Protein AF-A0A8R1XL98-F1 (afdb_monomer_lite)

Structure (mmCIF, N/CA/C/O backbone):
data_AF-A0A8R1XL98-F1
#
_entry.id   AF-A0A8R1XL98-F1
#
loop_
_atom_site.group_PDB
_atom_site.id
_atom_site.type_symbol
_atom_site.label_atom_id
_atom_site.label_alt_id
_atom_site.label_comp_id
_atom_site.label_asym_id
_atom_site.label_entity_id
_atom_site.label_seq_id
_atom_site.pdbx_PDB_ins_code
_atom_site.Cartn_x
_atom_site.Cartn_y
_atom_site.Cartn_z
_atom_site.occupancy
_atom_site.B_iso_or_equiv
_atom_site.auth_seq_id
_atom_site.auth_comp_id
_atom_site.auth_asym_id
_atom_site.auth_atom_id
_atom_site.pdbx_PDB_model_num
ATOM 1 N N . MET A 1 1 ? -23.583 -13.029 70.187 1.00 39.25 1 MET A N 1
ATOM 2 C CA . MET A 1 1 ? -22.420 -13.905 69.930 1.00 39.25 1 MET A CA 1
ATOM 3 C C . MET A 1 1 ? -21.719 -13.381 68.689 1.00 39.25 1 MET A C 1
ATOM 5 O O . MET A 1 1 ? -22.392 -13.297 67.667 1.00 39.25 1 MET A O 1
ATOM 9 N N . PRO A 1 2 ? -20.456 -12.931 68.771 1.00 40.94 2 PRO A N 1
ATOM 10 C CA . PRO A 1 2 ? -19.751 -12.440 67.598 1.00 40.94 2 PRO A CA 1
ATOM 11 C C . PRO A 1 2 ? -19.418 -13.635 66.701 1.00 40.94 2 PRO A C 1
ATOM 13 O O . PRO A 1 2 ? -18.957 -14.676 67.168 1.00 40.94 2 PRO A O 1
ATOM 16 N N . ILE A 1 3 ? -19.768 -13.499 65.428 1.00 38.00 3 ILE A N 1
ATOM 17 C CA . ILE A 1 3 ? -19.626 -14.527 64.403 1.00 38.00 3 ILE A CA 1
ATOM 18 C C . ILE A 1 3 ? -18.134 -14.676 64.090 1.00 38.00 3 ILE A C 1
ATOM 20 O O . ILE A 1 3 ? -17.428 -13.695 63.888 1.00 38.00 3 ILE A O 1
ATOM 24 N N . ASN A 1 4 ? -17.685 -15.925 64.149 1.00 40.62 4 ASN A N 1
ATOM 25 C CA . ASN A 1 4 ? -16.302 -16.372 64.238 1.00 40.62 4 ASN A CA 1
ATOM 26 C C . ASN A 1 4 ? -15.493 -16.077 62.957 1.00 40.62 4 ASN A C 1
ATOM 28 O O . ASN A 1 4 ? -15.907 -16.413 61.846 1.00 40.62 4 ASN A O 1
ATOM 32 N N . ASP A 1 5 ? -14.315 -15.490 63.148 1.00 46.38 5 ASP A N 1
ATOM 33 C CA . ASP A 1 5 ? -13.486 -14.774 62.169 1.00 46.38 5 ASP A CA 1
ATOM 34 C C . ASP A 1 5 ? -12.570 -15.686 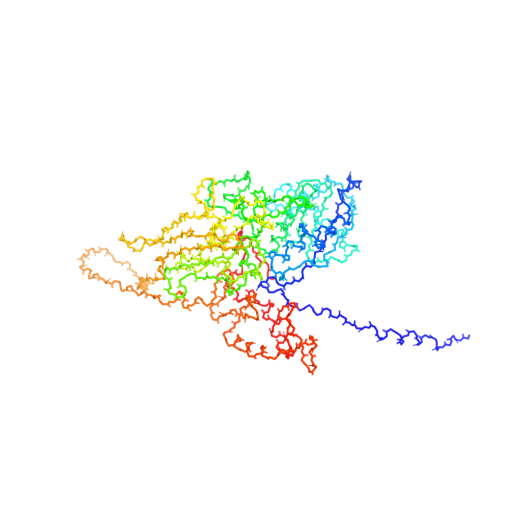61.319 1.00 46.38 5 ASP A C 1
ATOM 36 O O . ASP A 1 5 ? -11.503 -15.289 60.853 1.00 46.38 5 ASP A O 1
ATOM 40 N N . HIS A 1 6 ? -12.956 -16.949 61.107 1.00 45.41 6 HIS A N 1
ATOM 41 C CA . HIS A 1 6 ? -12.053 -17.951 60.516 1.00 45.41 6 HIS A CA 1
ATOM 42 C C . HIS A 1 6 ? -12.469 -18.536 59.165 1.00 45.41 6 HIS A C 1
ATOM 44 O O . HIS A 1 6 ? -11.711 -19.309 58.585 1.00 45.41 6 HIS A O 1
ATOM 50 N N . THR A 1 7 ? -13.592 -18.107 58.587 1.00 46.44 7 THR A N 1
ATOM 51 C CA . THR A 1 7 ? -14.014 -18.579 57.250 1.00 46.44 7 THR A CA 1
ATOM 52 C C . THR A 1 7 ? -13.832 -17.562 56.126 1.00 46.44 7 THR A C 1
ATOM 54 O O . THR A 1 7 ? -13.899 -17.942 54.959 1.00 46.44 7 THR A O 1
ATOM 57 N N . LEU A 1 8 ? -13.530 -16.293 56.427 1.00 41.88 8 LEU A N 1
ATOM 58 C CA . LEU A 1 8 ? -13.335 -15.274 55.385 1.00 41.88 8 LEU A CA 1
ATOM 59 C C . LEU A 1 8 ? -11.885 -15.192 54.870 1.00 41.88 8 LEU A C 1
ATOM 61 O O . LEU A 1 8 ? -11.651 -14.751 53.746 1.00 41.88 8 LEU A O 1
ATOM 65 N N . ILE A 1 9 ? -10.913 -15.700 55.634 1.00 46.41 9 ILE A N 1
ATOM 66 C CA . ILE A 1 9 ? -9.490 -15.670 55.251 1.00 46.41 9 ILE A CA 1
ATOM 67 C C . ILE A 1 9 ? -9.166 -16.716 54.166 1.00 46.41 9 ILE A C 1
ATOM 69 O O . ILE A 1 9 ? -8.236 -16.528 53.383 1.00 46.41 9 ILE A O 1
ATOM 73 N N . LEU A 1 10 ? -9.974 -17.773 54.014 1.00 40.78 10 LEU A N 1
ATOM 74 C CA . LEU A 1 10 ? -9.725 -18.780 52.974 1.00 40.78 10 LEU A CA 1
ATOM 75 C C . LEU A 1 10 ? -10.123 -18.313 51.562 1.00 40.78 10 LEU A C 1
ATOM 77 O O . LEU A 1 10 ? -9.571 -18.796 50.576 1.00 40.78 10 LEU A O 1
ATOM 81 N N . VAL A 1 11 ? -11.022 -17.329 51.444 1.00 40.06 11 VAL A N 1
ATOM 82 C CA . VAL A 1 11 ? -11.425 -16.777 50.137 1.00 40.06 11 VAL A CA 1
ATOM 83 C C . VAL A 1 11 ? -10.414 -15.742 49.623 1.00 40.06 11 VAL A C 1
ATOM 85 O O . VAL A 1 11 ? -10.327 -15.510 48.419 1.00 40.06 11 VAL A O 1
ATOM 88 N N . GLN A 1 12 ? -9.571 -15.180 50.494 1.00 42.88 12 GLN A N 1
ATOM 89 C CA . GLN A 1 12 ? -8.530 -14.235 50.075 1.00 42.88 12 GLN A CA 1
ATOM 90 C C . GLN A 1 12 ? -7.228 -14.899 49.609 1.00 42.88 12 GLN A C 1
ATOM 92 O O . GLN A 1 12 ? -6.439 -14.245 48.930 1.00 42.88 12 GLN A O 1
ATOM 97 N N . LEU A 1 13 ? -7.007 -16.191 49.880 1.00 36.44 13 LEU A N 1
ATOM 98 C CA . LEU A 1 13 ? -5.783 -16.864 49.429 1.00 36.44 13 LEU A CA 1
ATOM 99 C C . LEU A 1 13 ? -5.896 -17.505 48.034 1.00 36.44 13 LEU A C 1
ATOM 101 O O . LEU A 1 13 ? -4.873 -17.722 47.388 1.00 36.44 13 LEU A O 1
ATOM 105 N N . LEU A 1 14 ? -7.107 -17.759 47.520 1.00 36.34 14 LEU A N 1
ATOM 106 C CA . LEU A 1 14 ? -7.274 -18.366 46.189 1.00 36.34 14 LEU A CA 1
ATOM 107 C C . LEU A 1 14 ? -7.246 -17.372 45.017 1.00 36.34 14 LEU A C 1
ATOM 109 O O . LEU A 1 14 ? -7.095 -17.790 43.871 1.00 36.34 14 LEU A O 1
ATOM 113 N N . THR A 1 15 ? -7.326 -16.064 45.261 1.00 37.12 15 THR A N 1
ATOM 114 C CA . THR A 1 15 ? -7.243 -15.050 44.193 1.00 37.12 15 THR A CA 1
ATOM 115 C C . THR A 1 15 ? -5.819 -14.564 43.910 1.00 37.12 15 THR A C 1
ATOM 117 O O . THR A 1 15 ? -5.601 -13.868 42.918 1.00 37.12 15 THR A O 1
ATOM 120 N N . LEU A 1 16 ? -4.818 -14.983 44.694 1.00 34.03 16 LEU A N 1
ATOM 121 C CA . LEU A 1 16 ? -3.431 -14.534 44.518 1.00 34.03 16 LEU A CA 1
ATOM 122 C C . LEU A 1 16 ? -2.612 -15.290 43.455 1.00 34.03 16 LEU A C 1
ATOM 124 O O . LEU A 1 16 ? -1.487 -14.885 43.177 1.00 34.03 16 LEU A O 1
ATOM 128 N N . LEU A 1 17 ? -3.151 -16.329 42.804 1.00 33.75 17 LEU A N 1
ATOM 129 C CA . LEU A 1 17 ? -2.386 -17.137 41.834 1.00 33.75 17 LEU A CA 1
ATOM 130 C C . LEU A 1 17 ? -2.777 -16.967 40.356 1.00 33.75 17 LEU A C 1
ATOM 132 O O . LEU A 1 17 ? -2.130 -17.561 39.499 1.00 33.75 17 LEU A O 1
ATOM 136 N N . PHE A 1 18 ? -3.748 -16.110 40.016 1.00 32.97 18 PHE A N 1
ATOM 137 C CA . PHE A 1 18 ? -4.168 -15.906 38.616 1.00 32.97 18 PHE A CA 1
ATOM 138 C C . PHE A 1 18 ? -4.045 -14.475 38.082 1.00 32.97 18 PHE A C 1
ATOM 140 O O . PHE A 1 18 ? -4.582 -14.159 37.024 1.00 32.97 18 PHE A O 1
ATOM 147 N N . PHE A 1 19 ? -3.230 -13.628 38.713 1.00 31.30 19 PHE A N 1
ATOM 148 C CA . PHE A 1 19 ? -2.678 -12.453 38.031 1.00 31.30 19 PHE A CA 1
ATOM 149 C C . PHE A 1 19 ? -1.335 -12.792 37.381 1.00 31.30 19 PHE A C 1
ATOM 151 O O . PHE A 1 19 ? -0.330 -12.110 37.583 1.00 31.30 19 PHE A O 1
ATOM 158 N N . ILE A 1 20 ? -1.334 -13.794 36.494 1.00 33.66 20 ILE A N 1
ATOM 159 C CA . ILE A 1 20 ? -0.465 -13.716 35.320 1.00 33.66 20 ILE A CA 1
ATOM 160 C C . ILE A 1 20 ? -1.036 -12.550 34.523 1.00 33.66 20 ILE A C 1
ATOM 162 O O . ILE A 1 20 ? -1.898 -12.705 33.660 1.00 33.66 20 ILE A O 1
ATOM 166 N N . ARG A 1 21 ? -0.607 -11.338 34.894 1.00 29.98 21 ARG A N 1
ATOM 167 C CA . ARG A 1 21 ? -0.711 -10.164 34.048 1.00 29.98 21 ARG A CA 1
ATOM 168 C C . ARG A 1 21 ? -0.013 -10.561 32.757 1.00 29.98 21 ARG A C 1
ATOM 170 O O . ARG A 1 21 ? 1.196 -10.396 32.616 1.00 29.98 21 ARG A O 1
ATOM 177 N N . TYR A 1 22 ? -0.790 -11.049 31.798 1.00 35.44 22 TYR A N 1
ATOM 178 C CA . TYR A 1 22 ? -0.533 -10.811 30.395 1.00 35.44 22 TYR A CA 1
ATOM 179 C C . TYR A 1 22 ? -0.602 -9.293 30.226 1.00 35.44 22 TYR A C 1
ATOM 181 O O . TYR A 1 22 ? -1.558 -8.738 29.691 1.00 35.44 22 TYR A O 1
ATOM 189 N N . ASN A 1 23 ? 0.433 -8.602 30.712 1.00 34.88 23 ASN A N 1
ATOM 190 C CA . ASN A 1 23 ? 0.911 -7.423 30.044 1.00 34.88 23 ASN A CA 1
ATOM 191 C C . ASN A 1 23 ? 1.157 -7.925 28.627 1.00 34.88 23 ASN A C 1
ATOM 193 O O . ASN A 1 23 ? 2.191 -8.523 28.331 1.00 34.88 23 ASN A O 1
ATOM 197 N N . ARG A 1 24 ? 0.156 -7.752 27.761 1.00 40.25 24 ARG A N 1
ATOM 198 C CA . ARG A 1 24 ? 0.405 -7.541 26.349 1.00 40.25 24 ARG A CA 1
ATOM 199 C C . ARG A 1 24 ? 1.331 -6.333 26.341 1.00 40.25 24 ARG A C 1
ATOM 201 O O . ARG A 1 24 ? 0.869 -5.198 26.346 1.00 40.25 24 ARG A O 1
ATOM 208 N N . CYS A 1 25 ? 2.630 -6.565 26.519 1.00 41.53 25 CYS A N 1
ATOM 209 C CA . CYS A 1 25 ? 3.622 -5.549 26.274 1.00 41.53 25 CYS A CA 1
ATOM 210 C C . CYS A 1 25 ? 3.401 -5.209 24.810 1.00 41.53 25 CYS A C 1
ATOM 212 O O . CYS A 1 25 ? 3.661 -6.030 23.932 1.00 41.53 25 CYS A O 1
ATOM 214 N N . ASN A 1 26 ? 2.784 -4.054 24.576 1.00 50.50 26 ASN A N 1
ATOM 215 C CA . ASN A 1 26 ? 2.629 -3.497 23.250 1.00 50.50 26 ASN A CA 1
ATOM 216 C C . ASN A 1 26 ? 4.045 -3.174 22.782 1.00 50.50 26 ASN A C 1
ATOM 218 O O . ASN A 1 26 ? 4.593 -2.119 23.084 1.00 50.50 26 ASN A O 1
ATOM 222 N N . PHE A 1 27 ? 4.683 -4.152 22.156 1.00 63.28 27 PHE A N 1
ATOM 223 C CA . PHE A 1 27 ? 5.940 -3.965 21.468 1.00 63.28 27 PHE A CA 1
ATOM 224 C C . PHE A 1 27 ? 5.637 -3.200 20.180 1.00 63.28 27 PHE A C 1
ATOM 226 O O . PHE A 1 27 ? 4.695 -3.543 19.457 1.00 63.28 27 PHE A O 1
ATOM 233 N N . TYR A 1 28 ? 6.413 -2.158 19.903 1.00 59.44 28 TYR A N 1
ATOM 234 C CA . TYR A 1 28 ? 6.350 -1.434 18.645 1.00 59.44 28 TYR A CA 1
ATOM 235 C C . TYR A 1 28 ? 6.843 -2.362 17.542 1.00 59.44 28 TYR A C 1
ATOM 237 O O . TYR A 1 28 ? 8.038 -2.565 17.352 1.00 59.44 28 TYR A O 1
ATOM 245 N N . THR A 1 29 ? 5.894 -2.951 16.827 1.00 56.47 29 THR A N 1
ATOM 246 C CA . THR A 1 29 ? 6.136 -3.712 15.592 1.00 56.47 29 THR A CA 1
ATOM 247 C C . THR A 1 29 ? 5.718 -2.916 14.355 1.00 56.47 29 THR A C 1
ATOM 249 O O . THR A 1 29 ? 6.046 -3.289 13.236 1.00 56.47 29 THR A O 1
ATOM 252 N N . THR A 1 30 ? 5.050 -1.779 14.560 1.00 56.81 30 THR A N 1
ATOM 253 C CA . THR A 1 30 ? 4.570 -0.860 13.527 1.00 56.81 30 THR A CA 1
ATOM 254 C C . THR A 1 30 ? 5.630 0.204 13.232 1.00 56.81 30 THR A C 1
ATOM 256 O O . THR A 1 30 ? 5.484 1.358 13.627 1.00 56.81 30 THR A O 1
ATOM 259 N N . ALA A 1 31 ? 6.743 -0.190 12.618 1.00 58.75 31 ALA A N 1
ATOM 260 C CA . ALA A 1 31 ? 7.545 0.763 11.847 1.00 58.75 31 ALA A CA 1
ATOM 261 C C . ALA A 1 31 ? 6.973 0.838 10.421 1.00 58.75 31 ALA A C 1
ATOM 263 O O . ALA A 1 31 ? 6.078 0.063 10.102 1.00 58.75 31 ALA A O 1
ATOM 264 N N . ILE A 1 32 ? 7.475 1.725 9.559 1.00 61.41 32 ILE A N 1
ATOM 265 C CA . ILE A 1 32 ? 7.389 1.468 8.115 1.00 61.41 32 ILE A CA 1
ATOM 266 C C . ILE A 1 32 ? 8.572 0.537 7.767 1.00 61.41 32 ILE A C 1
ATOM 268 O O . ILE A 1 32 ? 9.708 0.842 8.146 1.00 61.41 32 ILE A O 1
ATOM 272 N N . PRO A 1 33 ? 8.324 -0.626 7.137 1.00 62.94 33 PRO A N 1
ATOM 273 C CA . PRO A 1 33 ? 7.032 -1.065 6.612 1.00 62.94 33 PRO A CA 1
ATOM 274 C C . PRO A 1 33 ? 6.059 -1.518 7.683 1.00 62.94 33 PRO A C 1
ATOM 276 O O . PRO A 1 33 ? 6.465 -2.162 8.652 1.00 62.94 33 PRO A O 1
ATOM 279 N N . GLN A 1 34 ? 4.772 -1.249 7.445 1.00 74.38 34 GLN A N 1
ATOM 280 C CA . GLN A 1 34 ? 3.680 -1.658 8.323 1.00 74.38 34 GLN A CA 1
ATOM 281 C C . GLN A 1 34 ? 3.650 -3.190 8.422 1.00 74.38 34 GLN A C 1
ATOM 283 O O . GLN A 1 34 ? 3.039 -3.880 7.605 1.00 74.38 34 GLN A O 1
ATOM 288 N N . ARG A 1 35 ? 4.350 -3.718 9.429 1.00 84.31 35 ARG A N 1
ATOM 289 C CA . ARG A 1 35 ? 4.607 -5.144 9.631 1.00 84.31 35 ARG A CA 1
ATOM 290 C C . ARG A 1 35 ? 4.041 -5.605 10.962 1.00 84.31 35 ARG A C 1
ATOM 292 O O . ARG A 1 35 ? 4.745 -5.755 11.961 1.00 84.31 35 ARG A O 1
ATOM 299 N N . ALA A 1 36 ? 2.739 -5.834 10.979 1.00 85.75 36 ALA A N 1
ATOM 300 C CA . ALA A 1 36 ? 2.040 -6.260 12.176 1.00 85.75 36 ALA A CA 1
ATOM 301 C C . ALA A 1 36 ? 0.760 -7.023 11.834 1.00 85.75 36 ALA A C 1
ATOM 303 O O . ALA A 1 36 ? 0.284 -7.025 10.697 1.00 85.75 36 ALA A O 1
ATOM 304 N N . ASN A 1 37 ? 0.193 -7.645 12.864 1.00 91.81 37 ASN A N 1
ATOM 305 C CA . ASN A 1 37 ? -1.233 -7.912 12.875 1.00 91.81 37 ASN A CA 1
ATOM 306 C C . ASN A 1 37 ? -1.962 -6.643 13.336 1.00 91.81 37 ASN A C 1
ATOM 308 O O . ASN A 1 37 ? -1.683 -6.146 14.429 1.00 91.81 37 ASN A O 1
ATOM 312 N N . GLU A 1 38 ? -2.891 -6.136 12.535 1.00 91.81 38 GLU A N 1
ATOM 313 C CA . GLU A 1 38 ? -3.729 -4.984 12.863 1.00 91.81 38 GLU A CA 1
ATOM 314 C C . GLU A 1 38 ? -5.206 -5.404 12.815 1.00 91.81 38 GLU A C 1
ATOM 316 O O . GLU A 1 38 ? -5.847 -5.292 11.773 1.00 91.81 38 GLU A O 1
ATOM 321 N N . PRO A 1 39 ? -5.766 -5.926 13.921 1.00 95.44 39 PRO A N 1
ATOM 322 C CA . PRO A 1 39 ? -7.175 -6.291 13.985 1.00 95.44 39 PRO A CA 1
ATOM 323 C C . PRO A 1 39 ? -8.080 -5.071 13.791 1.00 95.44 39 PRO A C 1
ATOM 325 O O . PRO A 1 39 ? -7.848 -4.007 14.373 1.00 95.44 39 PRO A O 1
ATOM 328 N N . TRP A 1 40 ? -9.159 -5.245 13.032 1.00 97.81 40 TRP A N 1
ATOM 329 C CA . TRP A 1 40 ? -10.200 -4.237 12.843 1.00 97.81 40 TRP A CA 1
ATOM 330 C C . TRP A 1 40 ? -11.441 -4.579 13.674 1.00 97.81 40 TRP A C 1
ATOM 332 O O . TRP A 1 40 ? -11.701 -5.739 13.994 1.00 97.81 40 TRP A O 1
ATOM 342 N N . SER A 1 41 ? -12.224 -3.572 14.056 1.00 98.56 41 SER A N 1
ATOM 343 C CA . SER A 1 41 ? -13.602 -3.777 14.524 1.00 98.56 41 SER A CA 1
ATOM 344 C C . SER A 1 41 ? -14.561 -3.472 13.384 1.00 98.56 41 SER A C 1
ATOM 346 O O . SER A 1 41 ? -14.626 -2.333 12.924 1.00 98.56 41 SER A O 1
ATOM 348 N N . VAL A 1 42 ? -15.303 -4.480 12.932 1.00 98.75 42 VAL A N 1
ATOM 349 C CA . VAL A 1 42 ? -16.341 -4.313 11.913 1.00 98.75 42 VAL A CA 1
ATOM 350 C C . VAL A 1 42 ? -17.682 -4.147 12.604 1.00 98.75 42 VAL A C 1
ATOM 352 O O . VAL A 1 42 ? -18.115 -5.007 13.365 1.00 98.75 42 VAL A O 1
ATOM 355 N N . ILE A 1 43 ? -18.333 -3.024 12.351 1.00 98.62 43 ILE A N 1
ATOM 356 C CA . ILE A 1 43 ? -19.518 -2.567 13.055 1.00 98.62 43 ILE A CA 1
ATOM 357 C C . ILE A 1 43 ? -20.667 -2.529 12.058 1.00 98.62 43 ILE A C 1
ATOM 359 O O . ILE A 1 43 ? -20.680 -1.712 11.138 1.00 98.62 43 ILE A O 1
ATOM 363 N N . LEU A 1 44 ? -21.625 -3.433 12.229 1.00 98.75 44 LEU A N 1
ATOM 364 C CA . LEU A 1 44 ? -22.809 -3.500 11.386 1.00 98.75 44 LEU A CA 1
ATOM 365 C C . LEU A 1 44 ? -23.904 -2.611 11.995 1.00 98.75 44 LEU A C 1
ATOM 367 O O . LEU A 1 44 ? -24.362 -2.871 13.109 1.00 98.75 44 LEU A O 1
ATOM 371 N N . CYS A 1 45 ? -24.331 -1.565 11.288 1.00 98.50 45 CYS A N 1
ATOM 372 C CA . CYS A 1 45 ? -25.296 -0.586 11.797 1.00 98.50 45 CYS A CA 1
ATOM 373 C C . CYS A 1 45 ? -26.533 -0.443 10.908 1.00 98.50 45 CYS A C 1
ATOM 375 O O . CYS A 1 45 ? -26.447 -0.344 9.684 1.00 98.50 45 CYS A O 1
ATOM 377 N N . LYS A 1 46 ? -27.695 -0.385 11.560 1.00 98.38 46 LYS A N 1
ATOM 378 C CA . LYS A 1 46 ? -29.009 -0.146 10.958 1.00 98.38 46 LYS A CA 1
ATOM 379 C C . LYS A 1 46 ? -29.586 1.159 11.472 1.00 98.38 46 LYS A C 1
ATOM 381 O O . LYS A 1 46 ? -29.401 1.479 12.643 1.00 98.38 46 LYS A O 1
ATOM 386 N N . PHE A 1 47 ? -30.340 1.867 10.645 1.00 98.56 47 PHE A N 1
ATOM 387 C CA . PHE A 1 47 ? -31.120 3.020 11.100 1.00 98.56 47 PHE A CA 1
ATOM 388 C C . PHE A 1 47 ? -32.469 2.575 11.677 1.00 98.56 47 PHE A C 1
ATOM 390 O O . PHE A 1 47 ? -32.938 1.471 11.389 1.00 98.56 47 PHE A O 1
ATOM 397 N N . ALA A 1 48 ? -33.106 3.422 12.485 1.00 98.31 48 ALA A N 1
ATOM 398 C CA . ALA A 1 48 ? -34.378 3.101 13.138 1.00 98.31 48 ALA A CA 1
ATOM 399 C C . ALA A 1 48 ? -35.497 2.753 12.133 1.00 98.31 48 ALA A C 1
ATOM 401 O O . ALA A 1 48 ? -36.257 1.809 12.339 1.00 98.31 48 ALA A O 1
ATOM 402 N N . ASP A 1 49 ? -35.552 3.472 11.013 1.00 98.06 49 ASP A N 1
ATOM 403 C CA . ASP A 1 49 ? -36.500 3.297 9.904 1.00 98.06 49 ASP A CA 1
ATOM 404 C C . ASP A 1 49 ? -36.156 2.127 8.969 1.00 98.06 49 ASP A C 1
ATOM 406 O O . ASP A 1 49 ? -37.014 1.650 8.231 1.00 98.06 49 ASP A O 1
ATOM 410 N N . THR A 1 50 ? -34.928 1.608 9.031 1.00 97.50 50 THR A N 1
ATOM 411 C CA . THR A 1 50 ? -34.473 0.461 8.225 1.00 97.50 50 THR A CA 1
ATOM 412 C C . THR A 1 50 ? -34.134 -0.761 9.081 1.00 97.50 50 THR A C 1
ATOM 414 O O . THR A 1 50 ? -33.549 -1.725 8.591 1.00 97.50 50 THR A O 1
ATOM 417 N N . ALA A 1 51 ? -34.540 -0.773 10.355 1.00 96.62 51 ALA A N 1
ATOM 418 C CA . ALA A 1 51 ? -34.123 -1.759 11.354 1.00 96.62 51 ALA A CA 1
ATOM 419 C C . ALA A 1 51 ? -34.422 -3.226 10.987 1.00 96.62 51 ALA A C 1
ATOM 421 O O . ALA A 1 51 ? -33.783 -4.134 11.521 1.00 96.62 51 ALA A O 1
ATOM 422 N N . LYS A 1 52 ? -35.383 -3.469 10.089 1.00 96.31 52 LYS A N 1
ATOM 423 C CA . LYS A 1 52 ? -35.766 -4.811 9.619 1.00 96.31 52 LYS A CA 1
ATOM 424 C C . LYS A 1 52 ? -34.890 -5.344 8.479 1.00 96.31 52 LYS A C 1
ATOM 426 O O . LYS A 1 52 ? -34.972 -6.527 8.174 1.00 96.31 52 LYS A O 1
ATOM 431 N N . TYR A 1 53 ? -34.094 -4.493 7.833 1.00 97.00 53 TYR A N 1
ATOM 432 C CA . TYR A 1 53 ? -33.285 -4.877 6.682 1.00 97.00 53 TYR A CA 1
ATOM 433 C C . TYR A 1 53 ? -31.841 -5.165 7.096 1.00 97.00 53 TYR A C 1
ATOM 435 O O . TYR A 1 53 ? -31.128 -4.276 7.564 1.00 97.00 53 TYR A O 1
ATOM 443 N N . GLU A 1 54 ? -31.421 -6.414 6.901 1.00 97.31 54 GLU A N 1
ATOM 444 C CA . GLU A 1 54 ? -30.059 -6.906 7.116 1.00 97.31 54 GLU A CA 1
ATOM 445 C C . GLU A 1 54 ? -29.564 -7.562 5.819 1.00 97.31 54 GLU A C 1
ATOM 447 O O . GLU A 1 54 ? -29.943 -8.696 5.528 1.00 97.31 54 GLU A O 1
ATOM 452 N N . PRO A 1 55 ? -28.736 -6.871 5.011 1.00 96.69 55 PRO A N 1
ATOM 453 C CA . PRO A 1 55 ? -28.292 -7.381 3.712 1.00 96.69 55 PRO A CA 1
ATOM 454 C C . PRO A 1 55 ? -27.620 -8.760 3.770 1.00 96.69 55 PRO A C 1
ATOM 456 O O . PRO A 1 55 ? -27.755 -9.567 2.849 1.00 96.69 55 PRO A O 1
ATOM 459 N N . ARG A 1 56 ? -26.855 -9.016 4.838 1.00 97.38 56 ARG A N 1
ATOM 460 C CA . ARG A 1 56 ? -26.127 -10.261 5.113 1.00 97.38 56 ARG A CA 1
ATOM 461 C C . ARG A 1 56 ? -26.037 -10.482 6.621 1.00 97.38 56 ARG A C 1
ATOM 463 O O . ARG A 1 56 ? -26.116 -9.527 7.391 1.00 97.38 56 ARG A O 1
ATOM 470 N N . THR A 1 57 ? -25.830 -11.726 7.043 1.00 97.88 57 THR A N 1
ATOM 471 C CA . THR A 1 57 ? -25.654 -12.057 8.465 1.00 97.88 57 THR A CA 1
ATOM 472 C C . THR A 1 57 ? -24.279 -11.632 8.979 1.00 97.88 57 THR A C 1
ATOM 474 O O . THR A 1 57 ? -23.324 -11.488 8.209 1.00 97.88 57 THR A O 1
ATOM 477 N N . ARG A 1 58 ? -24.148 -11.489 10.302 1.00 97.69 58 ARG A N 1
ATOM 478 C CA . ARG A 1 58 ? -22.863 -11.214 10.961 1.00 97.69 58 ARG A CA 1
ATOM 479 C C . ARG A 1 58 ? -21.817 -12.285 10.635 1.00 97.69 58 ARG A C 1
ATOM 481 O O . ARG A 1 58 ? -20.661 -11.961 10.386 1.00 97.69 58 ARG A O 1
ATOM 488 N N . GLU A 1 59 ? -22.226 -13.546 10.553 1.00 98.06 59 GLU A N 1
ATOM 489 C CA . GLU A 1 59 ? -21.363 -14.685 10.219 1.00 98.06 59 GLU A CA 1
ATOM 490 C C . GLU A 1 59 ? -20.844 -14.597 8.781 1.00 98.06 59 GLU A C 1
ATOM 492 O O . GLU A 1 59 ? -19.690 -14.940 8.518 1.00 98.06 59 GLU A O 1
ATOM 497 N N . TRP A 1 60 ? -21.669 -14.108 7.848 1.00 97.88 60 TRP A N 1
ATOM 498 C CA . TRP A 1 60 ? -21.244 -13.878 6.469 1.00 97.88 60 TRP A CA 1
ATOM 499 C C . TRP A 1 60 ? -20.131 -12.828 6.411 1.00 97.88 60 TRP A C 1
ATOM 501 O O . TRP A 1 60 ? -19.089 -13.083 5.805 1.00 97.88 60 TRP A O 1
ATOM 511 N N . TYR A 1 61 ? -20.310 -11.696 7.103 1.00 98.44 61 TYR A N 1
ATOM 512 C CA . TYR A 1 61 ? -19.283 -10.655 7.197 1.00 98.44 61 TYR A CA 1
ATOM 513 C C . TYR A 1 61 ? -18.028 -11.170 7.905 1.00 98.44 61 TYR A C 1
ATOM 515 O O . TYR A 1 61 ? -16.924 -10.936 7.425 1.00 98.44 61 TYR A O 1
ATOM 523 N N . GLN A 1 62 ? -18.166 -11.939 8.990 1.00 98.31 62 GLN A N 1
ATOM 524 C CA . GLN A 1 62 ? -17.017 -12.516 9.694 1.00 98.31 62 GLN A CA 1
ATOM 525 C C . GLN A 1 62 ? -16.196 -13.422 8.771 1.00 98.31 62 GLN A C 1
ATOM 527 O O . GLN A 1 62 ? -14.969 -13.327 8.735 1.00 98.31 62 GLN A O 1
ATOM 532 N N . LYS A 1 63 ? -16.865 -14.258 7.968 1.00 97.94 63 LYS A N 1
ATOM 533 C CA . LYS A 1 63 ? -16.204 -15.134 6.996 1.00 97.94 63 LYS A CA 1
ATOM 534 C C . LYS A 1 63 ? -15.561 -14.356 5.845 1.00 97.94 63 LYS A C 1
ATOM 536 O O . LYS A 1 63 ? -14.507 -14.769 5.364 1.00 97.94 63 LYS A O 1
ATOM 541 N N . TRP A 1 64 ? -16.173 -13.258 5.403 1.00 98.25 64 TRP A N 1
ATOM 542 C CA . TRP A 1 64 ? -15.596 -12.367 4.395 1.00 98.25 64 TRP A CA 1
ATOM 543 C C . TRP A 1 64 ? -14.335 -11.661 4.910 1.00 98.25 64 TRP A C 1
ATOM 545 O O . TRP A 1 64 ? -13.340 -11.591 4.190 1.00 98.25 64 TRP A O 1
ATOM 555 N N . MET A 1 65 ? -14.334 -11.217 6.169 1.00 98.50 65 MET A N 1
ATOM 556 C CA . MET A 1 65 ? -13.191 -10.528 6.767 1.00 98.50 65 MET A CA 1
ATOM 557 C C . MET A 1 65 ? -12.014 -11.461 7.044 1.00 98.50 65 MET A C 1
ATOM 559 O O . MET A 1 65 ? -10.909 -11.177 6.592 1.00 98.50 65 MET A O 1
ATOM 563 N N . THR A 1 66 ? -12.229 -12.565 7.767 1.00 97.75 66 THR A N 1
ATOM 564 C CA . THR A 1 66 ? -11.132 -13.381 8.330 1.00 97.75 66 THR A CA 1
ATOM 565 C C . THR A 1 66 ? -11.129 -14.844 7.896 1.00 97.75 66 THR A C 1
ATOM 567 O O . THR A 1 66 ? -10.322 -15.632 8.387 1.00 97.75 66 THR A O 1
ATOM 570 N N . GLY A 1 67 ? -11.998 -15.244 6.964 1.00 95.69 67 GLY A N 1
ATOM 571 C CA . GLY A 1 67 ? -11.962 -16.597 6.411 1.00 95.69 67 GLY A CA 1
ATOM 572 C C . GLY A 1 67 ? -10.668 -16.884 5.636 1.00 95.69 67 GLY A C 1
ATOM 573 O O . GLY A 1 67 ? -10.032 -15.981 5.097 1.00 95.69 67 GLY A O 1
ATOM 574 N N . SER A 1 68 ? -10.308 -18.163 5.516 1.00 89.75 68 SER A N 1
ATOM 575 C CA . SER A 1 68 ? -9.082 -18.617 4.833 1.00 89.75 68 SER A CA 1
ATOM 576 C C . SER A 1 68 ? -9.199 -18.754 3.307 1.00 89.75 68 SER A C 1
ATOM 578 O O . SER A 1 68 ? -8.201 -18.989 2.629 1.00 89.75 68 SER A O 1
ATOM 580 N N . GLY A 1 69 ? -10.412 -18.658 2.756 1.00 90.25 69 GLY A N 1
ATOM 581 C CA . GLY A 1 69 ? -10.659 -18.837 1.322 1.00 90.25 69 GLY A CA 1
ATOM 582 C C . GLY A 1 69 ? -10.258 -17.627 0.475 1.00 90.25 69 GLY A C 1
ATOM 583 O O . GLY A 1 69 ? -10.167 -16.512 0.975 1.00 90.25 69 GLY A O 1
ATOM 584 N N . ALA A 1 70 ? -10.090 -17.838 -0.832 1.00 89.56 70 ALA A N 1
ATOM 585 C CA . ALA A 1 70 ? -9.860 -16.751 -1.782 1.00 89.56 70 ALA A CA 1
ATOM 586 C C . ALA A 1 70 ? -10.986 -15.696 -1.744 1.00 89.56 70 ALA A C 1
ATOM 588 O O . ALA A 1 70 ? -12.160 -16.017 -1.521 1.00 89.56 70 ALA A O 1
ATOM 589 N N . GLY A 1 71 ? -10.608 -14.437 -1.972 1.00 92.12 71 GLY A N 1
ATOM 590 C CA . GLY A 1 71 ? -11.505 -13.281 -1.973 1.00 92.12 71 GLY A CA 1
ATOM 591 C C . GLY A 1 71 ? -11.835 -12.711 -0.590 1.00 92.12 71 GLY A C 1
ATOM 592 O O . GLY A 1 71 ? -12.543 -11.709 -0.531 1.00 92.12 71 GLY A O 1
ATOM 593 N N . THR A 1 72 ? -11.366 -13.307 0.514 1.00 97.88 72 THR A N 1
ATOM 594 C CA . THR A 1 72 ? -11.491 -12.684 1.844 1.00 97.88 72 THR A CA 1
ATOM 595 C C . THR A 1 72 ? -10.514 -11.526 2.004 1.00 97.88 72 THR A C 1
ATOM 597 O O . THR A 1 72 ? -9.458 -11.495 1.370 1.00 97.88 72 THR A O 1
ATOM 600 N N . ILE A 1 73 ? -10.851 -10.580 2.880 1.00 98.50 73 ILE A N 1
ATOM 601 C CA . ILE A 1 73 ? -10.020 -9.392 3.106 1.00 98.50 73 ILE A CA 1
ATOM 602 C C . ILE A 1 73 ? -8.697 -9.763 3.781 1.00 98.50 73 ILE A C 1
ATOM 604 O O . ILE A 1 73 ? -7.637 -9.300 3.365 1.00 98.50 73 ILE A O 1
ATOM 608 N N . ALA A 1 74 ? -8.728 -10.672 4.760 1.00 97.69 74 ALA A N 1
ATOM 609 C CA . ALA A 1 74 ? -7.514 -11.178 5.392 1.00 97.69 74 ALA A CA 1
ATOM 610 C C . ALA A 1 74 ? -6.583 -11.870 4.390 1.00 97.69 74 ALA A C 1
ATOM 612 O O . ALA A 1 74 ? -5.373 -11.661 4.449 1.00 97.69 74 ALA A O 1
ATOM 613 N N . LYS A 1 75 ? -7.129 -12.660 3.453 1.00 96.69 75 LYS A N 1
ATOM 614 C CA . LYS A 1 75 ? -6.322 -13.336 2.431 1.00 96.69 75 LYS A CA 1
ATOM 615 C C . LYS A 1 75 ? -5.723 -12.338 1.439 1.00 96.69 75 LYS A C 1
ATOM 617 O O . LYS A 1 75 ? -4.542 -12.467 1.139 1.00 96.69 75 LYS A O 1
ATOM 622 N N . TYR A 1 76 ? -6.489 -11.324 1.021 1.00 97.31 76 TYR A N 1
ATOM 623 C CA . TYR A 1 76 ? -5.999 -10.240 0.162 1.00 97.31 76 TYR A CA 1
ATOM 624 C C . TYR A 1 76 ? -4.760 -9.566 0.758 1.00 97.31 76 TYR A C 1
ATOM 626 O O . TYR A 1 76 ? -3.690 -9.578 0.155 1.00 97.31 76 TYR A O 1
ATOM 634 N N . PHE A 1 77 ? -4.880 -9.049 1.982 1.00 96.44 77 PHE A N 1
ATOM 635 C CA . PHE A 1 77 ? -3.785 -8.341 2.640 1.00 96.44 77 PHE A CA 1
ATOM 636 C C . PHE A 1 77 ? -2.598 -9.244 2.971 1.00 96.44 77 PHE A C 1
ATOM 638 O O . PHE A 1 77 ? -1.452 -8.822 2.822 1.00 96.44 77 PHE A O 1
ATOM 645 N N . MET A 1 78 ? -2.849 -10.493 3.371 1.00 94.81 78 MET A N 1
ATOM 646 C CA . MET A 1 78 ? -1.781 -11.460 3.610 1.00 94.81 78 MET A CA 1
ATOM 647 C C . MET A 1 78 ? -0.987 -11.743 2.331 1.00 94.81 78 MET A C 1
ATOM 649 O O . MET A 1 78 ? 0.235 -11.803 2.380 1.00 94.81 78 MET A O 1
ATOM 653 N N . ASP A 1 79 ? -1.650 -11.898 1.188 1.00 95.94 79 ASP A N 1
ATOM 654 C CA . ASP A 1 79 ? -0.969 -12.232 -0.061 1.00 95.94 79 ASP A CA 1
ATOM 655 C C . ASP A 1 79 ? -0.234 -11.029 -0.661 1.00 95.94 79 ASP A C 1
ATOM 657 O O . ASP A 1 79 ? 0.947 -11.143 -0.978 1.00 95.94 79 ASP A O 1
ATOM 661 N N . VAL A 1 80 ? -0.899 -9.871 -0.765 1.00 95.44 80 VAL A N 1
ATOM 662 C CA . VAL A 1 80 ? -0.318 -8.649 -1.354 1.00 95.44 80 VAL A CA 1
ATOM 663 C C . VAL A 1 80 ? 0.865 -8.135 -0.523 1.00 95.44 80 VAL A C 1
ATOM 665 O O . VAL A 1 80 ? 1.844 -7.640 -1.074 1.00 95.44 80 VAL A O 1
ATOM 668 N N . SER A 1 81 ? 0.835 -8.323 0.801 1.00 94.56 81 SER A N 1
ATOM 669 C CA . SER A 1 81 ? 1.960 -7.986 1.687 1.00 94.56 81 SER A CA 1
ATOM 670 C C . SER A 1 81 ? 2.994 -9.109 1.844 1.00 94.56 81 SER A C 1
ATOM 672 O O . SER A 1 81 ? 3.959 -8.961 2.589 1.00 94.56 81 SER A O 1
ATOM 674 N N . ASN A 1 82 ? 2.814 -10.259 1.187 1.00 92.44 82 ASN A N 1
ATOM 675 C CA . ASN A 1 82 ? 3.681 -11.435 1.337 1.00 92.44 82 ASN A CA 1
ATOM 676 C C . ASN A 1 82 ? 3.820 -11.921 2.793 1.00 92.44 82 ASN A C 1
ATOM 678 O O . ASN A 1 82 ? 4.879 -12.370 3.236 1.00 92.44 82 ASN A O 1
ATOM 682 N N . GLY A 1 83 ? 2.720 -11.838 3.538 1.00 91.56 83 GLY A N 1
ATOM 683 C CA . GLY A 1 83 ? 2.569 -12.346 4.896 1.00 91.56 83 GLY A CA 1
ATOM 684 C C . GLY A 1 83 ? 3.104 -11.423 5.986 1.00 91.56 83 GLY A C 1
ATOM 685 O O . GLY A 1 83 ? 3.128 -11.833 7.148 1.00 91.56 83 GLY A O 1
ATOM 686 N N . ILE A 1 84 ? 3.545 -10.204 5.655 1.00 90.75 84 ILE A N 1
ATOM 687 C CA . ILE A 1 84 ? 4.105 -9.280 6.652 1.00 90.75 84 ILE A CA 1
ATOM 688 C C . ILE A 1 84 ? 3.040 -8.389 7.303 1.00 90.75 84 ILE A C 1
ATOM 690 O O . ILE A 1 84 ? 3.255 -7.927 8.424 1.00 90.75 84 ILE A O 1
ATOM 694 N N . TYR A 1 85 ? 1.886 -8.206 6.655 1.00 93.31 85 TYR A N 1
ATOM 695 C CA . TYR A 1 85 ? 0.716 -7.532 7.214 1.00 93.31 85 TYR A CA 1
ATOM 696 C C . TYR A 1 85 ? -0.481 -8.483 7.260 1.00 93.31 85 TYR A C 1
ATOM 698 O O . TYR A 1 85 ? -0.796 -9.185 6.297 1.00 93.31 85 TYR A O 1
ATOM 706 N N . THR A 1 86 ? -1.158 -8.514 8.404 1.00 93.88 86 THR A N 1
ATOM 707 C CA . THR A 1 86 ? -2.359 -9.330 8.602 1.00 93.88 86 THR A CA 1
ATOM 708 C C . THR A 1 86 ? -3.402 -8.555 9.392 1.00 93.88 86 THR A C 1
ATOM 710 O O . THR A 1 86 ? -3.089 -7.598 10.095 1.00 93.88 86 THR A O 1
ATOM 713 N N . ILE A 1 87 ? -4.653 -8.992 9.280 1.00 95.31 87 ILE A N 1
ATOM 714 C CA . ILE A 1 87 ? -5.792 -8.458 10.040 1.00 95.31 87 ILE A CA 1
ATOM 715 C C . ILE A 1 87 ? -6.492 -9.578 10.824 1.00 95.31 87 ILE A C 1
ATOM 717 O O . ILE A 1 87 ? -7.715 -9.585 10.993 1.00 95.31 87 ILE A O 1
ATOM 721 N N . THR A 1 88 ? -5.724 -10.587 11.240 1.00 91.12 88 THR A N 1
ATOM 722 C CA . THR A 1 88 ? -6.218 -11.662 12.110 1.00 91.12 88 THR A CA 1
ATOM 723 C C . THR A 1 88 ? -6.791 -11.081 13.403 1.00 91.12 88 THR A C 1
ATOM 725 O O . THR A 1 88 ? -6.465 -9.962 13.791 1.00 91.12 88 THR A O 1
ATOM 728 N N . ASP A 1 89 ? -7.702 -11.810 14.045 1.00 93.44 89 ASP A N 1
ATOM 729 C CA . ASP A 1 89 ? -8.481 -11.339 15.202 1.00 93.44 89 ASP A CA 1
ATOM 730 C C . ASP A 1 89 ? -9.421 -10.148 14.920 1.00 93.44 89 ASP A C 1
ATOM 732 O O . ASP A 1 89 ? -9.982 -9.569 15.849 1.00 93.44 89 ASP A O 1
ATOM 736 N N . THR A 1 90 ? -9.639 -9.785 13.648 1.00 98.12 90 THR A N 1
ATOM 737 C CA . THR A 1 90 ? -10.709 -8.850 13.271 1.00 98.12 90 THR A CA 1
ATOM 738 C C . THR A 1 90 ? -12.066 -9.411 13.690 1.00 98.12 90 THR A C 1
ATOM 740 O O . THR A 1 90 ? -12.451 -10.518 13.296 1.00 98.12 90 THR A O 1
ATOM 743 N N . GLU A 1 91 ? -12.808 -8.623 14.461 1.00 97.25 91 GLU A N 1
ATOM 744 C CA . GLU A 1 91 ? -14.102 -9.006 15.018 1.00 97.25 91 GLU A CA 1
ATOM 745 C C . GLU A 1 91 ? -15.233 -8.271 14.303 1.00 97.25 91 GLU A C 1
ATOM 747 O O . GLU A 1 91 ? -15.199 -7.047 14.151 1.00 97.25 91 GLU A O 1
ATOM 752 N N . VAL A 1 92 ? -16.261 -9.021 13.905 1.00 98.50 92 VAL A N 1
ATOM 753 C CA . VAL A 1 92 ? -17.516 -8.456 13.412 1.00 98.50 92 VAL A CA 1
ATOM 754 C C . VAL A 1 92 ? -18.543 -8.409 14.535 1.00 98.50 92 VAL A C 1
ATOM 756 O O . VAL A 1 92 ? -18.982 -9.447 15.042 1.00 98.50 92 VAL A O 1
ATOM 759 N N . LEU A 1 93 ? -18.962 -7.196 14.881 1.00 97.44 93 LEU A N 1
ATOM 760 C CA . LEU A 1 93 ? -20.080 -6.935 15.775 1.00 97.44 93 LEU A CA 1
ATOM 761 C C . LEU A 1 93 ? -21.400 -7.159 15.031 1.00 97.44 93 LEU A C 1
ATOM 763 O O . LEU A 1 93 ? -21.526 -6.842 13.850 1.00 97.44 93 LEU A O 1
ATOM 767 N N . GLY A 1 94 ? -22.390 -7.725 15.723 1.00 91.69 94 GLY A N 1
ATOM 768 C CA . GLY A 1 94 ? -23.723 -7.947 15.157 1.00 91.69 94 GLY A CA 1
ATOM 769 C C . GLY A 1 94 ? -24.433 -6.649 14.769 1.00 91.69 94 GLY A C 1
ATOM 770 O O . GLY A 1 94 ? -24.039 -5.562 15.186 1.00 91.69 94 GLY A O 1
ATOM 771 N N . TRP A 1 95 ? -25.509 -6.775 13.991 1.00 98.06 95 TRP A N 1
ATOM 772 C CA . TRP A 1 95 ? -26.317 -5.637 13.560 1.00 98.06 95 TRP A CA 1
ATOM 773 C C . TRP A 1 95 ? -26.893 -4.862 14.746 1.00 98.06 95 TRP A C 1
ATOM 775 O O . TRP A 1 95 ? -27.725 -5.361 15.503 1.00 98.06 95 TRP A O 1
ATOM 785 N N . MET A 1 96 ? -26.482 -3.605 14.876 1.00 97.06 96 MET A N 1
ATOM 786 C CA . MET A 1 96 ? -26.989 -2.683 15.882 1.00 97.06 96 MET A CA 1
ATOM 787 C C . MET A 1 96 ? -27.954 -1.691 15.257 1.00 97.06 96 MET A C 1
ATOM 789 O O . MET A 1 96 ? -27.622 -1.013 14.290 1.00 97.06 96 MET A O 1
ATOM 793 N N . THR A 1 97 ? -29.140 -1.567 15.843 1.00 98.12 97 THR A N 1
ATOM 794 C CA . THR A 1 97 ? -30.099 -0.536 15.448 1.00 98.12 97 THR A CA 1
ATOM 795 C C . THR A 1 97 ? -29.771 0.769 16.164 1.00 98.12 97 THR A C 1
ATOM 797 O O . THR A 1 97 ? -29.849 0.843 17.392 1.00 98.12 97 THR A O 1
ATOM 800 N N . LEU A 1 98 ? -29.402 1.789 15.395 1.00 98.00 98 LEU A N 1
ATOM 801 C CA . LEU A 1 98 ? -29.288 3.165 15.856 1.00 98.00 98 LEU A CA 1
ATOM 802 C C . LEU A 1 98 ? -30.683 3.711 16.196 1.00 98.00 98 LEU A C 1
ATOM 804 O O . LEU A 1 98 ? -31.647 3.394 15.498 1.00 98.00 98 LEU A O 1
ATOM 808 N N . PRO A 1 99 ? -30.814 4.568 17.223 1.00 97.38 99 PRO A N 1
ATOM 809 C CA . PRO A 1 99 ? -32.103 5.144 17.611 1.00 97.38 99 PRO A CA 1
ATOM 810 C C . PRO A 1 99 ? -32.613 6.218 16.635 1.00 97.38 99 PRO A C 1
ATOM 812 O O . PRO A 1 99 ? -33.713 6.732 16.818 1.00 97.38 99 PRO A O 1
ATOM 815 N N . TRP A 1 100 ? -31.829 6.565 15.611 1.00 98.25 100 TRP A N 1
ATOM 816 C CA . TRP A 1 100 ? -32.145 7.613 14.644 1.00 98.25 100 TRP A CA 1
ATOM 817 C C . TRP A 1 100 ? -32.473 7.031 13.270 1.00 98.25 100 TRP A C 1
ATOM 819 O O . TRP A 1 100 ? -31.856 6.065 12.816 1.00 98.25 100 TRP A O 1
ATOM 829 N N . THR A 1 101 ? -33.442 7.651 12.606 1.00 98.25 101 THR A N 1
ATOM 830 C CA . THR A 1 101 ? -33.762 7.428 11.190 1.00 98.25 101 THR A CA 1
ATOM 831 C C . THR A 1 101 ? -32.684 8.018 10.283 1.00 98.25 101 THR A C 1
ATOM 833 O O . THR A 1 101 ? -31.940 8.912 10.702 1.00 98.25 101 THR A O 1
ATOM 836 N N . VAL A 1 102 ? -32.630 7.586 9.019 1.00 96.94 102 VAL A N 1
ATOM 837 C CA . VAL A 1 102 ? -31.714 8.169 8.019 1.00 96.94 102 VAL A CA 1
ATOM 838 C C . VAL A 1 102 ? -31.884 9.689 7.946 1.00 96.94 102 VAL A C 1
ATOM 840 O O . VAL A 1 102 ? -30.903 10.435 7.968 1.00 96.94 102 VAL A O 1
ATOM 843 N N . GLN A 1 103 ? -33.132 10.167 7.927 1.00 96.50 103 GLN A N 1
ATOM 844 C CA . GLN A 1 103 ? -33.421 11.595 7.824 1.00 96.50 103 GLN A CA 1
ATOM 845 C C . GLN A 1 103 ? -32.960 12.382 9.056 1.00 96.50 103 GLN A C 1
ATOM 847 O O . GLN A 1 103 ? -32.413 13.474 8.913 1.00 96.50 103 GLN A O 1
ATOM 852 N N . GLN A 1 104 ? -33.121 11.833 10.263 1.00 98.06 104 GLN A N 1
ATOM 853 C CA . GLN A 1 104 ? -32.601 12.467 11.478 1.00 98.06 104 GLN A CA 1
ATOM 854 C C . GLN A 1 104 ? -31.074 12.569 11.448 1.00 98.06 104 GLN A C 1
ATOM 856 O O . GLN A 1 104 ? -30.536 13.616 11.795 1.00 98.06 104 GLN A O 1
ATOM 861 N N . VAL A 1 105 ? -30.373 11.533 10.978 1.00 96.88 105 VAL A N 1
ATOM 862 C CA . VAL A 1 105 ? -28.907 11.565 10.853 1.00 96.88 105 VAL A CA 1
ATOM 863 C C . VAL A 1 105 ? -28.454 12.593 9.811 1.00 96.88 105 VAL A C 1
ATOM 865 O O . VAL A 1 105 ? -27.495 13.319 10.063 1.00 96.88 105 VAL A O 1
ATOM 868 N N . ARG A 1 106 ? -29.166 12.736 8.683 1.00 95.06 106 ARG A N 1
ATOM 869 C CA . ARG A 1 106 ? -28.903 13.812 7.705 1.00 95.06 106 ARG A CA 1
ATOM 870 C C . ARG A 1 106 ? -29.060 15.199 8.327 1.00 95.06 106 ARG A C 1
ATOM 872 O O . ARG A 1 106 ? -28.197 16.050 8.139 1.00 95.06 106 ARG A O 1
ATOM 879 N N . LEU A 1 107 ? -30.120 15.417 9.105 1.00 95.69 107 LEU A N 1
ATOM 880 C CA . LEU A 1 107 ? -30.323 16.682 9.816 1.00 95.69 107 LEU A CA 1
ATOM 881 C C . LEU A 1 107 ? -29.205 16.941 10.836 1.00 95.69 107 LEU A C 1
ATOM 883 O O . LEU A 1 107 ? -28.665 18.042 10.872 1.00 95.69 107 LEU A O 1
ATOM 887 N N . MET A 1 108 ? -28.789 15.929 11.603 1.00 95.62 108 MET A N 1
ATOM 888 C CA . MET A 1 108 ? -27.649 16.047 12.524 1.00 95.62 108 MET A CA 1
ATOM 889 C C . MET A 1 108 ? -26.349 16.395 11.801 1.00 95.62 108 MET A C 1
ATOM 891 O O . MET A 1 108 ? -25.583 17.218 12.294 1.00 95.62 108 MET A O 1
ATOM 895 N N . ALA A 1 109 ? -26.100 15.786 10.641 1.00 93.81 109 ALA A N 1
ATOM 896 C CA . ALA A 1 109 ? -24.922 16.069 9.829 1.00 93.81 109 ALA A CA 1
ATOM 897 C C . ALA A 1 109 ? -24.902 17.526 9.349 1.00 93.81 109 ALA A C 1
ATOM 899 O O . ALA A 1 109 ? -23.865 18.179 9.403 1.00 93.81 109 ALA A O 1
ATOM 900 N N . LEU A 1 110 ? -26.058 18.056 8.940 1.00 91.00 110 LEU A N 1
ATOM 901 C CA . LEU A 1 110 ? -26.189 19.453 8.526 1.00 91.00 110 LEU A CA 1
ATOM 902 C C . LEU A 1 110 ? -26.024 20.434 9.679 1.00 91.00 110 LEU A C 1
ATOM 904 O O . LEU A 1 110 ? -25.431 21.494 9.504 1.00 91.00 110 LEU A O 1
ATOM 908 N N . MET A 1 111 ? -26.548 20.094 10.854 1.00 91.00 111 MET A N 1
ATOM 909 C CA . MET A 1 111 ? -26.443 20.942 12.040 1.00 91.00 111 MET A CA 1
ATOM 910 C C . MET A 1 111 ? -25.031 20.958 12.630 1.00 91.00 111 MET A C 1
ATOM 912 O O . MET A 1 111 ? -24.671 21.906 13.332 1.00 91.00 111 MET A O 1
ATOM 916 N N . ASP A 1 112 ? -24.221 19.942 12.341 1.00 88.25 112 ASP A N 1
ATOM 917 C CA . ASP A 1 112 ? -22.841 19.880 12.791 1.00 88.25 112 ASP A CA 1
ATOM 918 C C . ASP A 1 112 ? -21.915 20.711 11.894 1.00 88.25 112 ASP A C 1
ATOM 920 O O . ASP A 1 112 ? -21.294 20.227 10.945 1.00 88.25 112 ASP A O 1
ATOM 924 N N . LYS A 1 113 ? -21.789 21.994 12.243 1.00 84.44 113 LYS A N 1
ATOM 925 C CA . LYS A 1 113 ? -20.914 22.953 11.554 1.00 84.44 113 LYS A CA 1
ATOM 926 C C . LYS A 1 113 ? -19.443 22.528 11.529 1.00 84.44 113 LYS A C 1
ATOM 928 O O . LYS A 1 113 ? -18.695 23.034 10.697 1.00 84.44 113 LYS A O 1
ATOM 933 N N . THR A 1 114 ? -19.009 21.629 12.418 1.00 83.50 114 THR A N 1
ATOM 934 C CA . THR A 1 114 ? -17.616 21.155 12.426 1.00 83.50 114 THR A CA 1
ATOM 935 C C . THR A 1 114 ? -17.294 20.306 11.196 1.00 83.50 114 THR A C 1
ATOM 937 O O . THR A 1 114 ? -16.143 20.278 10.765 1.00 83.50 114 THR A O 1
ATOM 940 N N . LEU A 1 115 ? -18.311 19.691 10.580 1.00 80.62 115 LEU A N 1
ATOM 941 C CA . LEU A 1 115 ? -18.154 18.811 9.424 1.00 80.62 115 LEU A CA 1
ATOM 942 C C . LEU A 1 115 ? -18.077 19.554 8.085 1.00 80.62 115 LEU A C 1
ATOM 944 O O . LEU A 1 115 ? -17.676 18.965 7.088 1.00 80.62 115 LEU A O 1
ATOM 948 N N . TRP A 1 116 ? -18.448 20.835 8.034 1.00 74.38 116 TRP A N 1
ATOM 949 C CA . TRP A 1 116 ? -18.654 21.560 6.773 1.00 74.38 116 TRP A CA 1
ATOM 950 C C . TRP A 1 116 ? -17.368 21.866 5.994 1.00 74.38 116 TRP A C 1
ATOM 952 O O . TRP A 1 116 ? -17.451 22.213 4.820 1.00 74.38 116 TRP A O 1
ATOM 962 N N . LYS A 1 117 ? -16.188 21.758 6.617 1.00 68.06 117 LYS A N 1
ATOM 963 C CA . LYS A 1 117 ? -14.911 22.033 5.942 1.00 68.06 117 LYS A CA 1
ATOM 964 C C . LYS A 1 117 ? -14.701 21.051 4.786 1.00 68.06 117 LYS A C 1
ATOM 966 O O . LYS A 1 117 ? -14.580 19.856 5.030 1.00 68.06 117 LYS A O 1
ATOM 971 N N . ASP A 1 118 ? -14.687 21.578 3.562 1.00 63.44 118 ASP A N 1
ATOM 972 C CA . ASP A 1 118 ? -14.355 20.894 2.301 1.00 63.44 118 ASP A CA 1
ATOM 973 C C . ASP A 1 118 ? -15.193 19.650 1.948 1.00 63.44 118 ASP A C 1
ATOM 975 O O . ASP A 1 118 ? -14.859 18.901 1.033 1.00 63.44 118 ASP A O 1
ATOM 979 N N . ASN A 1 119 ? -16.320 19.431 2.631 1.00 66.81 119 ASN A N 1
ATOM 980 C CA . ASN A 1 119 ? -17.139 18.235 2.453 1.00 66.81 119 ASN A CA 1
ATOM 981 C C . ASN A 1 119 ? -18.414 18.516 1.653 1.00 66.81 119 ASN A C 1
ATOM 983 O O . ASN A 1 119 ? -19.158 19.458 1.930 1.00 66.81 119 ASN A O 1
ATOM 987 N N . SER A 1 120 ? -18.726 17.625 0.708 1.00 71.62 120 SER A N 1
ATOM 988 C CA . SER A 1 120 ? -20.029 17.625 0.035 1.00 71.62 120 SER A CA 1
ATOM 989 C C . SER A 1 120 ? -21.153 17.231 1.001 1.00 71.62 120 SER A C 1
ATOM 991 O O . SER A 1 120 ? -20.929 16.486 1.957 1.00 71.62 120 SER A O 1
ATOM 993 N N . PHE A 1 121 ? -22.392 17.644 0.714 1.00 69.62 121 PHE A N 1
ATOM 994 C CA . PHE A 1 121 ? -23.570 17.297 1.521 1.00 69.62 121 PHE A CA 1
ATOM 995 C C . PHE A 1 121 ? -23.709 15.784 1.773 1.00 69.62 121 PHE A C 1
ATOM 997 O O . PHE A 1 121 ? -23.976 15.357 2.897 1.00 69.62 121 PHE A O 1
ATOM 1004 N N . ASN A 1 122 ? -23.493 14.963 0.740 1.00 75.00 122 ASN A N 1
ATOM 1005 C CA . ASN A 1 122 ? -23.567 13.505 0.864 1.00 75.00 122 ASN A CA 1
ATOM 1006 C C . ASN A 1 122 ? -22.446 12.963 1.760 1.00 75.00 122 ASN A C 1
ATOM 1008 O O . ASN A 1 122 ? -22.679 12.062 2.565 1.00 75.00 122 ASN A O 1
ATOM 1012 N N . THR A 1 123 ? -21.252 13.553 1.675 1.00 86.44 123 THR A N 1
ATOM 1013 C CA . THR A 1 123 ? -20.116 13.211 2.538 1.00 86.44 123 THR A CA 1
ATOM 1014 C C . THR A 1 123 ? -20.433 13.499 4.008 1.00 86.44 123 THR A C 1
ATOM 1016 O O . THR A 1 123 ? -20.158 12.655 4.860 1.00 86.44 123 THR A O 1
ATOM 1019 N N . LEU A 1 124 ? -21.088 14.630 4.318 1.00 91.38 124 LEU A N 1
ATOM 1020 C CA . LEU A 1 124 ? -21.472 14.989 5.694 1.00 91.38 124 LEU A CA 1
ATOM 1021 C C . LEU A 1 124 ? -22.321 13.898 6.355 1.00 91.38 124 LEU A C 1
ATOM 1023 O O . LEU A 1 124 ? -22.070 13.516 7.501 1.00 91.38 124 LEU A O 1
ATOM 1027 N N . PHE A 1 125 ? -23.316 13.380 5.628 1.00 94.12 125 PHE A N 1
ATOM 1028 C CA . PHE A 1 125 ? -24.179 12.313 6.127 1.00 94.12 125 PHE A CA 1
ATOM 1029 C C . PHE A 1 125 ? -23.376 11.060 6.494 1.00 94.12 125 PHE A C 1
ATOM 1031 O O . PHE A 1 125 ? -23.542 10.537 7.596 1.00 94.12 125 PHE A O 1
ATOM 1038 N N . PHE A 1 126 ? -22.494 10.591 5.607 1.00 94.94 126 PHE A N 1
ATOM 1039 C CA . PHE A 1 126 ? -21.708 9.385 5.864 1.00 94.94 126 PHE A CA 1
ATOM 1040 C C . PHE A 1 126 ? -20.715 9.569 7.012 1.00 94.94 126 PHE A C 1
ATOM 1042 O O . PHE A 1 126 ? -20.570 8.655 7.825 1.00 94.94 126 PHE A O 1
ATOM 1049 N N . ILE A 1 127 ? -20.093 10.747 7.140 1.00 94.12 127 ILE A N 1
ATOM 1050 C CA . ILE A 1 127 ? -19.240 11.068 8.292 1.00 94.12 127 ILE A CA 1
ATOM 1051 C C . ILE A 1 127 ? -20.050 10.953 9.586 1.00 94.12 127 ILE A C 1
ATOM 1053 O O . ILE A 1 127 ? -19.668 10.205 10.487 1.00 94.12 127 ILE A O 1
ATOM 1057 N N . LYS A 1 128 ? -21.209 11.619 9.662 1.00 95.06 128 LYS A N 1
ATOM 1058 C CA . LYS A 1 128 ? -22.054 11.592 10.862 1.00 95.06 128 LYS A CA 1
ATOM 1059 C C . LYS A 1 128 ? -22.580 10.188 11.169 1.00 95.06 128 LYS A C 1
ATOM 1061 O O . LYS A 1 128 ? -22.564 9.770 12.323 1.00 95.06 128 LYS A O 1
ATOM 1066 N N . ALA A 1 129 ? -23.030 9.443 10.160 1.00 96.38 129 ALA A N 1
ATOM 1067 C CA . ALA A 1 129 ? -23.518 8.077 10.335 1.00 96.38 129 ALA A CA 1
ATOM 1068 C C . ALA A 1 129 ? -22.421 7.142 10.869 1.00 96.38 129 ALA A C 1
ATOM 1070 O O . ALA A 1 129 ? -22.675 6.356 11.785 1.00 96.38 129 ALA A O 1
ATOM 1071 N N . LYS A 1 130 ? -21.198 7.259 10.332 1.00 95.94 130 LYS A N 1
ATOM 1072 C CA . LYS A 1 130 ? -20.019 6.517 10.793 1.00 95.94 130 LYS A CA 1
ATOM 1073 C C . LYS A 1 130 ? -19.696 6.848 12.254 1.00 95.94 130 LYS A C 1
ATOM 1075 O O . LYS A 1 130 ? -19.629 5.929 13.068 1.00 95.94 130 LYS A O 1
ATOM 1080 N N . GLN A 1 131 ? -19.606 8.136 12.593 1.00 96.12 131 GLN A N 1
ATOM 1081 C CA . GLN A 1 131 ? -19.373 8.615 13.958 1.00 96.12 131 GLN A CA 1
ATOM 1082 C C . GLN A 1 131 ? -20.397 8.030 14.945 1.00 96.12 131 GLN A C 1
ATOM 1084 O O . GLN A 1 131 ? -20.031 7.390 15.930 1.00 96.12 131 GLN A O 1
ATOM 1089 N N . LEU A 1 132 ? -21.696 8.184 14.659 1.00 97.44 132 LEU A N 1
ATOM 1090 C CA . LEU A 1 132 ? -22.770 7.702 15.536 1.00 97.44 132 LEU A CA 1
ATOM 1091 C C . LEU A 1 132 ? -22.730 6.179 15.717 1.00 97.44 132 LEU A C 1
ATOM 1093 O O . LEU A 1 132 ? -22.957 5.682 16.819 1.00 97.44 132 LEU A O 1
ATOM 1097 N N . CYS A 1 133 ? -22.429 5.435 14.652 1.00 97.94 133 CYS A N 1
ATOM 1098 C CA . CYS A 1 133 ? -22.292 3.983 14.709 1.00 97.94 133 CYS A CA 1
ATOM 1099 C C . CYS A 1 133 ? -21.116 3.547 15.595 1.00 97.94 133 CYS A C 1
ATOM 1101 O O . CYS A 1 133 ? -21.283 2.681 16.459 1.00 97.94 133 CYS A O 1
ATOM 1103 N N . VAL A 1 134 ? -19.950 4.179 15.431 1.00 97.88 134 VAL A N 1
ATOM 1104 C CA . VAL A 1 134 ? -18.752 3.914 16.239 1.00 97.88 134 VAL A CA 1
ATOM 1105 C C . VAL A 1 134 ? -18.995 4.246 17.710 1.00 97.88 134 VAL A C 1
ATOM 1107 O O . VAL A 1 134 ? -18.727 3.410 18.574 1.00 97.88 134 VAL A O 1
ATOM 1110 N N . GLU A 1 135 ? -19.551 5.419 18.011 1.00 97.31 135 GLU A N 1
ATOM 1111 C CA . GLU A 1 135 ? -19.876 5.826 19.381 1.00 97.31 135 GLU A CA 1
ATOM 1112 C C . GLU A 1 135 ? -20.879 4.867 20.036 1.00 97.31 135 GLU A C 1
ATOM 1114 O O . GLU A 1 135 ? -20.716 4.476 21.195 1.00 97.31 135 GLU A O 1
ATOM 1119 N N . PHE A 1 136 ? -21.908 4.446 19.296 1.00 97.00 136 PHE A N 1
ATOM 1120 C CA . PHE A 1 136 ? -22.912 3.511 19.796 1.00 97.00 136 PHE A CA 1
ATOM 1121 C C . PHE A 1 136 ? -22.318 2.125 20.089 1.00 97.00 136 PHE A C 1
ATOM 1123 O O . PHE A 1 136 ? -22.666 1.504 21.096 1.00 97.00 136 PHE A O 1
ATOM 1130 N N . ALA A 1 137 ? -21.391 1.657 19.250 1.00 97.62 137 ALA A N 1
ATOM 1131 C CA . ALA A 1 137 ? -20.662 0.409 19.451 1.00 97.62 137 ALA A CA 1
ATOM 1132 C C . ALA A 1 137 ? -19.713 0.475 20.657 1.00 97.62 137 ALA A C 1
ATOM 1134 O O . ALA A 1 137 ? -19.686 -0.444 21.478 1.00 97.62 137 ALA A O 1
ATOM 1135 N N . ALA A 1 138 ? -18.981 1.585 20.801 1.00 97.06 138 ALA A N 1
ATOM 1136 C CA . ALA A 1 138 ? -18.005 1.797 21.868 1.00 97.06 138 ALA A CA 1
ATOM 1137 C C . ALA A 1 138 ? -18.635 1.800 23.272 1.00 97.06 138 ALA A C 1
ATOM 1139 O O . ALA A 1 138 ? -17.982 1.434 24.245 1.00 97.06 138 ALA A O 1
ATOM 1140 N N . ARG A 1 139 ? -19.923 2.156 23.389 1.00 96.25 139 ARG A N 1
ATOM 1141 C CA . ARG A 1 139 ? -20.682 2.049 24.651 1.00 96.25 139 ARG A CA 1
ATOM 1142 C C . ARG A 1 139 ? -20.962 0.606 25.074 1.00 96.25 139 ARG A C 1
ATOM 1144 O O . ARG A 1 139 ? -21.267 0.371 26.238 1.00 96.25 139 ARG A O 1
ATOM 1151 N N . LYS A 1 140 ? -20.913 -0.348 24.141 1.00 92.25 140 LYS A N 1
ATOM 1152 C CA . LYS A 1 140 ? -21.270 -1.756 24.377 1.00 92.25 140 LYS A CA 1
ATOM 1153 C C . LYS A 1 140 ? -20.059 -2.668 24.494 1.00 92.25 140 LYS A C 1
ATOM 1155 O O . LYS A 1 140 ? -20.127 -3.673 25.192 1.00 92.25 140 LYS A O 1
ATOM 1160 N N . THR A 1 141 ? -18.977 -2.355 23.788 1.00 94.75 141 THR A N 1
ATOM 1161 C CA . THR A 1 141 ? -17.771 -3.182 23.770 1.00 94.75 141 THR A CA 1
ATOM 1162 C C . THR A 1 141 ? -16.528 -2.351 23.476 1.00 94.75 141 THR A C 1
ATOM 1164 O O . THR A 1 141 ? -16.600 -1.255 22.917 1.00 94.75 141 THR A O 1
ATOM 1167 N N . LYS A 1 142 ? -15.364 -2.894 23.832 1.00 95.94 142 LYS A N 1
ATOM 1168 C CA . LYS A 1 142 ? -14.076 -2.298 23.492 1.00 95.94 142 LYS A CA 1
ATOM 1169 C C . LYS A 1 142 ? -13.794 -2.515 22.005 1.00 95.94 142 LYS A C 1
ATOM 1171 O O . LYS A 1 142 ? -13.741 -3.650 21.546 1.00 95.94 142 LYS A O 1
ATOM 1176 N N . LEU A 1 143 ? -13.563 -1.427 21.277 1.00 96.62 143 LEU A N 1
ATOM 1177 C CA . LEU A 1 143 ? -13.220 -1.469 19.856 1.00 96.62 143 LEU A CA 1
ATOM 1178 C C . LEU A 1 143 ? -11.702 -1.500 19.644 1.00 96.62 143 LEU A C 1
ATOM 1180 O O . LEU A 1 143 ? -10.928 -0.966 20.444 1.00 96.62 143 LEU A O 1
ATOM 1184 N N . ASN A 1 144 ? -11.289 -2.092 18.529 1.00 95.56 144 ASN A N 1
ATOM 1185 C CA . ASN A 1 144 ? -9.937 -1.987 18.002 1.00 95.56 144 ASN A CA 1
ATOM 1186 C C . ASN A 1 144 ? -9.644 -0.549 17.539 1.00 95.56 144 ASN A C 1
ATOM 1188 O O . ASN A 1 144 ? -10.551 0.257 17.309 1.00 95.56 144 ASN A O 1
ATOM 1192 N N . LYS A 1 145 ? -8.352 -0.223 17.375 1.00 92.69 145 LYS A N 1
ATOM 1193 C CA . LYS A 1 145 ? -7.919 1.100 16.887 1.00 92.69 145 LYS A CA 1
ATOM 1194 C C . LYS A 1 145 ? -8.544 1.406 15.520 1.00 92.69 145 LYS A C 1
ATOM 1196 O O . LYS A 1 145 ? -9.100 2.489 15.325 1.00 92.69 145 LYS A O 1
ATOM 1201 N N . ARG A 1 146 ? -8.475 0.435 14.602 1.00 95.25 146 ARG A N 1
ATOM 1202 C CA . ARG A 1 146 ? -9.047 0.512 13.255 1.00 95.25 146 ARG A CA 1
ATOM 1203 C C . ARG A 1 146 ? -10.477 -0.022 13.230 1.00 95.25 146 ARG A C 1
ATOM 1205 O O . ARG A 1 146 ? -10.801 -0.997 13.912 1.00 95.25 146 ARG A O 1
ATOM 1212 N N . LYS A 1 147 ? -11.334 0.635 12.450 1.00 98.19 147 LYS A N 1
ATOM 1213 C CA . LYS A 1 147 ? -12.784 0.417 12.452 1.00 98.19 147 LYS A CA 1
ATOM 1214 C C . LYS A 1 147 ? -13.319 0.410 11.022 1.00 98.19 147 LYS A C 1
ATOM 1216 O O . LYS A 1 147 ? -12.892 1.220 10.202 1.00 98.19 147 LYS A O 1
ATOM 1221 N N . ILE A 1 148 ? -14.242 -0.502 10.743 1.00 98.69 148 ILE A N 1
ATOM 1222 C CA . ILE A 1 148 ? -15.043 -0.543 9.517 1.00 98.69 148 ILE A CA 1
ATOM 1223 C C . ILE A 1 148 ? -16.501 -0.453 9.941 1.00 98.69 148 ILE A C 1
ATOM 1225 O O . ILE A 1 148 ? -16.971 -1.281 10.712 1.00 98.69 148 ILE A O 1
ATOM 1229 N N . THR A 1 149 ? -17.228 0.522 9.423 1.00 98.69 149 THR A N 1
ATOM 1230 C CA . THR A 1 149 ? -18.675 0.637 9.576 1.00 98.69 149 THR A CA 1
ATOM 1231 C C . THR A 1 149 ? -19.352 0.126 8.315 1.00 98.69 149 THR A C 1
ATOM 1233 O O . THR A 1 149 ? -19.037 0.568 7.213 1.00 98.69 149 THR A O 1
ATOM 1236 N N . ILE A 1 150 ? -20.305 -0.789 8.465 1.00 98.62 150 ILE A N 1
ATOM 1237 C CA . ILE A 1 150 ? -21.147 -1.249 7.363 1.00 98.62 150 ILE A CA 1
ATOM 1238 C C . ILE A 1 150 ? -22.578 -0.838 7.669 1.00 98.62 150 ILE A C 1
ATOM 1240 O O . ILE A 1 150 ? -23.186 -1.326 8.625 1.00 98.62 150 ILE A O 1
ATOM 1244 N N . LEU A 1 151 ? -23.109 0.074 6.860 1.00 98.44 151 LEU A N 1
ATOM 1245 C CA . LEU A 1 151 ? -24.506 0.478 6.953 1.00 98.44 151 LEU A CA 1
ATOM 1246 C C . LEU A 1 151 ? -25.391 -0.521 6.205 1.00 98.44 151 LEU A C 1
ATOM 1248 O O . LEU A 1 151 ? -25.007 -1.066 5.169 1.00 98.44 151 LEU A O 1
ATOM 1252 N N . ASN A 1 152 ? -26.601 -0.746 6.709 1.00 97.81 152 ASN A N 1
ATOM 1253 C CA . ASN A 1 152 ? -27.578 -1.614 6.053 1.00 97.81 152 ASN A CA 1
ATOM 1254 C C . ASN A 1 152 ? -28.295 -0.961 4.863 1.00 97.81 152 ASN A C 1
ATOM 1256 O O . ASN A 1 152 ? -28.972 -1.660 4.121 1.00 97.81 152 ASN A O 1
ATOM 1260 N N . ALA A 1 153 ? -28.178 0.351 4.687 1.00 94.81 153 ALA A N 1
ATOM 1261 C CA . ALA A 1 153 ? -28.861 1.127 3.658 1.00 94.81 153 ALA A CA 1
ATOM 1262 C C . ALA A 1 153 ? -27.901 2.152 3.032 1.00 94.81 153 ALA A C 1
ATOM 1264 O O . ALA A 1 153 ? -26.717 2.180 3.369 1.00 94.81 153 ALA A O 1
ATOM 1265 N N . GLU A 1 154 ? -28.435 2.997 2.144 1.00 94.38 154 GLU A N 1
ATOM 1266 C CA . GLU A 1 154 ? -27.705 4.044 1.414 1.00 94.38 154 GLU A CA 1
ATOM 1267 C C . GLU A 1 154 ? -26.688 3.500 0.393 1.00 94.38 154 GLU A C 1
ATOM 1269 O O . GLU A 1 154 ? -26.578 2.291 0.162 1.00 94.38 154 GLU A O 1
ATOM 1274 N N . HIS A 1 155 ? -25.994 4.411 -0.294 1.00 93.94 155 HIS A N 1
ATOM 1275 C CA . HIS A 1 155 ? -25.018 4.076 -1.326 1.00 93.94 155 HIS A CA 1
ATOM 1276 C C . HIS A 1 155 ? -23.798 4.998 -1.252 1.00 93.94 155 HIS A C 1
ATOM 1278 O O . HIS A 1 1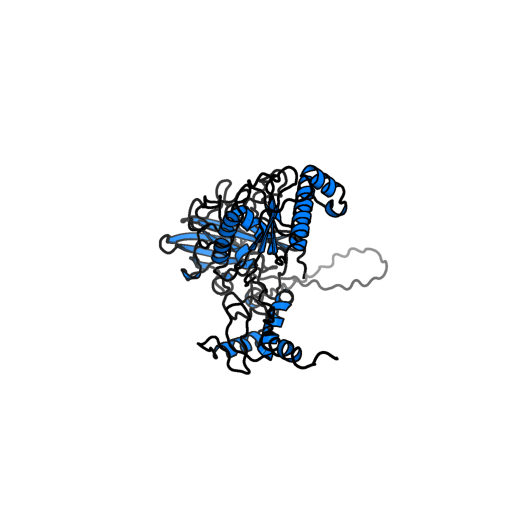55 ? -23.857 6.158 -1.644 1.00 93.94 155 HIS A O 1
ATOM 1284 N N . GLY A 1 156 ? -22.702 4.465 -0.726 1.00 93.12 156 GLY A N 1
ATOM 1285 C CA . GLY A 1 156 ? -21.435 5.161 -0.539 1.00 93.12 156 GLY A CA 1
ATOM 1286 C C . GLY A 1 156 ? -20.363 4.260 0.074 1.00 93.12 156 GLY A C 1
ATOM 1287 O O . GLY A 1 156 ? -20.668 3.224 0.680 1.00 93.12 156 GLY A O 1
ATOM 1288 N N . ALA A 1 157 ? -19.113 4.649 -0.133 1.00 95.25 157 ALA A N 1
ATOM 1289 C CA . ALA A 1 157 ? -17.923 4.102 0.497 1.00 95.25 157 ALA A CA 1
ATOM 1290 C C . ALA A 1 157 ? -16.974 5.274 0.773 1.00 95.25 157 ALA A C 1
ATOM 1292 O O . ALA A 1 157 ? -16.935 6.210 -0.025 1.00 95.25 157 ALA A O 1
ATOM 1293 N N . MET A 1 158 ? -16.329 5.282 1.939 1.00 94.56 158 MET A N 1
ATOM 1294 C CA . MET A 1 158 ? -15.333 6.302 2.271 1.00 94.56 158 MET A CA 1
ATOM 1295 C C . MET A 1 158 ? -14.449 5.912 3.456 1.00 94.56 158 MET A C 1
ATOM 1297 O O . MET A 1 158 ? -14.916 5.378 4.471 1.00 94.56 158 MET A O 1
ATOM 1301 N N . TYR A 1 159 ? -13.197 6.335 3.401 1.00 94.50 159 TYR A N 1
ATOM 1302 C CA . TYR A 1 159 ? -12.288 6.383 4.531 1.00 94.50 159 TYR A CA 1
ATOM 1303 C C . TYR A 1 159 ? -12.381 7.727 5.275 1.00 94.50 159 TYR A C 1
ATOM 1305 O O . TYR A 1 159 ? -12.833 8.744 4.757 1.00 94.50 159 TYR A O 1
ATOM 1313 N N . GLY A 1 160 ? -12.007 7.730 6.552 1.00 90.62 160 GLY A N 1
ATOM 1314 C CA . GLY A 1 160 ? -11.797 8.941 7.340 1.00 90.62 160 GLY A CA 1
ATOM 1315 C C . GLY A 1 160 ? -10.856 8.655 8.505 1.00 90.62 160 GLY A C 1
ATOM 1316 O O . GLY A 1 160 ? -10.887 7.559 9.068 1.00 90.62 160 GLY A O 1
ATOM 1317 N N . LYS A 1 161 ? -10.026 9.638 8.872 1.00 86.06 161 LYS A N 1
ATOM 1318 C CA . LYS A 1 161 ? -8.931 9.461 9.843 1.00 86.06 161 LYS A CA 1
ATOM 1319 C C . LYS A 1 161 ? -9.401 8.981 11.220 1.00 86.06 161 LYS A C 1
ATOM 1321 O O . LYS A 1 161 ? -8.821 8.042 11.760 1.00 86.06 161 LYS A O 1
ATOM 1326 N N . GLU A 1 162 ? -10.467 9.582 11.746 1.00 87.06 162 GLU A N 1
ATOM 1327 C CA . GLU A 1 162 ? -10.963 9.319 13.107 1.00 87.06 162 GLU A CA 1
ATOM 1328 C C . GLU A 1 162 ? -11.741 7.996 13.213 1.00 87.06 162 GLU A C 1
ATOM 1330 O O . GLU A 1 162 ? -11.428 7.108 14.018 1.00 87.06 162 GLU A O 1
ATOM 1335 N N . ASP A 1 163 ? -12.748 7.832 12.350 1.00 92.38 163 ASP A N 1
ATOM 1336 C CA . ASP A 1 163 ? -13.714 6.735 12.468 1.00 92.38 163 ASP A CA 1
ATOM 1337 C C . ASP A 1 163 ? -13.465 5.567 11.501 1.00 92.38 163 ASP A C 1
ATOM 1339 O O . ASP A 1 163 ? -14.193 4.574 11.522 1.00 92.38 163 ASP A O 1
ATOM 1343 N N . GLY A 1 164 ? -12.427 5.647 10.665 1.00 95.94 164 GLY A N 1
ATOM 1344 C CA . GLY A 1 164 ? -12.021 4.577 9.757 1.00 95.94 164 GLY A CA 1
ATOM 1345 C C . GLY A 1 164 ? -12.891 4.469 8.506 1.00 95.94 164 GLY A C 1
ATOM 1346 O O . GLY A 1 164 ? -13.287 5.474 7.914 1.00 95.94 164 GLY A O 1
ATOM 1347 N N . VAL A 1 165 ? -13.157 3.240 8.075 1.00 98.44 165 VAL A N 1
ATOM 1348 C CA . VAL A 1 165 ? -13.845 2.934 6.811 1.00 98.44 165 VAL A CA 1
ATOM 1349 C C . VAL A 1 165 ? -15.360 2.923 7.005 1.00 98.44 165 VAL A C 1
ATOM 1351 O O . VAL A 1 165 ? -15.850 2.453 8.028 1.00 98.44 165 VAL A O 1
ATOM 1354 N N . LEU A 1 166 ? -16.112 3.391 6.011 1.00 98.25 166 LEU A N 1
ATOM 1355 C CA . LEU A 1 166 ? -17.543 3.143 5.861 1.00 98.25 166 LEU A CA 1
ATOM 1356 C C . LEU A 1 166 ? -17.818 2.532 4.492 1.00 98.25 166 LEU A C 1
ATOM 1358 O O . LEU A 1 166 ? -17.320 3.036 3.493 1.00 98.25 166 LEU A O 1
ATOM 1362 N N . ILE A 1 167 ? -18.656 1.499 4.452 1.00 98.25 167 ILE A N 1
ATOM 1363 C CA . ILE A 1 167 ? -19.220 0.947 3.217 1.00 98.25 167 ILE A CA 1
ATOM 1364 C C . ILE A 1 167 ? -20.719 0.666 3.378 1.00 98.25 167 ILE A C 1
ATOM 1366 O O . ILE A 1 167 ? -21.253 0.545 4.483 1.00 98.25 167 ILE A O 1
ATOM 1370 N N . THR A 1 168 ? -21.406 0.557 2.247 1.00 98.12 168 THR A N 1
ATOM 1371 C CA . THR A 1 168 ? -22.855 0.316 2.144 1.00 98.12 168 THR A CA 1
ATOM 1372 C C . THR A 1 168 ? -23.127 -0.954 1.326 1.00 98.12 168 THR A C 1
ATOM 1374 O O . THR A 1 168 ? -22.209 -1.480 0.685 1.00 98.12 168 THR A O 1
ATOM 1377 N N . PRO A 1 169 ? -24.362 -1.494 1.300 1.00 97.19 169 PRO A N 1
ATOM 1378 C CA . PRO A 1 169 ? -24.608 -2.854 0.813 1.00 97.19 169 PRO A CA 1
ATOM 1379 C C . PRO A 1 169 ? -24.200 -3.091 -0.646 1.00 97.19 169 PRO A C 1
ATOM 1381 O O . PRO A 1 169 ? -23.616 -4.124 -0.960 1.00 97.19 169 PRO A O 1
ATOM 1384 N N . ARG A 1 170 ? -24.460 -2.130 -1.543 1.00 95.94 170 ARG A N 1
ATOM 1385 C CA . ARG A 1 170 ? -24.110 -2.255 -2.974 1.00 95.94 170 ARG A CA 1
ATOM 1386 C C . ARG A 1 170 ? -22.604 -2.191 -3.243 1.00 95.94 170 ARG A C 1
ATOM 1388 O O . ARG A 1 170 ? -22.164 -2.656 -4.286 1.00 95.94 170 ARG A O 1
ATOM 1395 N N . LEU A 1 171 ? -21.840 -1.634 -2.307 1.00 96.81 171 LEU A N 1
ATOM 1396 C CA . LEU A 1 171 ? -20.384 -1.506 -2.374 1.00 96.81 171 LEU A CA 1
ATOM 1397 C C . LEU A 1 171 ? -19.677 -2.463 -1.396 1.00 96.81 171 LEU A C 1
ATOM 1399 O O . LEU A 1 171 ? -18.481 -2.351 -1.156 1.00 96.81 171 LEU A O 1
ATOM 1403 N N . SER A 1 172 ? -20.411 -3.428 -0.828 1.00 96.81 172 SER A N 1
ATOM 1404 C CA . SER A 1 172 ? -19.875 -4.436 0.093 1.00 96.81 172 SER A CA 1
ATOM 1405 C C . SER A 1 172 ? -19.230 -5.598 -0.665 1.00 96.81 172 SER A C 1
ATOM 1407 O O . SER A 1 172 ? -19.746 -6.716 -0.668 1.00 96.81 172 SER A O 1
ATOM 1409 N N . PHE A 1 173 ? -18.108 -5.316 -1.327 1.00 97.38 173 PHE A N 1
ATOM 1410 C CA . PHE A 1 173 ? -17.271 -6.315 -1.987 1.00 97.38 173 PHE A CA 1
ATOM 1411 C C . PHE A 1 173 ? -15.778 -6.006 -1.834 1.00 97.38 173 PHE A C 1
ATOM 1413 O O . PHE A 1 173 ? -15.393 -4.900 -1.451 1.00 97.38 173 PHE A O 1
ATOM 1420 N N . SER A 1 174 ? -14.935 -7.013 -2.074 1.00 98.06 174 SER A N 1
ATOM 1421 C CA . SER A 1 174 ? -13.547 -7.023 -1.601 1.00 98.06 174 SER A CA 1
ATOM 1422 C C . SER A 1 174 ? -12.671 -5.892 -2.131 1.00 98.06 174 SER A C 1
ATOM 1424 O O . SER A 1 174 ? -11.924 -5.343 -1.330 1.00 98.06 174 SER A O 1
ATOM 1426 N N . SER A 1 175 ? -12.759 -5.512 -3.413 1.00 98.25 175 SER A N 1
ATOM 1427 C CA . SER A 1 175 ? -11.939 -4.397 -3.928 1.00 98.25 175 SER A CA 1
ATOM 1428 C C . SER A 1 175 ? -12.265 -3.078 -3.244 1.00 98.25 175 SER A C 1
ATOM 1430 O O . SER A 1 175 ? -11.349 -2.420 -2.774 1.00 98.25 175 SER A O 1
ATOM 1432 N N . VAL A 1 176 ? -13.549 -2.720 -3.102 1.00 98.50 176 VAL A N 1
ATOM 1433 C CA . VAL 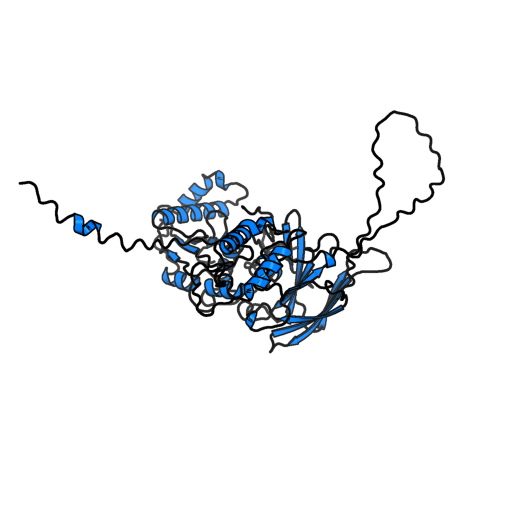A 1 176 ? -13.922 -1.464 -2.428 1.00 98.50 176 VAL A CA 1
ATOM 1434 C C . VAL A 1 176 ? -13.466 -1.481 -0.979 1.00 98.50 176 VAL A C 1
ATOM 1436 O O . VAL A 1 176 ? -12.825 -0.542 -0.530 1.00 98.50 176 VAL A O 1
ATOM 1439 N N . LEU A 1 177 ? -13.729 -2.558 -0.238 1.00 98.69 177 LEU A N 1
ATOM 1440 C CA . LEU A 1 177 ? -13.317 -2.587 1.162 1.00 98.69 177 LEU A CA 1
ATOM 1441 C C . LEU A 1 177 ? -11.788 -2.534 1.314 1.00 98.69 177 LEU A C 1
ATOM 1443 O O . LEU A 1 177 ? -11.291 -1.807 2.170 1.00 98.69 177 LEU A O 1
ATOM 1447 N N . ALA A 1 178 ? -11.039 -3.258 0.480 1.00 98.50 178 ALA A N 1
ATOM 1448 C CA . ALA A 1 178 ? -9.582 -3.199 0.497 1.00 98.50 178 ALA A CA 1
ATOM 1449 C C . ALA A 1 178 ? -9.063 -1.802 0.119 1.00 98.50 178 ALA A C 1
ATOM 1451 O O . ALA A 1 178 ? -8.172 -1.302 0.798 1.00 98.50 178 ALA A O 1
ATOM 1452 N N . HIS A 1 179 ? -9.646 -1.156 -0.893 1.00 98.38 179 HIS A N 1
ATOM 1453 C CA . HIS A 1 179 ? -9.338 0.216 -1.305 1.00 98.38 179 HIS A CA 1
ATOM 1454 C C . HIS A 1 179 ? -9.497 1.206 -0.145 1.00 98.38 179 HIS A C 1
ATOM 1456 O O . HIS A 1 179 ? -8.541 1.882 0.234 1.00 98.38 179 HIS A O 1
ATOM 1462 N N . GLU A 1 180 ? -10.661 1.206 0.510 1.00 98.31 180 GLU A N 1
ATOM 1463 C CA . GLU A 1 180 ? -10.916 2.091 1.652 1.00 98.31 180 GLU A CA 1
ATOM 1464 C C . GLU A 1 180 ? -9.988 1.802 2.839 1.00 98.31 180 GLU A C 1
ATOM 1466 O O . GLU A 1 180 ? -9.595 2.700 3.585 1.00 98.31 180 GLU A O 1
ATOM 1471 N N . MET A 1 181 ? -9.616 0.536 3.039 1.00 97.81 181 MET A N 1
ATOM 1472 C CA . MET A 1 181 ? -8.648 0.162 4.066 1.00 97.81 181 MET A CA 1
ATOM 1473 C C . MET A 1 181 ? -7.236 0.645 3.725 1.00 97.81 181 MET A C 1
ATOM 1475 O O . MET A 1 181 ? -6.510 1.040 4.637 1.00 97.81 181 MET A O 1
ATOM 1479 N N . VAL A 1 182 ? -6.838 0.654 2.450 1.00 96.38 182 VAL A N 1
ATOM 1480 C CA . VAL A 1 182 ? -5.498 1.098 2.040 1.00 96.38 182 VAL A CA 1
ATOM 1481 C C . VAL A 1 182 ? -5.293 2.596 2.271 1.00 96.38 182 VAL A C 1
ATOM 1483 O O . VAL A 1 182 ? -4.194 2.991 2.662 1.00 96.38 182 VAL A O 1
ATOM 1486 N N . HIS A 1 183 ? -6.344 3.418 2.200 1.00 95.50 183 HIS A N 1
ATOM 1487 C CA . HIS A 1 183 ? -6.261 4.823 2.623 1.00 95.50 183 HIS A CA 1
ATOM 1488 C C . HIS A 1 183 ? -5.775 4.998 4.072 1.00 95.50 183 HIS A C 1
ATOM 1490 O O . HIS A 1 183 ? -5.125 5.991 4.404 1.00 95.50 183 HIS A O 1
ATOM 1496 N N . SER A 1 184 ? -5.989 4.000 4.940 1.00 92.69 184 SER A N 1
ATOM 1497 C CA . SER A 1 184 ? -5.488 4.024 6.321 1.00 92.69 184 SER A CA 1
ATOM 1498 C C . SER A 1 184 ? -3.962 3.919 6.454 1.00 92.69 184 SER A C 1
ATOM 1500 O O . SER A 1 184 ? -3.435 4.129 7.556 1.00 92.69 184 SER A O 1
ATOM 1502 N N . PHE A 1 185 ? -3.268 3.623 5.348 1.00 91.75 185 PHE A N 1
ATOM 1503 C CA . PHE A 1 185 ? -1.812 3.597 5.226 1.00 91.75 185 PHE A CA 1
ATOM 1504 C C . PHE A 1 185 ? -1.230 4.873 4.599 1.00 91.75 185 PHE A C 1
ATOM 1506 O O . PHE A 1 185 ? -0.059 4.870 4.240 1.00 91.75 185 PHE A O 1
ATOM 1513 N N . HIS A 1 186 ? -2.009 5.957 4.495 1.00 92.25 186 HIS A N 1
ATOM 1514 C CA . HIS A 1 186 ? -1.575 7.239 3.912 1.00 92.25 186 HIS A CA 1
ATOM 1515 C C . HIS A 1 186 ? -1.259 7.164 2.410 1.00 92.25 186 HIS A C 1
ATOM 1517 O O . HIS A 1 186 ? -0.319 7.792 1.920 1.00 92.25 186 HIS A O 1
ATOM 1523 N N . ILE A 1 187 ? -2.064 6.382 1.694 1.00 94.56 187 ILE A N 1
ATOM 1524 C CA . ILE A 1 187 ? -2.040 6.265 0.237 1.00 94.56 187 ILE A CA 1
ATOM 1525 C C . ILE A 1 187 ? -3.343 6.853 -0.306 1.00 94.56 187 ILE A C 1
ATOM 1527 O O . ILE A 1 187 ? -4.415 6.528 0.201 1.00 94.56 187 ILE A O 1
ATOM 1531 N N . GLY A 1 188 ? -3.259 7.719 -1.312 1.00 95.12 188 GLY A N 1
ATOM 1532 C CA . GLY A 1 188 ? -4.403 8.256 -2.050 1.00 95.12 188 GLY A CA 1
ATOM 1533 C C . GLY A 1 188 ? -4.769 7.424 -3.279 1.00 95.12 188 GLY A C 1
ATOM 1534 O O . GLY A 1 188 ? -4.353 6.276 -3.419 1.00 95.12 188 GLY A O 1
ATOM 1535 N N . HIS A 1 189 ? -5.573 7.994 -4.172 1.00 96.06 189 HIS A N 1
ATOM 1536 C CA . HIS A 1 189 ? -5.980 7.316 -5.408 1.00 96.06 189 HIS A CA 1
ATOM 1537 C C . HIS A 1 189 ? -4.813 7.171 -6.387 1.00 96.06 189 HIS A C 1
ATOM 1539 O O . HIS A 1 189 ? -3.851 7.930 -6.328 1.00 96.06 189 HIS A O 1
ATOM 1545 N N . SER A 1 190 ? -4.889 6.219 -7.312 1.00 97.19 190 SER A N 1
ATOM 1546 C CA . SER A 1 190 ? -3.904 6.125 -8.396 1.00 97.19 190 SER A CA 1
ATOM 1547 C C . SER A 1 190 ? -4.285 6.975 -9.601 1.00 97.19 190 SER A C 1
ATOM 1549 O O . SER A 1 190 ? -5.456 7.307 -9.804 1.00 97.19 190 SER A O 1
ATOM 1551 N N . TYR A 1 191 ? -3.267 7.353 -10.378 1.00 96.38 191 TYR A N 1
ATOM 1552 C CA . TYR A 1 191 ? -3.388 8.311 -11.471 1.00 96.38 191 TYR A CA 1
ATOM 1553 C C . TYR A 1 191 ? -2.794 7.778 -12.775 1.00 96.38 191 TYR A C 1
ATOM 1555 O O . TYR A 1 191 ? -1.834 7.011 -12.735 1.00 96.38 191 TYR A O 1
ATOM 1563 N N . SER A 1 192 ? -3.280 8.268 -13.914 1.00 95.31 192 SER A N 1
ATOM 1564 C CA . SER A 1 192 ? -2.583 8.212 -15.206 1.00 95.31 192 SER A CA 1
ATOM 1565 C C . SER A 1 192 ? -2.059 9.583 -15.633 1.00 95.31 192 SER A C 1
ATOM 1567 O O . SER A 1 192 ? -2.416 10.622 -15.068 1.00 95.31 192 SER A O 1
ATOM 1569 N N . ASP A 1 193 ? -1.183 9.593 -16.635 1.00 93.88 193 ASP A N 1
ATOM 1570 C CA . ASP A 1 193 ? -0.698 10.821 -17.267 1.00 93.88 193 ASP A CA 1
ATOM 1571 C C . ASP A 1 193 ? -1.678 11.386 -18.317 1.00 93.88 193 ASP A C 1
ATOM 1573 O O . ASP A 1 193 ? -1.418 12.441 -18.912 1.00 93.88 193 ASP A O 1
ATOM 1577 N N . ARG A 1 194 ? -2.839 10.739 -18.515 1.00 92.06 194 ARG A N 1
ATOM 1578 C CA . ARG A 1 194 ? -3.881 11.209 -19.429 1.00 92.06 194 ARG A CA 1
ATOM 1579 C C . ARG A 1 194 ? -4.559 12.456 -18.877 1.00 92.06 194 ARG A C 1
ATOM 1581 O O . ARG A 1 194 ? -4.901 12.575 -17.704 1.00 92.06 194 ARG A O 1
ATOM 1588 N N . LYS A 1 195 ? -4.841 13.397 -19.779 1.00 91.50 195 LYS A N 1
ATOM 1589 C CA . LYS A 1 195 ? -5.569 14.637 -19.471 1.00 91.50 195 LYS A CA 1
ATOM 1590 C C . LYS A 1 195 ? -7.085 14.426 -19.505 1.00 91.50 195 LYS A C 1
ATOM 1592 O O . LYS A 1 195 ? -7.777 15.096 -20.268 1.00 91.50 195 LYS A O 1
ATOM 1597 N N . ILE A 1 196 ? -7.577 13.462 -18.729 1.00 91.38 196 ILE A N 1
ATOM 1598 C CA . ILE A 1 196 ? -8.997 13.093 -18.670 1.00 91.38 196 ILE A CA 1
ATOM 1599 C C . ILE A 1 196 ? -9.486 13.017 -17.227 1.00 91.38 196 ILE A C 1
ATOM 1601 O O . ILE A 1 196 ? -8.712 12.710 -16.327 1.00 91.38 196 ILE A O 1
ATOM 1605 N N . ASN A 1 197 ? -10.774 13.264 -17.012 1.00 93.81 197 ASN A N 1
ATOM 1606 C CA . ASN A 1 197 ? -11.419 13.070 -15.718 1.00 93.81 197 ASN A CA 1
ATOM 1607 C C . ASN A 1 197 ? -12.327 11.849 -15.852 1.00 93.81 197 ASN A C 1
ATOM 1609 O O . ASN A 1 197 ? -13.297 11.890 -16.611 1.00 93.81 197 ASN A O 1
ATOM 1613 N N . ILE A 1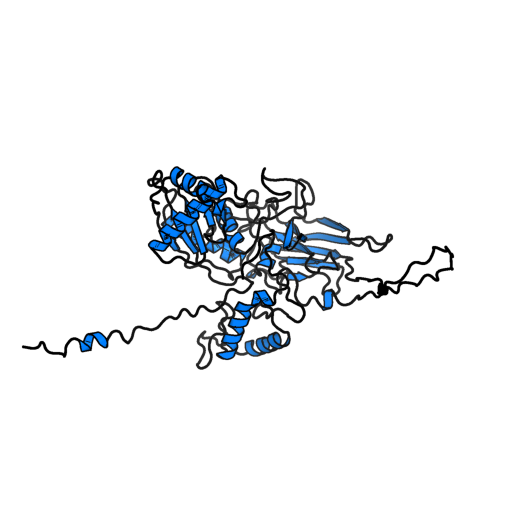 198 ? -11.998 10.763 -15.152 1.00 91.56 198 ILE A N 1
ATOM 1614 C CA . ILE A 1 198 ? -12.764 9.510 -15.223 1.00 91.56 198 ILE A CA 1
ATOM 1615 C C . ILE A 1 198 ? -14.157 9.686 -14.617 1.00 91.56 198 ILE A C 1
ATOM 1617 O O . ILE A 1 198 ? -15.133 9.137 -15.129 1.00 91.56 198 ILE A O 1
ATOM 1621 N N . PHE A 1 199 ? -14.273 10.513 -13.575 1.00 90.31 199 PHE A N 1
ATOM 1622 C CA . PHE A 1 199 ? -15.546 10.850 -12.949 1.00 90.31 199 PHE A CA 1
ATOM 1623 C C . PHE A 1 199 ? -15.755 12.371 -12.910 1.00 90.31 199 PHE A C 1
ATOM 1625 O O . PHE A 1 199 ? -14.782 13.118 -12.828 1.00 90.31 199 PHE A O 1
ATOM 1632 N N . PRO A 1 200 ? -17.009 12.869 -12.910 1.00 86.50 200 PRO A N 1
ATOM 1633 C CA . PRO A 1 200 ? -17.291 14.308 -12.976 1.00 86.50 200 PRO A CA 1
ATOM 1634 C C . PRO A 1 200 ? -16.598 15.174 -11.913 1.00 86.50 200 PRO A C 1
ATOM 1636 O O . PRO A 1 200 ? -16.306 16.334 -12.178 1.00 86.50 200 PRO A O 1
ATOM 1639 N N . ASN A 1 201 ? -16.332 14.617 -10.727 1.00 82.88 201 ASN A N 1
ATOM 1640 C CA . ASN A 1 201 ? -15.695 15.319 -9.607 1.00 82.88 201 ASN A CA 1
ATOM 1641 C C . ASN A 1 201 ? -14.273 14.815 -9.310 1.00 82.88 201 ASN A C 1
ATOM 1643 O O . ASN A 1 201 ? -13.731 15.149 -8.260 1.00 82.88 201 ASN A O 1
ATOM 1647 N N . SER A 1 202 ? -13.698 13.974 -10.176 1.00 87.75 202 SER A N 1
ATOM 1648 C CA . SER A 1 202 ? -12.324 13.506 -10.007 1.00 87.75 202 SER A CA 1
ATOM 1649 C C . SER A 1 202 ? -11.337 14.516 -10.586 1.00 87.75 202 SER A C 1
ATOM 1651 O O . SER A 1 202 ? -11.654 15.258 -11.521 1.00 87.75 202 SER A O 1
ATOM 1653 N N . HIS A 1 203 ? -10.121 14.517 -10.060 1.00 90.25 203 HIS A N 1
ATOM 1654 C CA . HIS A 1 203 ? -8.991 15.219 -10.644 1.00 90.25 203 HIS A CA 1
ATOM 1655 C C . HIS A 1 203 ? -8.581 14.576 -11.975 1.00 90.25 203 HIS A C 1
ATOM 1657 O O . HIS A 1 203 ? -8.948 13.441 -12.301 1.00 90.25 203 HIS A O 1
ATOM 1663 N N . THR A 1 204 ? -7.795 15.315 -12.755 1.00 92.62 204 THR A N 1
ATOM 1664 C CA . THR A 1 204 ? -7.223 14.831 -14.012 1.00 92.62 204 THR A CA 1
ATOM 1665 C C . THR A 1 204 ? -6.352 13.597 -13.772 1.00 92.62 204 THR A C 1
ATOM 1667 O O . THR A 1 204 ? -5.433 13.638 -12.954 1.00 92.62 204 THR A O 1
ATOM 1670 N N . GLY A 1 205 ? -6.637 12.518 -14.496 1.00 93.31 205 GLY A N 1
ATOM 1671 C CA . GLY A 1 205 ? -5.959 11.228 -14.408 1.00 93.31 205 GLY A CA 1
ATOM 1672 C C . GLY A 1 205 ? -6.336 10.400 -13.179 1.00 93.31 205 GLY A C 1
ATOM 1673 O O . GLY A 1 205 ? -5.901 9.264 -13.081 1.00 93.31 205 GLY A O 1
ATOM 1674 N N . GLU A 1 206 ? -7.121 10.922 -12.235 1.00 95.25 206 GLU A N 1
ATOM 1675 C CA . GLU A 1 206 ? -7.494 10.201 -11.013 1.00 95.25 206 GLU A CA 1
ATOM 1676 C C . GLU A 1 206 ? -8.390 8.993 -11.327 1.00 95.25 206 GLU A C 1
ATOM 1678 O O . GLU A 1 206 ? -9.309 9.096 -12.143 1.00 95.25 206 GLU A O 1
ATOM 1683 N N . TYR A 1 207 ? -8.141 7.867 -10.648 1.00 95.25 207 TYR A N 1
ATOM 1684 C CA . TYR A 1 207 ? -8.764 6.559 -10.895 1.00 95.25 207 TYR A CA 1
ATOM 1685 C C . TYR A 1 207 ? -8.451 5.952 -12.269 1.00 95.25 207 TYR A C 1
ATOM 1687 O O . TYR A 1 207 ? -9.190 5.094 -12.748 1.00 95.25 207 TYR A O 1
ATOM 1695 N N . ASP A 1 208 ? -7.372 6.375 -12.918 1.00 94.75 208 ASP A N 1
ATOM 1696 C CA . ASP A 1 208 ? -7.066 5.972 -14.293 1.00 94.75 208 ASP A CA 1
ATOM 1697 C C . ASP A 1 208 ? -5.854 5.028 -14.410 1.00 94.75 208 ASP A C 1
ATOM 1699 O O . ASP A 1 208 ? -5.294 4.843 -15.484 1.00 94.75 208 ASP A O 1
ATOM 1703 N N . ASP A 1 209 ? -5.448 4.401 -13.304 1.00 96.00 209 ASP A N 1
ATOM 1704 C CA . ASP A 1 209 ? -4.502 3.277 -13.310 1.00 96.00 209 ASP A CA 1
ATOM 1705 C C . ASP A 1 209 ? -5.272 1.966 -13.139 1.00 96.00 209 ASP A C 1
ATOM 1707 O O . ASP A 1 209 ? -5.588 1.563 -12.018 1.00 96.00 209 ASP A O 1
ATOM 1711 N N . HIS A 1 210 ? -5.583 1.292 -14.245 1.00 95.19 210 HIS A N 1
ATOM 1712 C CA . HIS A 1 210 ? -6.379 0.068 -14.211 1.00 95.19 210 HIS A CA 1
ATOM 1713 C C . HIS A 1 210 ? -5.690 -1.116 -13.497 1.00 95.19 210 HIS A C 1
ATOM 1715 O O . HIS A 1 210 ? -6.359 -2.101 -13.170 1.00 95.19 210 HIS A O 1
ATOM 1721 N N . TYR A 1 211 ? -4.377 -1.039 -13.251 1.00 96.56 211 TYR A N 1
ATOM 1722 C CA . TYR A 1 211 ? -3.549 -2.104 -12.671 1.00 96.56 211 TYR A CA 1
ATOM 1723 C C . TYR A 1 211 ? -3.424 -2.022 -11.144 1.00 96.56 211 TYR A C 1
ATOM 1725 O O . TYR A 1 211 ? -2.842 -2.919 -10.519 1.00 96.56 211 TYR A O 1
ATOM 1733 N N . ASP A 1 212 ? -3.971 -0.970 -10.536 1.00 98.19 212 ASP A N 1
ATOM 1734 C CA . ASP A 1 212 ? -3.833 -0.692 -9.113 1.00 98.19 212 ASP A CA 1
ATOM 1735 C C . ASP A 1 212 ? -5.178 -0.646 -8.378 1.00 98.19 212 ASP A C 1
ATOM 1737 O O . ASP A 1 212 ? -6.160 -0.045 -8.822 1.00 98.19 212 ASP A O 1
ATOM 1741 N N . LEU A 1 213 ? -5.205 -1.251 -7.188 1.00 98.38 213 LEU A N 1
ATOM 1742 C CA . LEU A 1 213 ? -6.359 -1.235 -6.290 1.00 98.38 213 LEU A CA 1
ATOM 1743 C C . LEU A 1 213 ? -6.828 0.196 -5.966 1.00 98.38 213 LEU A C 1
ATOM 1745 O O . LEU A 1 213 ? -8.028 0.423 -5.779 1.00 98.38 213 LEU A O 1
ATOM 1749 N N . MET A 1 214 ? -5.930 1.184 -5.915 1.00 98.06 214 MET A N 1
ATOM 1750 C CA . MET A 1 214 ? -6.299 2.569 -5.600 1.00 98.06 214 MET A CA 1
ATOM 1751 C C . MET A 1 214 ? -7.005 3.294 -6.748 1.00 98.06 214 MET A C 1
ATOM 1753 O O . MET A 1 214 ? -7.364 4.458 -6.601 1.00 98.06 214 MET A O 1
ATOM 1757 N N . SER A 1 215 ? -7.306 2.586 -7.838 1.00 97.06 215 SER A N 1
ATOM 1758 C CA . SER A 1 215 ? -8.245 3.006 -8.879 1.00 97.06 215 SER A CA 1
ATOM 1759 C C . SER A 1 215 ? -9.532 2.171 -8.884 1.00 97.06 215 SER A C 1
ATOM 1761 O O . SER A 1 215 ? -10.180 2.093 -9.917 1.00 97.06 215 SER A O 1
ATOM 1763 N N . THR A 1 216 ? -9.928 1.514 -7.780 1.00 95.62 216 THR A N 1
ATOM 1764 C CA . THR A 1 216 ? -11.041 0.526 -7.725 1.00 95.62 216 THR A CA 1
ATOM 1765 C C . THR A 1 216 ? -12.323 0.931 -8.467 1.00 95.62 216 THR A C 1
ATOM 1767 O O . THR A 1 216 ? -13.006 0.065 -9.004 1.00 95.62 216 THR A O 1
ATOM 1770 N N . ALA A 1 217 ? -12.656 2.221 -8.554 1.00 89.25 217 ALA A N 1
ATOM 1771 C CA . ALA A 1 217 ? -13.806 2.690 -9.327 1.00 89.25 217 ALA A CA 1
ATOM 1772 C C . ALA A 1 217 ? -13.728 2.378 -10.845 1.00 89.25 217 ALA A C 1
ATOM 1774 O O . ALA A 1 217 ? -14.758 2.359 -11.515 1.00 89.25 217 ALA A O 1
ATOM 1775 N N . ASN A 1 218 ? -12.531 2.112 -11.371 1.00 94.75 218 ASN A N 1
ATOM 1776 C CA . ASN A 1 218 ? -12.228 1.841 -12.777 1.00 94.75 218 ASN A CA 1
ATOM 1777 C C . ASN A 1 218 ? -11.126 0.760 -12.954 1.00 94.75 218 ASN A C 1
ATOM 1779 O O . ASN A 1 218 ? -10.572 0.609 -14.035 1.00 94.75 218 ASN A O 1
ATOM 1783 N N . ALA A 1 219 ? -10.765 0.002 -11.913 1.00 96.12 219 ALA A N 1
ATOM 1784 C CA . ALA A 1 219 ? -9.666 -0.972 -11.975 1.00 96.12 219 ALA A CA 1
ATOM 1785 C C . ALA A 1 219 ? -10.071 -2.327 -12.596 1.00 96.12 219 ALA A C 1
ATOM 1787 O O . ALA A 1 219 ? -11.243 -2.713 -12.571 1.00 96.12 219 ALA A O 1
ATOM 1788 N N . TRP A 1 220 ? -9.090 -3.101 -13.082 1.00 96.00 220 TRP A N 1
ATOM 1789 C CA . TRP A 1 220 ? -9.284 -4.446 -13.649 1.00 96.00 220 TRP A CA 1
ATOM 1790 C C . TRP A 1 220 ? -9.580 -5.513 -12.582 1.00 96.00 220 TRP A C 1
ATOM 1792 O O . TRP A 1 220 ? -8.758 -6.358 -12.224 1.00 96.00 220 TRP A O 1
ATOM 1802 N N . MET A 1 221 ? -10.803 -5.475 -12.065 1.00 96.94 221 MET A N 1
ATOM 1803 C CA . MET A 1 221 ? -11.317 -6.391 -11.051 1.00 96.94 221 MET A CA 1
ATOM 1804 C C . MET A 1 221 ? -11.786 -7.726 -11.652 1.00 96.94 221 MET A C 1
ATOM 1806 O O . MET A 1 221 ? -12.184 -7.811 -12.811 1.00 96.94 221 MET A O 1
ATOM 1810 N N . HIS A 1 222 ? -11.842 -8.777 -10.831 1.00 97.00 222 HIS A N 1
ATOM 1811 C CA . HIS A 1 222 ? -12.411 -10.077 -11.202 1.00 97.00 222 HIS A CA 1
ATOM 1812 C C . HIS A 1 222 ? -13.510 -10.518 -10.225 1.00 97.00 222 HIS A C 1
ATOM 1814 O O . HIS A 1 222 ? -13.584 -10.072 -9.075 1.00 97.00 222 HIS A O 1
ATOM 1820 N N . LYS A 1 223 ? -14.401 -11.410 -10.676 1.00 97.25 223 LYS A N 1
ATOM 1821 C CA . LYS A 1 223 ? -15.467 -11.970 -9.829 1.00 97.25 223 LYS A CA 1
ATOM 1822 C C . LYS A 1 223 ? -14.876 -12.877 -8.750 1.00 97.25 223 LYS A C 1
ATOM 1824 O O . LYS A 1 223 ? -14.050 -13.738 -9.029 1.00 97.25 223 LYS A O 1
ATOM 1829 N N . SER A 1 224 ? -15.373 -12.741 -7.529 1.00 95.12 224 SER A N 1
ATOM 1830 C CA . SER A 1 224 ? -14.999 -13.545 -6.371 1.00 95.12 224 SER A CA 1
ATOM 1831 C C . SER A 1 224 ? -16.237 -13.997 -5.588 1.00 95.12 224 SER A C 1
ATOM 1833 O O . SER A 1 224 ? -17.368 -13.584 -5.851 1.00 95.12 224 SER A O 1
ATOM 1835 N N . ARG A 1 225 ? -16.027 -14.840 -4.570 1.00 95.19 225 ARG A N 1
ATOM 1836 C CA . ARG A 1 225 ? -17.097 -15.301 -3.668 1.00 95.19 225 ARG A CA 1
ATOM 1837 C C . ARG A 1 225 ? -17.836 -14.149 -2.970 1.00 95.19 225 ARG A C 1
ATOM 1839 O O . ARG A 1 225 ? -19.004 -14.310 -2.626 1.00 95.19 225 ARG A O 1
ATOM 1846 N N . TYR A 1 226 ? -17.164 -13.022 -2.746 1.00 96.50 226 TYR A N 1
ATOM 1847 C CA . TYR A 1 226 ? -17.686 -11.883 -1.988 1.00 96.50 226 TYR A CA 1
ATOM 1848 C C . TYR A 1 226 ? -17.877 -10.646 -2.880 1.00 96.50 226 TYR A C 1
ATOM 1850 O O . TYR A 1 226 ? -17.627 -9.525 -2.457 1.00 96.50 226 TYR A O 1
ATOM 1858 N N . GLY A 1 227 ? -18.305 -10.852 -4.131 1.00 96.25 227 GLY A N 1
ATOM 1859 C CA . GLY A 1 227 ? -18.502 -9.788 -5.118 1.00 96.25 227 GLY A CA 1
ATOM 1860 C C . GLY A 1 227 ? -17.307 -9.697 -6.055 1.00 96.25 227 GLY A C 1
ATOM 1861 O O . GLY A 1 227 ? -16.980 -10.677 -6.713 1.00 96.25 227 GLY A O 1
ATOM 1862 N N . PHE A 1 228 ? -16.635 -8.556 -6.112 1.00 97.56 228 PHE A N 1
ATOM 1863 C CA . PHE A 1 228 ? -15.430 -8.381 -6.917 1.00 97.56 228 PHE A CA 1
ATOM 1864 C C . PHE A 1 228 ? -14.175 -8.234 -6.051 1.00 97.56 228 PHE A C 1
ATOM 1866 O O . PHE A 1 228 ? -14.251 -7.780 -4.909 1.00 97.56 228 PHE A O 1
ATOM 1873 N N . SER A 1 229 ? -13.032 -8.656 -6.583 1.00 97.38 229 SER A N 1
ATOM 1874 C CA . SER A 1 229 ? -11.722 -8.574 -5.934 1.00 97.38 229 SER A CA 1
ATOM 1875 C C . SER A 1 229 ? -10.649 -8.192 -6.956 1.00 97.38 229 SER A C 1
ATOM 1877 O O . SER A 1 229 ? -10.867 -8.323 -8.161 1.00 97.38 229 SER A O 1
ATOM 1879 N N . GLY A 1 230 ? -9.490 -7.746 -6.474 1.00 96.19 230 GLY A N 1
ATOM 1880 C CA . GLY A 1 230 ? -8.382 -7.318 -7.322 1.00 96.19 230 GLY A CA 1
ATOM 1881 C C . GLY A 1 230 ? -8.542 -5.902 -7.893 1.00 96.19 230 GLY A C 1
ATOM 1882 O O . GLY A 1 230 ? -9.551 -5.252 -7.615 1.00 96.19 230 GLY A O 1
ATOM 1883 N N . PRO A 1 231 ? -7.575 -5.427 -8.690 1.00 97.81 231 PRO A N 1
ATOM 1884 C CA . PRO A 1 231 ? -6.236 -6.004 -8.845 1.00 97.81 231 PRO A CA 1
ATOM 1885 C C . PRO A 1 231 ? -5.420 -5.883 -7.541 1.00 97.81 231 PRO A C 1
ATOM 1887 O O . PRO A 1 231 ? -5.944 -5.472 -6.503 1.00 97.81 231 PRO A O 1
ATOM 1890 N N . GLY A 1 232 ? -4.156 -6.305 -7.559 1.00 97.19 232 GLY A N 1
ATOM 1891 C CA . GLY A 1 232 ? -3.206 -5.992 -6.487 1.00 97.19 232 GLY A CA 1
ATOM 1892 C C . GLY A 1 232 ? -2.865 -4.495 -6.394 1.00 97.19 232 GLY A C 1
ATOM 1893 O O . GLY A 1 232 ? -3.437 -3.659 -7.093 1.00 97.19 232 GLY A O 1
ATOM 1894 N N . LEU A 1 233 ? -1.901 -4.158 -5.535 1.00 97.94 233 LEU A N 1
ATOM 1895 C CA . LEU A 1 233 ? -1.290 -2.823 -5.511 1.00 97.94 233 LEU A CA 1
ATOM 1896 C C . LEU A 1 233 ? -0.159 -2.729 -6.543 1.00 97.94 233 LEU A C 1
ATOM 1898 O O . LEU A 1 233 ? 0.554 -3.710 -6.761 1.00 97.94 233 LEU A O 1
ATOM 1902 N N . ASN A 1 234 ? 0.027 -1.553 -7.136 1.00 97.81 234 ASN A N 1
ATOM 1903 C CA . ASN A 1 234 ? 1.178 -1.250 -7.977 1.00 97.81 234 ASN A CA 1
ATOM 1904 C C . ASN A 1 234 ? 2.480 -1.205 -7.156 1.00 97.81 234 ASN A C 1
ATOM 1906 O O . ASN A 1 234 ? 2.508 -1.050 -5.932 1.00 97.81 234 ASN A O 1
ATOM 1910 N N . GLY A 1 235 ? 3.588 -1.362 -7.858 1.00 98.12 235 GLY A N 1
ATOM 1911 C CA . GLY A 1 235 ? 4.943 -1.454 -7.348 1.00 98.12 235 GLY A CA 1
ATOM 1912 C C . GLY A 1 235 ? 5.354 -0.238 -6.529 1.00 98.12 235 GLY A C 1
ATOM 1913 O O . GLY A 1 235 ? 5.915 -0.444 -5.456 1.00 98.12 235 GLY A O 1
ATOM 1914 N N . PRO A 1 236 ? 5.051 1.007 -6.945 1.00 97.94 236 PRO A N 1
ATOM 1915 C CA . PRO A 1 236 ? 5.267 2.186 -6.110 1.00 97.94 236 PRO A CA 1
ATOM 1916 C C . PRO A 1 236 ? 4.532 2.144 -4.767 1.00 97.94 236 PRO A C 1
ATOM 1918 O O . PRO A 1 236 ? 5.134 2.468 -3.745 1.00 97.94 236 PRO A O 1
ATOM 1921 N N . HIS A 1 237 ? 3.272 1.698 -4.727 1.00 97.00 237 HIS A N 1
ATOM 1922 C CA . HIS A 1 237 ? 2.545 1.505 -3.470 1.00 97.00 237 HIS A CA 1
ATOM 1923 C C . HIS A 1 237 ? 3.158 0.396 -2.615 1.00 97.00 237 HIS A C 1
ATOM 1925 O O . HIS A 1 237 ? 3.327 0.569 -1.408 1.00 97.00 237 HIS A O 1
ATOM 1931 N N . LEU A 1 238 ? 3.547 -0.726 -3.224 1.00 96.62 238 LEU A N 1
ATOM 1932 C CA . LEU A 1 238 ? 4.221 -1.811 -2.510 1.00 96.62 238 LEU A CA 1
ATOM 1933 C C . LEU A 1 238 ? 5.599 -1.383 -1.978 1.00 96.62 238 LEU A C 1
ATOM 1935 O O . LEU A 1 238 ? 5.965 -1.777 -0.870 1.00 96.62 238 LEU A O 1
ATOM 1939 N N . ASP A 1 239 ? 6.352 -0.568 -2.724 1.00 96.00 239 ASP A N 1
ATOM 1940 C CA . ASP A 1 239 ? 7.600 0.044 -2.261 1.00 96.00 239 ASP A CA 1
ATOM 1941 C C . ASP A 1 239 ? 7.331 0.999 -1.104 1.00 96.00 239 ASP A C 1
ATOM 1943 O O . ASP A 1 239 ? 7.955 0.845 -0.065 1.00 96.00 239 ASP A O 1
ATOM 1947 N N . TYR A 1 240 ? 6.366 1.915 -1.219 1.00 95.00 240 TYR A N 1
ATOM 1948 C CA . TYR A 1 240 ? 5.995 2.846 -0.148 1.00 95.00 240 TYR A CA 1
ATOM 1949 C C . TYR A 1 240 ? 5.620 2.127 1.155 1.00 95.00 240 TYR A C 1
ATOM 1951 O O . TYR A 1 240 ? 6.122 2.466 2.226 1.00 95.00 240 TYR A O 1
ATOM 1959 N N . LEU A 1 241 ? 4.817 1.065 1.065 1.00 93.81 241 LEU A N 1
ATOM 1960 C CA . LEU A 1 241 ? 4.437 0.241 2.216 1.00 93.81 241 LEU A CA 1
ATOM 1961 C C . LEU A 1 241 ? 5.580 -0.640 2.739 1.00 93.81 241 LEU A C 1
ATOM 1963 O O . LEU A 1 241 ? 5.420 -1.256 3.792 1.00 93.81 241 LEU A O 1
ATOM 1967 N N . GLY A 1 242 ? 6.694 -0.729 1.999 1.00 93.44 242 GLY A N 1
ATOM 1968 C CA . GLY A 1 242 ? 7.810 -1.667 2.170 1.00 93.44 242 GLY A CA 1
ATOM 1969 C C . GLY A 1 242 ? 7.362 -3.132 2.194 1.00 93.44 242 GLY A C 1
ATOM 1970 O O . GLY A 1 242 ? 7.878 -3.958 2.946 1.00 93.44 242 GLY A O 1
ATOM 1971 N N . TRP A 1 243 ? 6.374 -3.440 1.353 1.00 95.31 243 TRP A N 1
ATOM 1972 C CA . TRP A 1 243 ? 5.861 -4.781 1.060 1.00 95.31 243 TRP A CA 1
ATOM 1973 C C . TRP A 1 243 ? 6.614 -5.461 -0.090 1.00 95.31 243 TRP A C 1
ATOM 1975 O O . TRP A 1 243 ? 6.323 -6.604 -0.443 1.00 95.31 243 TRP A O 1
ATOM 1985 N N . LEU A 1 244 ? 7.631 -4.793 -0.636 1.00 96.19 244 LEU A N 1
ATOM 1986 C CA . LEU A 1 244 ? 8.662 -5.394 -1.473 1.00 96.19 244 LEU A CA 1
ATOM 1987 C C . LEU A 1 244 ? 9.922 -5.654 -0.636 1.00 96.19 244 LEU A C 1
ATOM 1989 O O . LEU A 1 244 ? 10.286 -4.826 0.193 1.00 96.19 244 LEU A O 1
ATOM 1993 N N . PRO A 1 245 ? 10.623 -6.780 -0.830 1.00 95.50 245 PRO A N 1
ATOM 1994 C CA . PRO A 1 245 ? 11.891 -7.010 -0.161 1.00 95.50 245 PRO A CA 1
ATOM 1995 C C . PRO A 1 245 ? 12.995 -6.188 -0.838 1.00 95.50 245 PRO A C 1
ATOM 1997 O O . PRO A 1 245 ? 13.218 -6.294 -2.045 1.00 95.50 245 PRO A O 1
ATOM 2000 N N . SER A 1 246 ? 13.748 -5.425 -0.048 1.00 95.00 246 SER A N 1
ATOM 2001 C CA . SER A 1 246 ? 14.793 -4.492 -0.505 1.00 95.00 246 SER A CA 1
ATOM 2002 C C . SER A 1 246 ? 15.862 -5.112 -1.408 1.00 95.00 246 SER A C 1
ATOM 2004 O O . SER A 1 246 ? 16.422 -4.436 -2.266 1.00 95.00 246 SER A O 1
ATOM 2006 N N . ASN A 1 247 ? 16.143 -6.409 -1.257 1.00 95.88 247 ASN A N 1
ATOM 2007 C CA . ASN A 1 247 ? 17.106 -7.132 -2.089 1.00 95.88 247 ASN A CA 1
ATOM 2008 C C . ASN A 1 247 ? 16.544 -7.583 -3.450 1.00 95.88 247 ASN A C 1
ATOM 2010 O O . ASN A 1 247 ? 17.287 -8.184 -4.222 1.00 95.88 247 ASN A O 1
ATOM 2014 N N . ARG A 1 248 ? 15.263 -7.324 -3.736 1.00 97.94 248 ARG A N 1
ATOM 2015 C CA . ARG A 1 248 ? 14.612 -7.583 -5.032 1.00 97.94 248 ARG A CA 1
ATOM 2016 C C . ARG A 1 248 ? 14.065 -6.310 -5.682 1.00 97.94 248 ARG A C 1
ATOM 2018 O O . ARG A 1 248 ? 13.282 -6.401 -6.626 1.00 97.94 248 ARG A O 1
ATOM 2025 N N . ILE A 1 249 ? 14.535 -5.146 -5.237 1.00 98.38 249 ILE A N 1
ATOM 2026 C CA . ILE A 1 249 ? 14.345 -3.866 -5.923 1.00 98.38 249 ILE A CA 1
ATOM 2027 C C . ILE A 1 249 ? 15.679 -3.453 -6.544 1.00 98.38 249 ILE A C 1
ATOM 2029 O O . ILE A 1 249 ? 16.696 -3.363 -5.851 1.00 98.38 249 ILE A O 1
ATOM 2033 N N . LEU A 1 250 ? 15.680 -3.202 -7.850 1.00 98.31 250 LEU A N 1
ATOM 2034 C CA . LEU A 1 250 ? 16.857 -2.732 -8.573 1.00 98.31 250 LEU A CA 1
ATOM 2035 C C . LEU A 1 250 ? 16.768 -1.227 -8.799 1.00 98.31 250 LEU A C 1
ATOM 2037 O O . LEU A 1 250 ? 15.858 -0.769 -9.476 1.00 98.31 250 LEU A O 1
ATOM 2041 N N . TYR A 1 251 ? 17.761 -0.474 -8.335 1.00 97.81 251 TYR A N 1
ATOM 2042 C CA . TYR A 1 251 ? 17.960 0.906 -8.774 1.00 97.81 251 TYR A CA 1
ATOM 2043 C C . TYR A 1 251 ? 18.955 0.931 -9.942 1.00 97.81 251 TYR A C 1
ATOM 2045 O O . TYR A 1 251 ? 20.152 0.687 -9.753 1.00 97.81 251 TYR A O 1
ATOM 2053 N N . PHE A 1 252 ? 18.459 1.166 -11.156 1.00 97.62 252 PHE A N 1
ATOM 2054 C CA . PHE A 1 252 ? 19.239 1.058 -12.387 1.00 97.62 252 PHE A CA 1
ATOM 2055 C C . PHE A 1 252 ? 20.353 2.117 -12.451 1.00 97.62 252 PHE A C 1
ATOM 2057 O O . PHE A 1 252 ? 20.175 3.255 -12.018 1.00 97.62 252 PHE A O 1
ATOM 2064 N N . GLY A 1 253 ? 21.525 1.732 -12.961 1.00 93.75 253 GLY A N 1
ATOM 2065 C CA . GLY A 1 253 ? 22.712 2.591 -13.041 1.00 93.75 253 GLY A CA 1
ATOM 2066 C C . GLY A 1 253 ? 23.565 2.651 -11.771 1.00 93.75 253 GLY A C 1
ATOM 2067 O O . GLY A 1 253 ? 24.725 3.056 -11.842 1.00 93.75 253 GLY A O 1
ATOM 2068 N N . ARG A 1 254 ? 23.066 2.185 -10.613 1.00 91.88 254 ARG A N 1
ATOM 2069 C CA . ARG A 1 254 ? 23.826 2.231 -9.346 1.00 91.88 254 ARG A CA 1
ATOM 2070 C C . ARG A 1 254 ? 25.098 1.375 -9.362 1.00 91.88 254 ARG A C 1
ATOM 2072 O O . ARG A 1 254 ? 26.032 1.648 -8.616 1.00 91.88 254 ARG A O 1
ATOM 2079 N N . ASP A 1 255 ? 25.136 0.351 -10.204 1.00 90.25 255 ASP A N 1
ATOM 2080 C CA . ASP A 1 255 ? 26.298 -0.513 -10.437 1.00 90.25 255 ASP A CA 1
ATOM 2081 C C . ASP A 1 255 ? 27.194 -0.039 -11.598 1.00 90.25 255 ASP A C 1
ATOM 2083 O O . ASP A 1 255 ? 28.130 -0.739 -11.980 1.00 90.25 255 ASP A O 1
ATOM 2087 N N . GLY A 1 256 ? 26.919 1.143 -12.156 1.00 89.12 256 GLY A N 1
ATOM 2088 C CA . GLY A 1 256 ? 27.666 1.739 -13.262 1.00 89.12 256 GLY A CA 1
ATOM 2089 C C . GLY A 1 256 ? 27.223 1.283 -14.653 1.00 89.12 256 GLY A C 1
ATOM 2090 O O . GLY A 1 256 ? 27.769 1.770 -15.642 1.00 89.12 256 GLY A O 1
ATOM 2091 N N . ARG A 1 257 ? 26.241 0.378 -14.770 1.00 93.12 257 ARG A N 1
ATOM 2092 C CA . ARG A 1 257 ? 25.731 -0.054 -16.078 1.00 93.12 257 ARG A CA 1
ATOM 2093 C C . ARG A 1 257 ? 24.718 0.946 -16.629 1.00 93.12 257 ARG A C 1
ATOM 2095 O O . ARG A 1 257 ? 23.706 1.224 -15.997 1.00 93.12 257 ARG A O 1
ATOM 2102 N N . SER A 1 258 ? 24.957 1.418 -17.849 1.00 93.88 258 SER A N 1
ATOM 2103 C CA . SER A 1 258 ? 23.990 2.192 -18.640 1.00 93.88 258 SER A CA 1
ATOM 2104 C C . SER A 1 258 ? 23.082 1.308 -19.497 1.00 93.88 258 SER A C 1
ATOM 2106 O O . SER A 1 258 ? 22.024 1.750 -19.928 1.00 93.88 258 SER A O 1
ATOM 2108 N N . SER A 1 259 ? 23.462 0.049 -19.732 1.00 97.94 259 SER A N 1
ATOM 2109 C CA . SER A 1 259 ? 22.669 -0.918 -20.491 1.00 97.94 259 SER A CA 1
ATOM 2110 C C . SER A 1 259 ? 22.736 -2.301 -19.850 1.00 97.94 259 SER A C 1
ATOM 2112 O O . SER A 1 259 ? 23.817 -2.761 -19.472 1.00 97.94 259 SER A O 1
ATOM 2114 N N . SER A 1 260 ? 21.591 -2.967 -19.688 1.00 98.31 260 SER A N 1
ATOM 2115 C CA . SER A 1 260 ? 21.537 -4.338 -19.175 1.00 98.31 260 SER A CA 1
ATOM 2116 C C . SER A 1 260 ? 20.236 -5.046 -19.531 1.00 98.31 260 SER A C 1
ATOM 2118 O O . SER A 1 260 ? 19.157 -4.456 -19.516 1.00 98.31 260 SER A O 1
ATOM 2120 N N . MET A 1 261 ? 20.345 -6.360 -19.727 1.00 98.50 261 MET A N 1
ATOM 2121 C CA . MET A 1 261 ? 19.208 -7.274 -19.687 1.00 98.50 261 MET A CA 1
ATOM 2122 C C . MET A 1 261 ? 18.795 -7.510 -18.234 1.00 98.50 261 MET A C 1
ATOM 2124 O O . MET A 1 261 ? 19.631 -7.889 -17.409 1.00 98.50 261 MET A O 1
ATOM 2128 N N . ILE A 1 262 ? 17.525 -7.283 -17.915 1.00 98.44 262 ILE A N 1
ATOM 2129 C CA . ILE A 1 262 ? 16.943 -7.407 -16.579 1.00 98.44 262 ILE A CA 1
ATOM 2130 C C . ILE A 1 262 ? 15.824 -8.443 -16.610 1.00 98.44 262 ILE A C 1
ATOM 2132 O O . ILE A 1 262 ? 15.037 -8.498 -17.550 1.00 98.44 262 ILE A O 1
ATOM 2136 N N . ARG A 1 263 ? 15.752 -9.275 -15.571 1.00 98.56 263 ARG A N 1
ATOM 2137 C CA . ARG A 1 263 ? 14.680 -10.254 -15.371 1.00 98.56 263 ARG A CA 1
ATOM 2138 C C . ARG A 1 263 ? 13.749 -9.743 -14.276 1.00 98.56 263 ARG A C 1
ATOM 2140 O O . ARG A 1 263 ? 14.226 -9.448 -13.181 1.00 98.56 263 ARG A O 1
ATOM 2147 N N . LEU A 1 264 ? 12.458 -9.651 -14.571 1.00 98.81 264 LEU A N 1
ATOM 2148 C CA . LEU A 1 264 ? 11.403 -9.271 -13.634 1.00 98.81 264 LEU A CA 1
ATOM 2149 C C . LEU A 1 264 ? 10.491 -10.467 -13.367 1.00 98.81 264 LEU A C 1
ATOM 2151 O O . LEU A 1 264 ? 9.979 -11.083 -14.295 1.00 98.81 264 LEU A O 1
ATOM 2155 N N . SER A 1 265 ? 10.287 -10.791 -12.098 1.00 98.50 265 SER A N 1
ATOM 2156 C CA . SER A 1 265 ? 9.253 -11.715 -11.636 1.00 98.50 265 SER A CA 1
ATOM 2157 C C . SER A 1 265 ? 7.914 -10.999 -11.538 1.00 98.50 265 SER A C 1
ATOM 2159 O O . SER A 1 265 ? 7.878 -9.816 -11.208 1.00 98.50 265 SER A O 1
ATOM 2161 N N . SER A 1 266 ? 6.820 -11.715 -11.791 1.00 98.25 266 SER A N 1
ATOM 2162 C CA . SER A 1 266 ? 5.498 -11.100 -11.710 1.00 98.25 266 SER A CA 1
ATOM 2163 C C . SER A 1 266 ? 5.125 -10.719 -10.271 1.00 98.25 266 SER A C 1
ATOM 2165 O O . SER A 1 266 ? 5.295 -11.528 -9.359 1.00 98.25 266 SER A O 1
ATOM 2167 N N . LEU A 1 267 ? 4.577 -9.513 -10.082 1.00 98.00 267 LEU A N 1
ATOM 2168 C CA . LEU A 1 267 ? 3.982 -9.068 -8.811 1.00 98.00 267 LEU A CA 1
ATOM 2169 C C . LEU A 1 267 ? 2.633 -9.742 -8.517 1.00 98.00 267 LEU A C 1
ATOM 2171 O O . LEU A 1 267 ? 2.151 -9.716 -7.390 1.00 98.00 267 LEU A O 1
ATOM 2175 N N . SER A 1 268 ? 2.036 -10.390 -9.516 1.00 97.00 268 SER A N 1
ATOM 2176 C CA . SER A 1 268 ? 0.743 -11.074 -9.411 1.00 97.00 268 SER A CA 1
ATOM 2177 C C . SER A 1 268 ? 0.835 -12.429 -8.694 1.00 97.00 268 SER A C 1
ATOM 2179 O O . SER A 1 268 ? -0.181 -13.093 -8.475 1.00 97.00 268 SER A O 1
ATOM 2181 N N . ILE A 1 269 ? 2.044 -12.873 -8.331 1.00 95.56 269 ILE A N 1
ATOM 2182 C CA . ILE A 1 269 ? 2.303 -14.147 -7.653 1.00 95.56 269 ILE A CA 1
ATOM 2183 C C . ILE A 1 269 ? 3.127 -13.953 -6.372 1.00 95.56 269 ILE A C 1
ATOM 2185 O O . ILE A 1 269 ? 3.899 -12.999 -6.274 1.00 95.56 269 ILE A O 1
ATOM 2189 N N . PRO A 1 270 ? 3.022 -14.872 -5.390 1.00 95.06 270 PRO A N 1
ATOM 2190 C CA . PRO A 1 270 ? 3.793 -14.782 -4.153 1.00 95.06 270 PRO A CA 1
ATOM 2191 C C . PRO A 1 270 ? 5.303 -14.663 -4.399 1.00 95.06 270 PRO A C 1
ATOM 2193 O O . PRO A 1 270 ? 5.895 -15.472 -5.119 1.00 95.06 270 PRO A O 1
ATOM 2196 N N . HIS A 1 271 ? 5.960 -13.712 -3.727 1.00 94.81 271 HIS A N 1
ATOM 2197 C CA . HIS A 1 271 ? 7.392 -13.448 -3.913 1.00 94.81 271 HIS A CA 1
ATOM 2198 C C . HIS A 1 271 ? 8.259 -14.671 -3.598 1.00 94.81 271 HIS A C 1
ATOM 2200 O O . HIS A 1 271 ? 9.311 -14.851 -4.204 1.00 94.81 271 HIS A O 1
ATOM 2206 N N . ALA A 1 272 ? 7.823 -15.526 -2.669 1.00 92.94 272 ALA A N 1
ATOM 2207 C CA . ALA A 1 272 ? 8.545 -16.734 -2.273 1.00 92.94 272 ALA A CA 1
ATOM 2208 C C . ALA A 1 272 ? 8.671 -17.781 -3.396 1.00 92.94 272 ALA A C 1
ATOM 2210 O O . ALA A 1 272 ? 9.478 -18.699 -3.282 1.00 92.94 272 ALA A O 1
ATOM 2211 N N . TRP A 1 273 ? 7.873 -17.674 -4.462 1.00 93.88 273 TRP A N 1
ATOM 2212 C CA . TRP A 1 273 ? 7.902 -18.603 -5.597 1.00 93.88 273 TRP A CA 1
ATOM 2213 C C . TRP A 1 273 ? 8.792 -18.115 -6.742 1.00 93.88 273 TRP A C 1
ATOM 2215 O O . TRP A 1 273 ? 8.899 -18.778 -7.771 1.00 93.88 273 TRP A O 1
ATOM 2225 N N . THR A 1 274 ? 9.437 -16.961 -6.575 1.00 95.19 274 THR A N 1
ATOM 2226 C CA . THR A 1 274 ? 10.250 -16.325 -7.610 1.00 95.19 274 THR A CA 1
ATOM 2227 C C . THR A 1 274 ? 11.579 -15.827 -7.053 1.00 95.19 274 THR A C 1
ATOM 2229 O O . THR A 1 274 ? 11.728 -15.640 -5.849 1.00 95.19 274 THR A O 1
ATOM 2232 N N . ASN A 1 275 ? 12.561 -15.604 -7.932 1.00 94.31 275 ASN A N 1
ATOM 2233 C CA . ASN A 1 275 ? 13.930 -15.254 -7.524 1.00 94.31 275 ASN A CA 1
ATOM 2234 C C . ASN A 1 275 ? 14.501 -13.998 -8.210 1.00 94.31 275 ASN A C 1
ATOM 2236 O O . ASN A 1 275 ? 15.537 -13.507 -7.773 1.00 94.31 275 ASN A O 1
ATOM 2240 N N . ASP A 1 276 ? 13.868 -13.483 -9.271 1.00 98.06 276 ASP A N 1
ATOM 2241 C CA . ASP A 1 276 ? 14.398 -12.357 -10.063 1.00 98.06 276 ASP A CA 1
ATOM 2242 C C . ASP A 1 276 ? 14.003 -10.985 -9.461 1.00 98.06 276 ASP A C 1
ATOM 2244 O O . ASP A 1 276 ? 13.532 -10.918 -8.331 1.00 98.06 276 ASP A O 1
ATOM 2248 N N . TRP A 1 277 ? 14.185 -9.854 -10.143 1.00 98.69 277 TRP A N 1
ATOM 2249 C CA . TRP A 1 277 ? 13.752 -8.555 -9.597 1.00 98.69 277 TRP A CA 1
ATOM 2250 C C . TRP A 1 277 ? 12.218 -8.468 -9.520 1.00 98.69 277 TRP A C 1
ATOM 2252 O O . TRP A 1 277 ? 11.537 -9.098 -10.319 1.00 98.69 277 TRP A O 1
ATOM 2262 N N . LEU A 1 278 ? 11.664 -7.728 -8.559 1.00 98.75 278 LEU A N 1
ATOM 2263 C CA . LEU A 1 278 ? 10.215 -7.476 -8.447 1.00 98.75 278 LEU A CA 1
ATOM 2264 C C . LEU A 1 278 ? 9.845 -6.068 -8.916 1.00 98.75 278 LEU A C 1
ATOM 2266 O O . LEU A 1 278 ? 8.756 -5.857 -9.436 1.00 98.75 278 LEU A O 1
ATOM 2270 N N . LEU A 1 279 ? 10.771 -5.124 -8.753 1.00 98.81 279 LEU A N 1
ATOM 2271 C CA . LEU A 1 279 ? 10.615 -3.738 -9.166 1.00 98.81 279 LEU A CA 1
ATOM 2272 C C . LEU A 1 279 ? 11.963 -3.202 -9.648 1.00 98.81 279 LEU A C 1
ATOM 2274 O O . LEU A 1 279 ? 12.998 -3.437 -9.014 1.00 98.81 279 LEU A O 1
ATOM 2278 N N . VAL A 1 280 ? 11.956 -2.469 -10.756 1.00 98.88 280 VAL A N 1
ATOM 2279 C CA . VAL A 1 280 ? 13.122 -1.710 -11.226 1.00 98.88 280 VAL A CA 1
ATOM 2280 C C . VAL A 1 280 ? 12.802 -0.228 -11.145 1.00 98.88 280 VAL A C 1
ATOM 2282 O O . VAL A 1 280 ? 11.763 0.187 -11.631 1.00 98.88 280 VAL A O 1
ATOM 2285 N N . MET A 1 281 ? 13.700 0.564 -10.572 1.00 98.75 281 MET A N 1
ATOM 2286 C CA . MET A 1 281 ? 13.645 2.022 -10.529 1.00 98.75 281 MET A CA 1
ATOM 2287 C C . MET A 1 281 ? 14.684 2.583 -11.500 1.00 98.75 281 MET A C 1
ATOM 2289 O O . MET A 1 281 ? 15.878 2.313 -11.357 1.00 98.75 281 MET A O 1
ATOM 2293 N N . VAL A 1 282 ? 14.242 3.359 -12.485 1.00 98.44 282 VAL A N 1
ATOM 2294 C CA . VAL A 1 282 ? 15.097 4.020 -13.474 1.00 98.44 282 VAL A CA 1
ATOM 2295 C C . VAL A 1 282 ? 15.058 5.531 -13.225 1.00 98.44 282 VAL A C 1
ATOM 2297 O O . VAL A 1 282 ? 14.005 6.142 -13.412 1.00 98.44 282 VAL A O 1
ATOM 2300 N N . PRO A 1 283 ? 16.164 6.156 -12.788 1.00 96.56 283 PRO A N 1
ATOM 2301 C CA . PRO A 1 283 ? 16.188 7.591 -12.517 1.00 96.56 283 PRO A CA 1
ATOM 2302 C C . PRO A 1 283 ? 16.048 8.424 -13.788 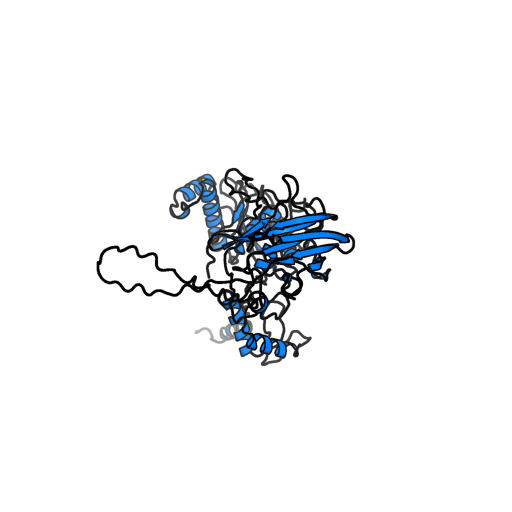1.00 96.56 283 PRO A C 1
ATOM 2304 O O . PRO A 1 283 ? 16.625 8.086 -14.823 1.00 96.56 283 PRO A O 1
ATOM 2307 N N . PHE A 1 284 ? 15.338 9.546 -13.672 1.00 94.25 284 PHE A N 1
ATOM 2308 C CA . PHE A 1 284 ? 15.248 10.558 -14.730 1.00 94.25 284 PHE A CA 1
ATOM 2309 C C . PHE A 1 284 ? 15.571 11.982 -14.248 1.00 94.25 284 PHE A C 1
ATOM 2311 O O . PHE A 1 284 ? 15.720 12.877 -15.073 1.00 94.25 284 PHE A O 1
ATOM 2318 N N . ASP A 1 285 ? 15.728 12.205 -12.939 1.00 91.50 285 ASP A N 1
ATOM 2319 C CA . ASP A 1 285 ? 16.019 13.521 -12.359 1.00 91.50 285 ASP A CA 1
ATOM 2320 C C . ASP A 1 285 ? 17.279 13.477 -11.481 1.00 91.50 285 ASP A C 1
ATOM 2322 O O . ASP A 1 285 ? 17.346 12.809 -10.446 1.00 91.50 285 ASP A O 1
ATOM 2326 N N . ARG A 1 286 ? 18.299 14.237 -11.886 1.00 85.75 286 ARG A N 1
ATOM 2327 C CA . ARG A 1 286 ? 19.581 14.361 -11.172 1.00 85.75 286 ARG A CA 1
ATOM 2328 C C . ARG A 1 286 ? 19.480 15.102 -9.840 1.00 85.75 286 ARG A C 1
ATOM 2330 O O . ARG A 1 286 ? 20.350 14.940 -8.987 1.00 85.75 286 ARG A O 1
ATOM 2337 N N . ASN A 1 287 ? 18.452 15.928 -9.660 1.00 85.88 287 ASN A N 1
ATOM 2338 C CA . ASN A 1 287 ? 18.262 16.737 -8.460 1.00 85.88 287 ASN A CA 1
ATOM 2339 C C . ASN A 1 287 ? 17.436 16.010 -7.398 1.00 85.88 287 ASN A C 1
ATOM 2341 O O . ASN A 1 287 ? 17.501 16.372 -6.222 1.00 85.88 287 ASN A O 1
ATOM 2345 N N . ASN A 1 288 ? 16.676 14.988 -7.794 1.00 91.06 288 ASN A N 1
ATOM 2346 C CA . ASN A 1 288 ? 15.858 14.215 -6.880 1.00 91.06 288 ASN A CA 1
ATOM 2347 C C . ASN A 1 288 ? 15.926 12.708 -7.185 1.00 91.06 288 ASN A C 1
ATOM 2349 O O . ASN A 1 288 ? 15.230 12.236 -8.077 1.00 91.06 288 ASN A O 1
ATOM 2353 N N . PRO A 1 289 ? 16.684 11.913 -6.409 1.00 92.88 289 PRO A N 1
ATOM 2354 C CA . PRO A 1 289 ? 16.811 10.473 -6.650 1.00 92.88 289 PRO A CA 1
ATOM 2355 C C . PRO A 1 289 ? 15.527 9.667 -6.380 1.00 92.88 289 PRO A C 1
ATOM 2357 O O . PRO A 1 289 ? 15.495 8.467 -6.622 1.00 92.88 289 PRO A O 1
ATOM 2360 N N . ALA A 1 290 ? 14.470 10.282 -5.847 1.00 94.94 290 ALA A N 1
ATOM 2361 C CA . ALA A 1 290 ? 13.163 9.636 -5.730 1.00 94.94 290 ALA A CA 1
ATOM 2362 C C . ALA A 1 290 ? 12.281 9.823 -6.973 1.00 94.94 290 ALA A C 1
ATOM 2364 O O . ALA A 1 290 ? 11.257 9.157 -7.090 1.00 94.94 290 ALA A O 1
ATOM 2365 N N . ASN A 1 291 ? 12.680 10.701 -7.896 1.00 96.38 291 ASN A N 1
ATOM 2366 C CA . ASN A 1 291 ? 12.014 10.873 -9.178 1.00 96.38 291 ASN A CA 1
ATOM 2367 C C . ASN A 1 291 ? 12.525 9.791 -10.148 1.00 96.38 291 ASN A C 1
ATOM 2369 O O . ASN A 1 291 ? 13.640 9.870 -10.681 1.00 96.38 291 ASN A O 1
ATOM 2373 N N . VAL A 1 292 ? 11.721 8.744 -10.326 1.00 98.38 292 VAL A N 1
ATOM 2374 C CA . VAL A 1 292 ? 12.082 7.530 -11.070 1.00 98.38 292 VAL A CA 1
ATOM 2375 C C . VAL A 1 292 ? 10.911 7.022 -11.901 1.00 98.38 292 VAL A C 1
ATOM 2377 O O . VAL A 1 292 ? 9.751 7.187 -11.531 1.00 98.38 292 VAL A O 1
ATOM 2380 N N . PHE A 1 293 ? 11.206 6.353 -13.010 1.00 98.69 293 PHE A N 1
ATOM 2381 C CA . PHE A 1 293 ? 10.257 5.424 -13.610 1.00 98.69 293 PHE A CA 1
ATOM 2382 C C . PHE A 1 293 ? 10.380 4.081 -12.901 1.00 98.69 293 PHE A C 1
ATOM 2384 O O . PHE A 1 293 ? 11.492 3.586 -12.711 1.00 98.69 293 PHE A O 1
ATOM 2391 N N . THR A 1 294 ? 9.264 3.480 -12.515 1.00 98.81 294 THR A N 1
ATOM 2392 C CA . THR A 1 294 ? 9.232 2.129 -11.968 1.00 98.81 294 THR A CA 1
ATOM 2393 C C . THR A 1 294 ? 8.710 1.147 -12.997 1.00 98.81 294 THR A C 1
ATOM 2395 O O . THR A 1 294 ? 7.724 1.435 -13.667 1.00 98.81 294 THR A O 1
ATOM 2398 N N . LEU A 1 295 ? 9.359 -0.011 -13.098 1.00 98.75 295 LEU A N 1
ATOM 2399 C CA . LEU A 1 295 ? 8.988 -1.087 -14.011 1.00 98.75 295 LEU A CA 1
ATOM 2400 C C . LEU A 1 295 ? 8.581 -2.313 -13.209 1.00 98.75 295 LEU A C 1
ATOM 2402 O O . LEU A 1 295 ? 9.368 -2.811 -12.395 1.00 98.75 295 LEU A O 1
ATOM 2406 N N . GLU A 1 296 ? 7.390 -2.819 -13.492 1.00 98.69 296 GLU A N 1
ATOM 2407 C CA . GLU A 1 296 ? 6.847 -4.025 -12.881 1.00 98.69 296 GLU A CA 1
ATOM 2408 C C . GLU A 1 296 ? 6.283 -4.983 -13.923 1.00 98.69 296 GLU A C 1
ATOM 2410 O O . GLU A 1 296 ? 5.906 -4.576 -15.019 1.00 98.69 296 GLU A O 1
ATOM 2415 N N . PHE A 1 297 ? 6.217 -6.270 -13.577 1.00 98.56 297 PHE A N 1
ATOM 2416 C CA . PHE A 1 297 ? 5.610 -7.288 -14.427 1.00 98.56 297 PHE A CA 1
ATOM 2417 C C . PHE A 1 297 ? 4.298 -7.786 -13.817 1.00 98.56 297 PHE A C 1
ATOM 2419 O O . PHE A 1 297 ? 4.280 -8.299 -12.694 1.00 98.56 297 PHE A O 1
ATOM 2426 N N . ARG A 1 298 ? 3.198 -7.685 -14.564 1.00 97.94 298 ARG A N 1
ATOM 2427 C CA . ARG A 1 298 ? 1.860 -8.122 -14.138 1.00 97.94 298 ARG A CA 1
ATOM 2428 C C . ARG A 1 298 ? 1.372 -9.250 -15.040 1.00 97.94 298 ARG A C 1
ATOM 2430 O O . ARG A 1 298 ? 1.636 -9.248 -16.238 1.00 97.94 298 ARG A O 1
ATOM 2437 N N . THR A 1 299 ? 0.706 -10.241 -14.457 1.00 97.25 299 THR A N 1
ATOM 2438 C CA . THR A 1 299 ? 0.167 -11.421 -15.151 1.00 97.25 299 THR A CA 1
ATOM 2439 C C . THR A 1 299 ? -1.278 -11.667 -14.711 1.00 97.25 299 THR A C 1
ATOM 2441 O O . THR A 1 299 ? -1.622 -11.357 -13.571 1.00 97.25 299 THR A O 1
ATOM 2444 N N . PRO A 1 300 ? -2.142 -12.238 -15.572 1.00 96.50 300 PRO A N 1
ATOM 2445 C CA . PRO A 1 300 ? -3.571 -12.384 -15.294 1.00 96.50 300 PRO A CA 1
ATOM 2446 C C . PRO A 1 300 ? -3.873 -13.569 -14.357 1.00 96.50 300 PRO A C 1
ATOM 2448 O O . PRO A 1 300 ? -4.572 -14.516 -14.717 1.00 96.50 300 PRO A O 1
ATOM 2451 N N . VAL A 1 301 ? -3.301 -13.556 -13.151 1.00 95.81 301 VAL A N 1
ATOM 2452 C CA . VAL A 1 301 ? -3.419 -14.622 -12.143 1.00 95.81 301 VAL A CA 1
ATOM 2453 C C . VAL A 1 301 ? -3.683 -14.049 -10.753 1.00 95.81 301 VAL A C 1
ATOM 2455 O O . VAL A 1 301 ? -3.375 -12.896 -10.460 1.00 95.81 301 VAL A O 1
ATOM 2458 N N . ASN A 1 302 ? -4.228 -14.874 -9.856 1.00 95.88 302 ASN A N 1
ATOM 2459 C CA . ASN A 1 302 ? -4.571 -14.486 -8.483 1.00 95.88 302 ASN A CA 1
ATOM 2460 C C . ASN A 1 302 ? -5.430 -13.207 -8.456 1.00 95.88 302 ASN A C 1
ATOM 2462 O O . ASN A 1 302 ? -6.483 -13.167 -9.094 1.00 95.88 302 ASN A O 1
ATOM 2466 N N . TYR A 1 303 ? -5.009 -12.163 -7.739 1.00 96.56 303 TYR A N 1
ATOM 2467 C CA . TYR A 1 303 ? -5.761 -10.907 -7.654 1.00 96.56 303 TYR A CA 1
ATOM 2468 C C . TYR A 1 303 ? -5.829 -10.158 -8.981 1.00 96.56 303 TYR A C 1
ATOM 2470 O O . TYR A 1 303 ? -6.802 -9.456 -9.233 1.00 96.56 303 TYR A O 1
ATOM 2478 N N . ASP A 1 304 ? -4.863 -10.400 -9.856 1.00 97.44 304 ASP A N 1
ATOM 2479 C CA . ASP A 1 304 ? -4.742 -9.766 -11.159 1.00 97.44 304 ASP A CA 1
ATOM 2480 C C . ASP A 1 304 ? -5.459 -10.541 -12.269 1.00 97.44 304 ASP A C 1
ATOM 2482 O O . ASP A 1 304 ? -5.324 -10.208 -13.439 1.00 97.44 304 ASP A O 1
ATOM 2486 N N . SER A 1 305 ? -6.284 -11.539 -11.933 1.00 97.06 305 SER A N 1
ATOM 2487 C CA . SER A 1 305 ? -7.055 -12.324 -12.917 1.00 97.06 305 SER A CA 1
ATOM 2488 C C . SER A 1 305 ? -8.017 -11.489 -13.780 1.00 97.06 305 SER A C 1
ATOM 2490 O O . SER A 1 305 ? -8.586 -12.019 -14.730 1.00 97.06 305 SER A O 1
ATOM 2492 N N . GLY A 1 306 ? -8.258 -10.222 -13.423 1.00 95.88 306 GLY A N 1
ATOM 2493 C CA . GLY A 1 306 ? -9.048 -9.279 -14.220 1.00 95.88 306 GLY A CA 1
ATOM 2494 C C . GLY A 1 306 ? -8.248 -8.557 -15.309 1.00 95.88 306 GLY A C 1
ATOM 2495 O O . GLY A 1 306 ? -8.855 -7.990 -16.212 1.00 95.88 306 GLY A O 1
ATOM 2496 N N . ILE A 1 307 ? -6.912 -8.575 -15.242 1.00 93.88 307 ILE A N 1
ATOM 2497 C CA . ILE A 1 307 ? -6.039 -7.987 -16.264 1.00 93.88 307 ILE A CA 1
ATOM 2498 C C . ILE A 1 307 ? -6.165 -8.802 -17.558 1.00 93.88 307 ILE A C 1
ATOM 2500 O O . ILE A 1 307 ? -6.296 -10.024 -17.524 1.00 93.88 307 ILE A O 1
ATOM 2504 N N . MET A 1 308 ? -6.106 -8.132 -18.710 1.00 89.62 308 MET A N 1
ATOM 2505 C CA . MET A 1 308 ? -6.325 -8.774 -20.011 1.00 89.62 308 MET A CA 1
ATOM 2506 C C . MET A 1 308 ? -5.185 -9.701 -20.444 1.00 89.62 308 MET A C 1
ATOM 2508 O O . MET A 1 308 ? -5.427 -10.724 -21.084 1.00 89.62 308 MET A O 1
ATOM 2512 N N . GLN A 1 309 ? -3.943 -9.348 -20.116 1.00 92.12 309 GLN A N 1
ATOM 2513 C CA . GLN A 1 309 ? -2.754 -10.051 -20.588 1.00 92.12 309 GLN A CA 1
ATOM 2514 C C . GLN A 1 309 ? -1.531 -9.745 -19.728 1.00 92.12 309 GLN A C 1
ATOM 2516 O O . GLN A 1 309 ? -1.498 -8.759 -18.991 1.00 92.12 309 GLN A O 1
ATOM 2521 N N . GLU A 1 310 ? -0.508 -10.592 -19.825 1.00 94.75 310 GLU A N 1
ATOM 2522 C CA . GLU A 1 310 ? 0.753 -10.338 -19.148 1.00 94.75 310 GLU A CA 1
ATOM 2523 C C . GLU A 1 310 ? 1.575 -9.238 -19.822 1.00 94.75 310 GLU A C 1
ATOM 2525 O O . GLU A 1 310 ? 1.782 -9.242 -21.036 1.00 94.75 310 GLU A O 1
ATOM 2530 N N . ALA A 1 311 ? 2.060 -8.297 -19.017 1.00 95.81 311 ALA A N 1
ATOM 2531 C CA . ALA A 1 311 ? 2.672 -7.081 -19.520 1.00 95.81 311 ALA A CA 1
ATOM 2532 C C . ALA A 1 311 ? 3.625 -6.445 -18.515 1.00 95.81 311 ALA A C 1
ATOM 2534 O O . ALA A 1 311 ? 3.499 -6.621 -17.298 1.00 95.81 311 ALA A O 1
ATOM 2535 N N . ILE A 1 312 ? 4.566 -5.672 -19.052 1.00 98.06 312 ILE A N 1
ATOM 2536 C CA . ILE A 1 312 ? 5.341 -4.719 -18.268 1.00 98.06 312 ILE A CA 1
ATOM 2537 C C . ILE A 1 312 ? 4.548 -3.426 -18.154 1.00 98.06 312 ILE A C 1
ATOM 2539 O O . ILE A 1 312 ? 4.088 -2.901 -19.165 1.00 98.06 312 ILE A O 1
ATOM 2543 N N . ILE A 1 313 ? 4.426 -2.930 -16.927 1.00 98.12 313 ILE A N 1
ATOM 2544 C CA . ILE A 1 313 ? 3.756 -1.672 -16.608 1.00 98.12 313 ILE A CA 1
ATOM 2545 C C . ILE A 1 313 ? 4.803 -0.674 -16.130 1.00 98.12 313 ILE A C 1
ATOM 2547 O O . ILE A 1 313 ? 5.739 -1.036 -15.405 1.00 98.12 313 ILE A O 1
ATOM 2551 N N . ILE A 1 314 ? 4.656 0.572 -16.577 1.00 98.62 314 ILE A N 1
ATOM 2552 C CA . ILE A 1 314 ? 5.528 1.680 -16.206 1.00 98.62 314 ILE A CA 1
ATOM 2553 C C . ILE A 1 314 ? 4.723 2.677 -15.388 1.00 98.62 314 ILE A C 1
ATOM 2555 O O . ILE A 1 314 ? 3.719 3.204 -15.859 1.00 98.62 314 ILE A O 1
ATOM 2559 N N . HIS A 1 315 ? 5.227 3.019 -14.208 1.00 98.50 315 HIS A N 1
ATOM 2560 C CA . HIS A 1 315 ? 4.755 4.186 -13.468 1.00 98.50 315 HIS A CA 1
ATOM 2561 C C . HIS A 1 315 ? 5.855 5.232 -13.388 1.00 98.50 315 HIS A C 1
ATOM 2563 O O . HIS A 1 315 ? 7.038 4.914 -13.286 1.00 98.50 315 HIS A O 1
ATOM 2569 N N . LYS A 1 316 ? 5.477 6.503 -13.416 1.00 98.25 316 LYS A N 1
ATOM 2570 C CA . LYS A 1 316 ? 6.342 7.624 -13.076 1.00 98.25 316 LYS A CA 1
ATOM 2571 C C . LYS A 1 316 ? 6.087 7.990 -11.622 1.00 98.25 316 LYS A C 1
ATOM 2573 O O . LYS A 1 316 ? 4.977 8.387 -11.278 1.00 98.25 316 LYS A O 1
ATOM 2578 N N . VAL A 1 317 ? 7.118 7.874 -10.793 1.00 98.56 317 VAL A N 1
ATOM 2579 C CA . VAL A 1 317 ? 7.122 8.413 -9.436 1.00 98.56 317 VAL A CA 1
ATOM 2580 C C . VAL A 1 317 ? 7.793 9.775 -9.475 1.00 98.56 317 VAL A C 1
ATOM 2582 O O . VAL A 1 317 ? 8.969 9.871 -9.825 1.00 98.56 317 VAL A O 1
ATOM 2585 N N . ASP A 1 318 ? 7.058 10.833 -9.147 1.00 96.81 318 ASP A N 1
ATOM 2586 C CA . ASP A 1 318 ? 7.602 12.184 -9.083 1.00 96.81 318 ASP A CA 1
ATOM 2587 C C . ASP A 1 318 ? 7.010 13.030 -7.959 1.00 96.81 318 ASP A C 1
ATOM 2589 O O . ASP A 1 318 ? 5.904 12.810 -7.463 1.00 96.81 318 ASP A O 1
ATOM 2593 N N . ARG A 1 319 ? 7.797 14.006 -7.506 1.00 94.81 319 ARG A N 1
ATOM 2594 C CA . ARG A 1 319 ? 7.346 14.951 -6.489 1.00 94.81 319 ARG A CA 1
ATOM 2595 C C . ARG A 1 319 ? 6.432 16.009 -7.106 1.00 94.81 319 ARG A C 1
ATOM 2597 O O . ARG A 1 319 ? 6.879 16.781 -7.954 1.00 94.81 319 ARG A O 1
ATOM 2604 N N . LYS A 1 320 ? 5.198 16.116 -6.607 1.00 90.25 320 LYS A N 1
ATOM 2605 C CA . LYS A 1 320 ? 4.246 17.191 -6.926 1.00 90.25 320 LYS A CA 1
ATOM 2606 C C . LYS A 1 320 ? 3.902 17.936 -5.635 1.00 90.25 320 LYS A C 1
ATOM 2608 O O . LYS A 1 320 ? 3.403 17.352 -4.676 1.00 90.25 320 LYS A O 1
ATOM 2613 N N . GLY A 1 321 ? 4.240 19.224 -5.580 1.00 88.31 321 GLY A N 1
ATOM 2614 C CA . GLY A 1 321 ? 4.110 20.011 -4.352 1.00 88.31 321 GLY A CA 1
ATOM 2615 C C . GLY A 1 321 ? 4.998 19.455 -3.235 1.00 88.31 321 GLY A C 1
ATOM 2616 O O . GLY A 1 321 ? 6.218 19.351 -3.393 1.00 88.31 321 GLY A O 1
ATOM 2617 N N . THR A 1 322 ? 4.402 19.115 -2.092 1.00 87.19 322 THR A N 1
ATOM 2618 C CA . THR A 1 322 ? 5.125 18.555 -0.942 1.00 87.19 322 THR A CA 1
ATOM 2619 C C . THR A 1 322 ? 5.310 17.042 -1.002 1.00 87.19 322 THR A C 1
ATOM 2621 O O . THR A 1 322 ? 6.256 16.546 -0.382 1.00 87.19 322 THR A O 1
ATOM 2624 N N . ASN A 1 323 ? 4.482 16.340 -1.776 1.00 93.62 323 ASN A N 1
ATOM 2625 C CA . ASN A 1 323 ? 4.308 14.890 -1.723 1.00 93.62 323 ASN A CA 1
ATOM 2626 C C . ASN A 1 323 ? 4.714 14.204 -3.035 1.00 93.62 323 ASN A C 1
ATOM 2628 O O . ASN A 1 323 ? 4.981 14.859 -4.043 1.00 93.62 323 ASN A O 1
ATOM 2632 N N . TYR A 1 324 ? 4.813 12.876 -3.004 1.00 95.69 324 TYR A N 1
ATOM 2633 C CA . TYR A 1 324 ? 5.127 12.073 -4.186 1.00 95.69 324 TYR A CA 1
ATOM 2634 C C . TYR A 1 324 ? 3.874 11.441 -4.761 1.00 95.69 324 TYR A C 1
ATOM 2636 O O . TYR A 1 324 ? 2.980 11.028 -4.020 1.00 95.69 324 TYR A O 1
ATOM 2644 N N . TYR A 1 325 ? 3.851 11.367 -6.086 1.00 97.00 325 TYR A N 1
ATOM 2645 C CA . TYR A 1 325 ? 2.795 10.733 -6.846 1.00 97.00 325 TYR A CA 1
ATOM 2646 C C . TYR A 1 325 ? 3.372 9.620 -7.716 1.00 97.00 325 TYR A C 1
ATOM 2648 O O . TYR A 1 325 ? 4.421 9.802 -8.323 1.00 97.00 325 TYR A O 1
ATOM 2656 N N . SER A 1 326 ? 2.670 8.493 -7.788 1.00 97.12 326 SER A N 1
ATOM 2657 C CA . SER A 1 326 ? 2.794 7.454 -8.803 1.00 97.12 326 SER A CA 1
ATOM 2658 C C . SER A 1 326 ? 1.730 7.686 -9.866 1.00 97.12 326 SER A C 1
ATOM 2660 O O . SER A 1 326 ? 0.547 7.831 -9.556 1.00 97.12 326 SER A O 1
ATOM 2662 N N . THR A 1 327 ? 2.152 7.749 -11.121 1.00 97.19 327 THR A N 1
ATOM 2663 C CA . THR A 1 327 ? 1.270 7.918 -12.276 1.00 97.19 327 THR A CA 1
ATOM 2664 C C . THR A 1 327 ? 1.583 6.842 -13.314 1.00 97.19 327 THR A C 1
ATOM 2666 O O . THR A 1 327 ? 2.743 6.736 -13.708 1.00 97.19 327 THR A O 1
ATOM 2669 N N . ILE A 1 328 ? 0.605 6.047 -13.762 1.00 97.69 328 ILE A N 1
ATOM 2670 C CA . ILE A 1 328 ? 0.821 5.096 -14.864 1.00 97.69 328 ILE A CA 1
ATOM 2671 C C . ILE A 1 328 ? 1.176 5.870 -16.142 1.00 97.69 328 ILE A C 1
ATOM 2673 O O . ILE A 1 328 ? 0.558 6.892 -16.455 1.00 97.69 328 ILE A O 1
ATOM 2677 N N . VAL A 1 329 ? 2.218 5.418 -16.839 1.00 96.50 329 VAL A N 1
ATOM 2678 C CA . VAL A 1 329 ? 2.669 6.005 -18.103 1.00 96.50 329 VAL A CA 1
ATOM 2679 C C . VAL A 1 329 ? 1.889 5.355 -19.228 1.00 96.50 329 VAL A C 1
ATOM 2681 O O . VAL A 1 329 ? 2.007 4.151 -19.442 1.00 96.50 329 VAL A O 1
ATOM 2684 N N . THR A 1 330 ? 1.125 6.152 -19.964 1.00 91.75 330 THR A N 1
ATOM 2685 C CA . THR A 1 330 ? 0.241 5.628 -21.007 1.00 91.75 330 THR A CA 1
ATOM 2686 C C . THR A 1 330 ? 0.945 5.651 -22.364 1.00 91.75 330 THR A C 1
ATOM 2688 O O . THR A 1 330 ? 1.751 6.539 -22.662 1.00 91.75 330 THR A O 1
ATOM 2691 N N . HIS A 1 331 ? 0.736 4.618 -23.183 1.00 86.75 331 HIS A N 1
ATOM 2692 C CA . HIS A 1 331 ? 1.460 4.438 -24.454 1.00 86.75 331 HIS A CA 1
ATOM 2693 C C . HIS A 1 331 ? 0.589 4.730 -25.672 1.00 86.75 331 HIS A C 1
ATOM 2695 O O . HIS A 1 331 ? 1.090 5.103 -26.735 1.00 86.75 331 HIS A O 1
ATOM 2701 N N . SER A 1 332 ? -0.722 4.599 -25.508 1.00 72.19 332 SER A N 1
ATOM 2702 C CA . SER A 1 332 ? -1.721 5.060 -26.457 1.00 72.19 332 SER A CA 1
ATOM 2703 C C . SER A 1 332 ? -3.007 5.432 -25.713 1.00 72.19 332 SER A C 1
ATOM 2705 O O . SER A 1 332 ? -3.042 5.484 -24.485 1.00 72.19 332 SER A O 1
ATOM 2707 N N . LYS A 1 333 ? -4.083 5.701 -26.459 1.00 66.50 333 LYS A N 1
ATOM 2708 C CA . LYS A 1 333 ? -5.417 5.851 -25.861 1.00 66.50 333 LYS A CA 1
ATOM 2709 C C . LYS A 1 333 ? -6.000 4.527 -25.366 1.00 66.50 333 LYS A C 1
ATOM 2711 O O . LYS A 1 333 ? -6.881 4.561 -24.517 1.00 66.50 333 LYS A O 1
ATOM 2716 N N . ASP A 1 334 ? -5.525 3.410 -25.912 1.00 70.12 334 ASP A N 1
ATOM 2717 C CA . ASP A 1 334 ? -6.184 2.110 -25.799 1.00 70.12 334 ASP A CA 1
ATOM 2718 C C . ASP A 1 334 ? -5.379 1.099 -24.971 1.00 70.12 334 ASP A C 1
ATOM 2720 O O . ASP A 1 334 ? -5.919 0.057 -24.612 1.00 70.12 334 ASP A O 1
ATOM 2724 N N . TYR A 1 335 ? -4.100 1.371 -24.686 1.00 79.31 335 TYR A N 1
ATOM 2725 C CA . TYR A 1 335 ? -3.250 0.462 -23.918 1.00 79.31 335 TYR A CA 1
ATOM 2726 C C . TYR A 1 335 ? -2.146 1.186 -23.138 1.00 79.31 335 TYR A C 1
ATOM 2728 O O . TYR A 1 335 ? -1.555 2.169 -23.608 1.00 79.31 335 TYR A O 1
ATOM 2736 N N . ASP A 1 336 ? -1.840 0.615 -21.973 1.00 87.88 336 ASP A N 1
ATOM 2737 C CA . ASP A 1 336 ? -0.802 1.063 -21.035 1.00 87.88 336 ASP A CA 1
ATOM 2738 C C . ASP A 1 336 ? 0.336 0.029 -20.928 1.00 87.88 336 ASP A C 1
ATOM 2740 O O . ASP A 1 336 ? 1.423 0.301 -20.427 1.00 87.88 336 ASP A O 1
ATOM 2744 N N . GLU A 1 337 ? 0.095 -1.181 -21.426 1.00 93.06 337 GLU A N 1
ATOM 2745 C CA . GLU A 1 337 ? 1.000 -2.319 -21.388 1.00 93.06 337 GLU A CA 1
ATOM 2746 C C . GLU A 1 337 ? 2.139 -2.287 -22.417 1.00 93.06 337 GLU A C 1
ATOM 2748 O O . GLU A 1 337 ? 1.952 -2.026 -23.608 1.00 93.06 337 GLU A O 1
ATOM 2753 N N . LEU A 1 338 ? 3.318 -2.737 -21.979 1.00 95.12 338 LEU A N 1
ATOM 2754 C CA . LEU A 1 338 ? 4.402 -3.166 -22.858 1.00 95.12 338 LEU A CA 1
ATOM 2755 C C . LEU A 1 338 ? 4.445 -4.697 -22.970 1.00 95.12 338 LEU A C 1
ATOM 2757 O O . LEU A 1 338 ? 4.768 -5.416 -22.018 1.00 95.12 338 LEU A O 1
ATOM 2761 N N . MET A 1 339 ? 4.135 -5.196 -24.168 1.00 93.69 339 MET A N 1
ATOM 2762 C CA . MET A 1 339 ? 4.198 -6.610 -24.560 1.00 93.69 339 MET A CA 1
ATOM 2763 C C . MET A 1 339 ? 5.548 -6.984 -25.180 1.00 93.69 339 MET A C 1
ATOM 2765 O O . MET A 1 339 ? 6.323 -6.115 -25.571 1.00 93.69 339 MET A O 1
ATOM 2769 N N . VAL A 1 340 ? 5.815 -8.281 -25.363 1.00 96.75 340 VAL A N 1
ATOM 2770 C CA . VAL A 1 340 ? 6.997 -8.765 -26.106 1.00 96.75 340 VAL A CA 1
ATOM 2771 C C . VAL A 1 340 ? 7.129 -8.064 -27.463 1.00 96.75 340 VAL A C 1
ATOM 2773 O O . VAL A 1 340 ? 6.184 -8.017 -28.245 1.00 96.75 340 VAL A O 1
ATOM 2776 N N . GLY A 1 341 ? 8.320 -7.539 -27.744 1.00 94.88 341 GLY A N 1
ATOM 2777 C CA . GLY A 1 341 ? 8.635 -6.802 -28.966 1.00 94.88 341 GLY A CA 1
ATOM 2778 C C . GLY A 1 341 ? 8.331 -5.304 -28.904 1.00 94.88 341 GLY A C 1
ATOM 2779 O O . GLY A 1 341 ? 8.815 -4.579 -29.771 1.00 94.88 341 GLY A O 1
ATOM 2780 N N . THR A 1 342 ? 7.601 -4.824 -27.892 1.00 95.19 342 THR A N 1
ATOM 2781 C CA . THR A 1 342 ? 7.351 -3.386 -27.713 1.00 95.19 342 THR A CA 1
ATOM 2782 C C . THR A 1 342 ? 8.580 -2.666 -27.163 1.00 95.19 342 THR A C 1
ATOM 2784 O O . THR A 1 342 ? 9.381 -3.239 -26.413 1.00 95.19 342 THR A O 1
ATOM 2787 N N . GLU A 1 343 ? 8.720 -1.400 -27.551 1.00 94.56 343 GLU A N 1
ATOM 2788 C CA . GLU A 1 343 ? 9.748 -0.489 -27.060 1.00 94.56 343 GLU A CA 1
ATOM 2789 C C . GLU A 1 343 ? 9.087 0.795 -26.553 1.00 94.56 343 GLU A C 1
ATOM 2791 O O . GLU A 1 343 ? 8.208 1.356 -27.206 1.00 94.56 343 GLU A O 1
ATOM 2796 N N . TRP A 1 344 ? 9.539 1.263 -25.396 1.00 95.44 344 TRP A N 1
ATOM 2797 C CA . TRP A 1 344 ? 9.207 2.566 -24.840 1.00 95.44 344 TRP A CA 1
ATOM 2798 C C . TRP A 1 344 ? 10.463 3.426 -24.761 1.00 95.44 344 TRP A C 1
ATOM 2800 O O . TRP A 1 344 ? 11.541 2.948 -24.397 1.00 95.44 344 TRP A O 1
ATOM 2810 N N . MET A 1 345 ? 10.316 4.708 -25.087 1.00 94.81 345 MET A N 1
ATOM 2811 C CA . MET A 1 345 ? 11.405 5.673 -25.085 1.00 94.81 345 MET A CA 1
ATOM 2812 C C . MET A 1 345 ? 10.973 6.969 -24.410 1.00 94.81 345 MET A C 1
ATOM 2814 O O . MET A 1 345 ? 9.916 7.517 -24.714 1.00 94.81 345 MET A O 1
ATOM 2818 N N . HIS A 1 346 ? 11.827 7.482 -23.531 1.00 94.19 346 HIS A N 1
ATOM 2819 C CA . HIS A 1 346 ? 11.650 8.769 -22.877 1.00 94.19 346 HIS A CA 1
ATOM 2820 C C . HIS A 1 346 ? 12.903 9.621 -23.048 1.00 94.19 346 HIS A C 1
ATOM 2822 O O . HIS A 1 346 ? 13.996 9.199 -22.667 1.00 94.19 346 HIS A O 1
ATOM 2828 N N . PHE A 1 347 ? 12.746 10.818 -23.609 1.00 91.75 347 PHE A N 1
ATOM 2829 C CA . PHE A 1 347 ? 13.828 11.790 -23.732 1.00 91.75 347 PHE A CA 1
ATOM 2830 C C . PHE A 1 347 ? 13.965 12.580 -22.433 1.00 91.75 347 PHE A C 1
ATOM 2832 O O . PHE A 1 347 ? 12.994 13.134 -21.924 1.00 91.75 347 PHE A O 1
ATOM 2839 N N . LEU A 1 348 ? 15.182 12.608 -21.906 1.00 89.31 348 LEU A N 1
ATOM 2840 C CA . LEU A 1 348 ? 15.561 13.359 -20.720 1.00 89.31 348 LEU A CA 1
ATOM 2841 C C . LEU A 1 348 ? 15.839 14.819 -21.094 1.00 89.31 348 LEU A C 1
ATOM 2843 O O . LEU A 1 348 ? 16.071 15.144 -22.261 1.00 89.31 348 LEU A O 1
ATOM 2847 N N . GLU A 1 349 ? 15.848 15.697 -20.091 1.00 78.00 349 GLU A N 1
ATOM 2848 C CA . GLU A 1 349 ? 16.236 17.093 -20.294 1.00 78.00 349 GLU A CA 1
ATOM 2849 C C . GLU A 1 349 ? 17.627 17.195 -20.935 1.00 78.00 349 GLU A C 1
ATOM 2851 O O . GLU A 1 349 ? 18.577 16.506 -20.555 1.00 78.00 349 GLU A O 1
ATOM 2856 N N . GLN A 1 350 ? 17.723 18.063 -21.938 1.00 68.56 350 GLN A N 1
ATOM 2857 C CA . GLN A 1 350 ? 18.907 18.218 -22.763 1.00 68.56 350 GLN A CA 1
ATOM 2858 C C . GLN A 1 350 ? 19.935 19.129 -22.082 1.00 68.56 350 GLN A C 1
ATOM 2860 O O . GLN A 1 350 ? 19.647 20.286 -21.785 1.00 68.56 350 GLN A O 1
ATOM 2865 N N . ASP A 1 351 ? 21.162 18.633 -21.904 1.00 62.12 351 ASP A N 1
ATOM 2866 C CA . ASP A 1 351 ? 22.292 19.455 -21.446 1.00 62.12 351 ASP A CA 1
ATOM 2867 C C . ASP A 1 351 ? 23.063 20.108 -22.614 1.00 62.12 351 ASP A C 1
ATOM 2869 O O . ASP A 1 351 ? 23.771 21.095 -22.414 1.00 62.12 351 ASP A O 1
ATOM 2873 N N . SER A 1 352 ? 22.945 19.568 -23.835 1.00 62.06 352 SER A N 1
ATOM 2874 C CA . SER A 1 352 ? 23.658 20.033 -25.037 1.00 62.06 352 SER A CA 1
ATOM 2875 C C . SER A 1 352 ? 22.857 19.746 -26.315 1.00 62.06 352 SER A C 1
ATOM 2877 O O . SER A 1 352 ? 22.299 18.653 -26.411 1.00 62.06 352 SER A O 1
ATOM 2879 N N . PRO A 1 353 ? 22.842 20.649 -27.320 1.00 63.81 353 PRO A N 1
ATOM 2880 C CA . PRO A 1 353 ? 22.092 20.485 -28.575 1.00 63.81 353 PRO A CA 1
ATOM 2881 C C . PRO A 1 353 ? 22.413 19.199 -29.363 1.00 63.81 353 PRO A C 1
ATOM 2883 O O . PRO A 1 353 ? 21.587 18.740 -30.147 1.00 63.81 353 PRO A O 1
ATOM 2886 N N . GLU A 1 354 ? 23.586 18.596 -29.156 1.00 68.62 354 GLU A N 1
ATOM 2887 C CA . GLU A 1 354 ? 24.067 17.458 -29.955 1.00 68.62 354 GLU A CA 1
ATOM 2888 C C . GLU A 1 354 ? 23.675 16.086 -29.387 1.00 68.62 354 GLU A C 1
ATOM 2890 O O . GLU A 1 354 ? 23.617 15.099 -30.121 1.00 68.62 354 GLU A O 1
ATOM 2895 N N . VAL A 1 355 ? 23.378 16.003 -28.087 1.00 69.12 355 VAL A N 1
ATOM 2896 C CA . VAL A 1 355 ? 23.061 14.740 -27.408 1.00 69.12 355 VAL A CA 1
ATOM 2897 C C . VAL A 1 355 ? 21.651 14.817 -26.853 1.00 69.12 355 VAL A C 1
ATOM 2899 O O . VAL A 1 355 ? 21.332 15.706 -26.070 1.00 69.12 355 VAL A O 1
ATOM 2902 N N . HIS A 1 356 ? 20.819 13.854 -27.238 1.00 80.06 356 HIS A N 1
ATOM 2903 C CA . HIS A 1 356 ? 19.467 13.694 -26.714 1.00 80.06 356 HIS A CA 1
ATOM 2904 C C . HIS A 1 356 ? 19.497 12.555 -25.697 1.00 80.06 356 HIS A C 1
ATOM 2906 O O . HIS A 1 356 ? 19.351 11.392 -26.093 1.00 80.06 356 HIS A O 1
ATOM 2912 N N . PRO A 1 357 ? 19.781 12.840 -24.410 1.00 87.88 357 PRO A N 1
ATOM 2913 C CA . PRO A 1 357 ? 19.806 11.795 -23.408 1.00 87.88 357 PRO A CA 1
ATOM 2914 C C . PRO A 1 357 ? 18.424 11.144 -23.325 1.00 87.88 357 PRO A C 1
ATOM 2916 O O . PRO A 1 357 ? 17.403 11.823 -23.391 1.00 87.88 357 PRO A O 1
ATOM 2919 N N . ALA A 1 358 ? 18.377 9.822 -23.217 1.00 93.38 358 ALA A N 1
ATOM 2920 C CA . ALA A 1 358 ? 17.133 9.075 -23.236 1.00 93.38 358 ALA A CA 1
ATOM 2921 C C . ALA A 1 358 ? 17.203 7.813 -22.375 1.00 93.38 358 ALA A C 1
ATOM 2923 O O . ALA A 1 358 ? 18.271 7.250 -22.118 1.00 93.38 358 ALA A O 1
ATOM 2924 N N . ILE A 1 359 ? 16.023 7.354 -21.979 1.00 96.69 359 ILE A N 1
ATOM 2925 C CA . ILE A 1 359 ? 15.770 6.025 -21.439 1.00 96.69 359 ILE A CA 1
ATOM 2926 C C . ILE A 1 359 ? 15.029 5.243 -22.522 1.00 96.69 359 ILE A C 1
ATOM 2928 O O . ILE A 1 359 ? 14.042 5.727 -23.071 1.00 96.69 359 ILE A O 1
ATOM 2932 N N . LYS A 1 360 ? 15.504 4.040 -22.826 1.00 97.31 360 LYS A N 1
ATOM 2933 C CA . LYS A 1 360 ? 14.888 3.085 -23.744 1.00 97.31 360 LYS A CA 1
ATOM 2934 C C . LYS A 1 360 ? 14.655 1.773 -23.016 1.00 97.31 360 LYS A C 1
ATOM 2936 O O . LYS A 1 360 ? 15.564 1.250 -22.367 1.00 97.31 360 LYS A O 1
ATOM 2941 N N . LEU A 1 361 ? 13.449 1.243 -23.147 1.00 97.62 361 LEU A N 1
ATOM 2942 C CA . LEU A 1 361 ? 13.033 -0.024 -22.565 1.00 97.62 361 LEU A CA 1
ATOM 2943 C C . LEU A 1 361 ? 12.431 -0.889 -23.657 1.00 97.62 361 LEU A C 1
ATOM 2945 O O . LEU A 1 361 ? 11.495 -0.457 -24.319 1.00 97.62 361 LEU A O 1
ATOM 2949 N N . ARG A 1 362 ? 12.922 -2.115 -23.812 1.00 98.06 362 ARG A N 1
ATOM 2950 C CA . ARG A 1 362 ? 12.368 -3.083 -24.760 1.00 98.06 362 ARG A CA 1
ATOM 2951 C C . ARG A 1 362 ? 12.023 -4.382 -24.054 1.00 98.06 362 ARG A C 1
ATOM 2953 O O . ARG A 1 362 ? 12.846 -4.926 -23.317 1.00 98.06 362 ARG A O 1
ATOM 2960 N N . VAL A 1 363 ? 10.816 -4.893 -24.281 1.00 98.31 363 VAL A N 1
ATOM 2961 C CA . VAL A 1 363 ? 10.403 -6.196 -23.746 1.00 98.31 363 VAL A CA 1
ATOM 2962 C C . VAL A 1 363 ? 10.892 -7.279 -24.698 1.00 98.31 363 VAL A C 1
ATOM 2964 O O . VAL A 1 363 ? 10.334 -7.491 -25.770 1.00 98.31 363 VAL A O 1
ATOM 2967 N N . GLU A 1 364 ? 11.955 -7.976 -24.316 1.00 98.38 364 GLU A N 1
ATOM 2968 C CA . GLU A 1 364 ? 12.608 -8.960 -25.182 1.00 98.38 364 GLU A CA 1
ATOM 2969 C C . GLU A 1 364 ? 11.875 -10.300 -25.180 1.00 98.38 364 GLU A C 1
ATOM 2971 O O . GLU A 1 364 ? 11.730 -10.947 -26.216 1.00 98.38 364 GLU A O 1
ATOM 2976 N N . ARG A 1 365 ? 11.420 -10.751 -24.005 1.00 97.88 365 ARG A N 1
ATOM 2977 C CA . ARG A 1 365 ? 10.762 -12.055 -23.862 1.00 97.88 365 ARG A CA 1
ATOM 2978 C C . ARG A 1 365 ? 9.919 -12.128 -22.601 1.00 97.88 365 ARG A C 1
ATOM 2980 O O . ARG A 1 365 ? 10.310 -11.594 -21.569 1.00 97.88 365 ARG A O 1
ATOM 2987 N N . ILE A 1 366 ? 8.839 -12.901 -22.653 1.00 97.69 366 ILE A N 1
ATOM 2988 C CA . ILE A 1 366 ? 8.079 -13.322 -21.475 1.00 97.69 366 ILE A CA 1
ATOM 2989 C C . ILE A 1 366 ? 8.066 -14.854 -21.412 1.00 97.69 366 ILE A C 1
ATOM 2991 O O . ILE A 1 366 ? 7.734 -15.529 -22.383 1.00 97.69 366 ILE A O 1
ATOM 2995 N N . ASP A 1 367 ? 8.461 -15.405 -20.267 1.00 95.88 367 ASP A N 1
ATOM 2996 C CA . ASP A 1 367 ? 8.340 -16.821 -19.926 1.00 95.88 367 ASP A CA 1
ATOM 2997 C C . ASP A 1 367 ? 7.105 -17.002 -19.037 1.00 95.88 367 ASP A C 1
ATOM 2999 O O . ASP A 1 367 ? 7.139 -16.753 -17.828 1.00 95.88 367 ASP A O 1
ATOM 3003 N N . ARG A 1 368 ? 5.997 -17.428 -19.654 1.00 90.69 368 ARG A N 1
ATOM 3004 C CA . ARG A 1 368 ? 4.715 -17.630 -18.964 1.00 90.69 368 ARG A CA 1
ATOM 3005 C C . ARG A 1 368 ? 4.779 -18.727 -17.905 1.00 90.69 368 ARG A C 1
ATOM 3007 O O . ARG A 1 368 ? 4.143 -18.588 -16.865 1.00 90.69 368 ARG A O 1
ATOM 3014 N N . GLN A 1 369 ? 5.532 -19.803 -18.144 1.00 91.56 369 GLN A N 1
ATOM 3015 C CA . GLN A 1 369 ? 5.616 -20.924 -17.201 1.00 91.56 369 GLN A CA 1
ATOM 3016 C C . GLN A 1 369 ? 6.343 -20.512 -15.926 1.00 91.56 369 GLN A C 1
ATOM 3018 O O . GLN A 1 369 ? 5.931 -20.882 -14.830 1.00 91.56 369 GLN A O 1
ATOM 3023 N N . ARG A 1 370 ? 7.410 -19.722 -16.068 1.00 94.31 370 ARG A N 1
ATOM 3024 C CA . ARG A 1 370 ? 8.177 -19.217 -14.927 1.00 94.31 370 ARG A CA 1
ATOM 3025 C C . ARG A 1 370 ? 7.664 -17.890 -14.375 1.00 94.31 370 ARG A C 1
ATOM 3027 O O . ARG A 1 370 ? 8.186 -17.451 -13.357 1.00 94.31 370 ARG A O 1
ATOM 3034 N N . GLN A 1 371 ? 6.673 -17.271 -15.022 1.00 95.88 371 GLN A N 1
ATOM 3035 C CA . GLN A 1 371 ? 6.097 -15.977 -14.635 1.00 95.88 371 GLN A CA 1
ATOM 3036 C C . GLN A 1 371 ? 7.162 -14.868 -14.577 1.00 95.88 371 GLN A C 1
ATOM 3038 O O . GLN A 1 371 ? 7.238 -14.094 -13.618 1.00 95.88 371 GLN A O 1
ATOM 3043 N N . ILE A 1 372 ? 8.010 -14.812 -15.612 1.00 98.06 372 ILE A N 1
ATOM 3044 C CA . ILE A 1 372 ? 9.145 -13.883 -15.703 1.00 98.06 372 ILE A CA 1
ATOM 3045 C C . ILE A 1 372 ? 9.123 -13.129 -17.030 1.00 98.06 372 ILE A C 1
ATOM 3047 O O . ILE A 1 372 ? 8.994 -13.737 -18.091 1.00 98.06 372 ILE A O 1
ATOM 3051 N N . ALA A 1 373 ? 9.361 -11.824 -16.977 1.00 98.50 373 ALA A N 1
ATOM 3052 C CA . ALA A 1 373 ? 9.648 -10.987 -18.133 1.00 98.50 373 ALA A CA 1
ATOM 3053 C C . ALA A 1 373 ? 11.144 -10.655 -18.209 1.00 98.50 373 ALA A C 1
ATOM 3055 O O . ALA A 1 373 ? 11.829 -10.531 -17.192 1.00 98.50 373 ALA A O 1
ATOM 3056 N N . ILE A 1 374 ? 11.663 -10.516 -19.426 1.00 98.69 374 ILE A N 1
ATOM 3057 C CA . ILE A 1 374 ? 13.038 -10.112 -19.707 1.00 98.69 374 ILE A CA 1
ATOM 3058 C C . ILE A 1 374 ? 12.999 -8.808 -20.492 1.00 98.69 374 ILE A C 1
ATOM 3060 O O . ILE A 1 374 ? 12.404 -8.737 -21.566 1.00 98.69 374 ILE A O 1
ATOM 3064 N N . LEU A 1 375 ? 13.662 -7.800 -19.942 1.00 97.94 375 LEU A N 1
ATOM 3065 C CA . LEU A 1 375 ? 13.717 -6.438 -20.448 1.00 97.94 375 LEU A CA 1
ATOM 3066 C C . LEU A 1 375 ? 15.141 -6.078 -20.844 1.00 97.94 375 LEU A C 1
ATOM 3068 O O . LEU A 1 375 ? 16.067 -6.357 -20.085 1.00 97.94 375 LEU A O 1
ATOM 3072 N N . LEU A 1 376 ? 15.311 -5.386 -21.965 1.00 98.69 376 LEU A N 1
ATOM 3073 C CA . LEU A 1 376 ? 16.512 -4.607 -22.231 1.00 98.69 376 LEU A CA 1
ATOM 3074 C C . LEU A 1 376 ? 16.273 -3.174 -21.758 1.00 98.69 376 LEU A C 1
ATOM 3076 O O . LEU A 1 376 ? 15.378 -2.496 -22.257 1.00 98.69 376 LEU A O 1
ATOM 3080 N N . ILE A 1 377 ? 17.081 -2.720 -20.802 1.00 98.62 377 ILE A N 1
ATOM 3081 C CA . ILE A 1 377 ? 17.085 -1.331 -20.337 1.00 98.62 377 ILE A CA 1
ATOM 3082 C C . ILE A 1 377 ? 18.350 -0.667 -20.855 1.00 98.62 377 ILE A C 1
ATOM 3084 O O . ILE A 1 377 ? 19.443 -1.161 -20.584 1.00 98.62 377 ILE A O 1
ATOM 3088 N N . ASN A 1 378 ? 18.204 0.455 -21.552 1.00 98.12 378 ASN A N 1
ATOM 3089 C CA . ASN A 1 378 ? 19.298 1.334 -21.944 1.00 98.12 378 ASN A CA 1
ATOM 3090 C C . ASN A 1 378 ? 18.976 2.756 -21.472 1.00 98.12 378 ASN A C 1
ATOM 3092 O O . ASN A 1 378 ? 17.973 3.331 -21.873 1.00 98.12 378 ASN A O 1
ATOM 3096 N N . SER A 1 379 ? 19.803 3.315 -20.597 1.00 95.75 379 SER A N 1
ATOM 3097 C CA . SER A 1 379 ? 19.655 4.672 -20.089 1.00 95.75 379 SER A CA 1
ATOM 3098 C C . SER A 1 379 ? 20.959 5.429 -20.259 1.00 95.75 379 SER A C 1
ATOM 3100 O O . SER A 1 379 ? 22.007 5.015 -19.764 1.00 95.75 379 SER A O 1
ATOM 3102 N N . THR A 1 380 ? 20.879 6.582 -20.914 1.00 92.25 380 THR A N 1
ATOM 3103 C CA . THR A 1 380 ? 21.980 7.545 -20.986 1.00 92.25 380 THR A CA 1
ATOM 3104 C C . THR A 1 380 ? 21.859 8.617 -19.898 1.00 92.25 380 THR A C 1
ATOM 3106 O O . THR A 1 380 ? 22.429 9.698 -20.043 1.00 92.25 380 THR A O 1
ATOM 3109 N N . PHE A 1 381 ? 21.073 8.365 -18.843 1.00 90.94 381 PHE A N 1
ATOM 3110 C CA . PHE A 1 381 ? 20.933 9.276 -17.711 1.00 90.94 381 PHE A CA 1
ATOM 3111 C C . PHE A 1 381 ? 22.304 9.569 -17.096 1.00 90.94 381 PHE A C 1
ATOM 3113 O O . PHE A 1 381 ? 22.980 8.669 -16.593 1.00 90.94 381 PHE A O 1
ATOM 3120 N N . ASN A 1 382 ? 22.700 10.841 -17.128 1.00 84.75 382 ASN A N 1
ATOM 3121 C CA . ASN A 1 382 ? 23.929 11.307 -16.512 1.00 84.75 382 ASN A CA 1
ATOM 3122 C C . ASN A 1 382 ? 23.598 12.068 -15.217 1.00 84.75 382 ASN A C 1
ATOM 3124 O O . ASN A 1 382 ? 23.018 13.153 -15.280 1.00 84.75 382 ASN A O 1
ATOM 3128 N N . PRO A 1 383 ? 23.975 11.550 -14.037 1.00 80.62 383 PRO A N 1
ATOM 3129 C CA . PRO A 1 383 ? 23.699 12.224 -12.772 1.00 80.62 383 PRO A CA 1
ATOM 3130 C C . PRO A 1 383 ? 24.573 13.466 -12.517 1.00 80.62 383 PRO A C 1
ATOM 3132 O O . PRO A 1 383 ? 24.402 14.130 -11.493 1.00 80.62 383 PRO A O 1
ATOM 3135 N N . MET A 1 384 ? 25.530 13.776 -13.397 1.00 72.69 384 MET A N 1
ATOM 3136 C CA . MET A 1 384 ? 26.354 14.982 -13.321 1.00 72.69 384 MET A CA 1
ATOM 3137 C C . MET A 1 384 ? 25.502 16.249 -13.223 1.00 72.69 384 MET A C 1
ATOM 3139 O O . MET A 1 384 ? 24.770 16.604 -14.145 1.00 72.69 384 MET A O 1
ATOM 3143 N N . SER A 1 385 ? 25.652 16.981 -12.119 1.00 59.66 385 SER A N 1
ATOM 3144 C CA . SER A 1 385 ? 25.161 18.353 -11.992 1.00 59.66 385 SER A CA 1
ATOM 3145 C C . SER A 1 385 ? 26.350 19.307 -12.027 1.00 59.66 385 SER A C 1
ATOM 3147 O O . SER A 1 385 ? 27.216 19.282 -11.148 1.00 59.66 385 SER A O 1
ATOM 3149 N N . CYS A 1 386 ? 26.407 20.149 -13.057 1.00 54.66 386 CYS A N 1
ATOM 3150 C CA . CYS A 1 386 ? 27.402 21.204 -13.179 1.00 54.66 386 CYS A CA 1
ATOM 3151 C C . CYS A 1 386 ? 26.801 22.519 -12.667 1.00 54.66 386 CYS A C 1
ATOM 3153 O O . CYS A 1 386 ? 25.883 23.066 -13.274 1.00 54.66 386 CYS A O 1
ATOM 3155 N N . ARG A 1 387 ? 27.302 23.054 -11.546 1.00 47.91 387 ARG A N 1
ATOM 3156 C CA . ARG A 1 387 ? 26.886 24.382 -11.057 1.00 47.91 387 ARG A CA 1
ATOM 3157 C C . ARG A 1 387 ? 27.853 25.458 -11.541 1.00 47.91 387 ARG A C 1
ATOM 3159 O O . ARG A 1 387 ? 29.067 25.303 -11.425 1.00 47.91 387 ARG A O 1
ATOM 3166 N N . SER A 1 388 ? 27.321 26.587 -12.017 1.00 47.56 388 SER A N 1
ATOM 3167 C CA . SER A 1 388 ? 28.119 27.804 -12.193 1.00 47.56 388 SER A CA 1
ATOM 3168 C C . SER A 1 388 ? 28.379 28.444 -10.830 1.00 47.56 388 SER A C 1
ATOM 3170 O O . SER A 1 388 ? 27.428 28.679 -10.080 1.00 47.56 388 SER A O 1
ATOM 3172 N N . THR A 1 389 ? 29.622 28.796 -10.517 1.00 41.53 389 THR A N 1
ATOM 3173 C CA . THR A 1 389 ? 29.922 29.636 -9.355 1.00 41.53 389 THR A CA 1
ATOM 3174 C C . THR A 1 389 ? 29.287 31.019 -9.547 1.00 41.53 389 THR A C 1
ATOM 3176 O O . THR A 1 389 ? 29.705 31.812 -10.389 1.00 41.53 389 THR A O 1
ATOM 3179 N N . LYS A 1 390 ? 28.235 31.327 -8.776 1.00 42.06 390 LYS A N 1
ATOM 3180 C CA . LYS A 1 390 ? 27.858 32.719 -8.508 1.00 42.06 390 LYS A CA 1
ATOM 3181 C C . LYS A 1 390 ? 28.885 33.252 -7.518 1.00 42.06 390 LYS A C 1
ATOM 3183 O O . LYS A 1 390 ? 28.865 32.858 -6.355 1.00 42.06 390 LYS A O 1
ATOM 3188 N N . THR A 1 391 ? 29.768 34.140 -7.960 1.00 36.34 391 THR A N 1
ATOM 3189 C CA . THR A 1 391 ? 30.482 35.032 -7.046 1.00 36.34 391 THR A CA 1
ATOM 3190 C C . THR A 1 391 ? 29.404 35.784 -6.272 1.00 36.34 391 THR A C 1
ATOM 3192 O O . THR A 1 391 ? 28.643 36.552 -6.862 1.00 36.34 391 THR A O 1
ATOM 3195 N N . GLN A 1 392 ? 29.261 35.492 -4.980 1.00 33.78 392 GLN A N 1
ATOM 3196 C CA . GLN A 1 392 ? 28.423 36.260 -4.068 1.00 33.78 392 GLN A CA 1
ATOM 3197 C C . GLN A 1 392 ? 28.983 37.685 -4.038 1.00 33.78 392 GLN A C 1
ATOM 3199 O O . GLN A 1 392 ? 29.870 37.998 -3.252 1.00 33.78 392 GLN A O 1
ATOM 3204 N N . ARG A 1 393 ? 28.521 38.557 -4.940 1.00 31.75 393 ARG A N 1
ATOM 3205 C CA . ARG A 1 393 ? 28.716 39.993 -4.766 1.00 31.75 393 ARG A CA 1
ATOM 3206 C C . ARG A 1 393 ? 27.833 40.383 -3.591 1.00 31.75 393 ARG A C 1
ATOM 3208 O O . ARG A 1 393 ? 26.615 40.461 -3.729 1.00 31.75 393 ARG A O 1
ATOM 3215 N N . HIS A 1 394 ? 28.464 40.528 -2.429 1.00 30.45 394 HIS A N 1
ATOM 3216 C CA . HIS A 1 394 ? 27.905 41.236 -1.290 1.00 30.45 394 HIS A CA 1
ATOM 3217 C C . HIS A 1 394 ? 27.247 42.520 -1.808 1.00 30.45 394 HIS A C 1
ATOM 3219 O O . HIS A 1 394 ? 27.916 43.356 -2.413 1.00 30.45 394 HIS A O 1
ATOM 3225 N N . LEU A 1 395 ? 25.931 42.643 -1.615 1.00 27.73 395 LEU A N 1
ATOM 3226 C CA . LEU A 1 395 ? 25.228 43.911 -1.757 1.00 27.73 395 LEU A CA 1
ATOM 3227 C C . LEU A 1 395 ? 25.738 44.839 -0.652 1.00 27.73 395 LEU A C 1
ATOM 3229 O O . LEU A 1 395 ? 25.168 44.898 0.435 1.00 27.73 395 LEU A O 1
ATOM 3233 N N . THR A 1 396 ? 26.828 45.550 -0.904 1.00 29.05 396 THR A N 1
ATOM 3234 C CA . THR A 1 396 ? 27.111 46.780 -0.175 1.00 29.05 396 THR A CA 1
ATOM 3235 C C . THR A 1 396 ? 26.266 47.868 -0.818 1.00 29.05 396 THR A C 1
ATOM 3237 O O . THR A 1 396 ? 26.521 48.292 -1.945 1.00 29.05 396 THR A O 1
ATOM 3240 N N . LYS A 1 397 ? 25.204 48.255 -0.102 1.00 26.94 397 LYS A N 1
ATOM 3241 C CA . LYS A 1 397 ? 24.652 49.610 -0.156 1.00 26.94 397 LYS A CA 1
ATOM 3242 C C . LYS A 1 397 ? 25.828 50.584 -0.170 1.00 26.94 397 LYS A C 1
ATOM 3244 O O . LYS A 1 397 ? 26.689 50.441 0.686 1.00 26.94 397 LYS A O 1
ATOM 3249 N N . ASP A 1 398 ? 25.873 51.496 -1.129 1.00 31.23 398 ASP A N 1
ATOM 3250 C CA . ASP A 1 398 ? 25.956 52.924 -0.834 1.00 31.23 398 ASP A CA 1
ATOM 3251 C C . ASP A 1 398 ? 25.986 53.757 -2.123 1.00 31.23 398 ASP A C 1
ATOM 3253 O O . ASP A 1 398 ? 26.649 53.427 -3.102 1.00 31.23 398 ASP A O 1
ATOM 3257 N N . THR A 1 399 ? 25.219 54.847 -2.051 1.00 27.97 399 THR A N 1
ATOM 3258 C CA . THR A 1 399 ? 25.394 56.138 -2.733 1.00 27.97 399 THR A CA 1
ATOM 3259 C C . THR A 1 399 ? 25.395 56.209 -4.263 1.00 27.97 399 THR A C 1
ATOM 3261 O O . THR A 1 399 ? 26.346 55.853 -4.947 1.00 27.97 399 THR A O 1
ATOM 3264 N N . ASN A 1 400 ? 24.296 56.795 -4.756 1.00 28.03 400 ASN A N 1
ATOM 3265 C CA . ASN A 1 400 ? 24.207 57.755 -5.858 1.00 28.03 400 ASN A CA 1
ATOM 3266 C C . ASN A 1 400 ? 25.551 58.174 -6.466 1.00 28.03 400 ASN A C 1
ATOM 3268 O O . ASN A 1 400 ? 26.218 59.017 -5.881 1.00 28.03 400 ASN A O 1
ATOM 3272 N N . GLU A 1 401 ? 25.857 57.712 -7.676 1.00 30.50 401 GLU A N 1
ATOM 3273 C CA . GLU A 1 401 ? 26.576 58.527 -8.655 1.00 30.50 401 GLU A CA 1
ATOM 3274 C C . GLU A 1 401 ? 26.402 57.962 -10.075 1.00 30.50 401 GLU A C 1
ATOM 3276 O O . GLU A 1 401 ? 26.718 56.821 -10.398 1.00 30.50 401 GLU A O 1
ATOM 3281 N N . THR A 1 402 ? 25.766 58.808 -10.876 1.00 26.41 402 THR A N 1
ATOM 3282 C CA . THR A 1 402 ? 25.766 58.986 -12.326 1.00 26.41 402 THR A CA 1
ATOM 3283 C C . THR A 1 402 ? 26.405 57.910 -13.213 1.00 26.41 402 THR A C 1
ATOM 3285 O O . THR A 1 402 ? 27.614 57.725 -13.302 1.00 26.41 402 THR A O 1
ATOM 3288 N N . THR A 1 403 ? 25.523 57.310 -14.002 1.00 24.00 403 THR A N 1
ATOM 3289 C CA . THR A 1 403 ? 25.715 56.528 -15.221 1.00 24.00 403 THR A CA 1
ATOM 3290 C C . THR A 1 403 ? 26.814 57.081 -16.146 1.00 24.00 403 THR A C 1
ATOM 3292 O O . THR A 1 403 ? 26.610 58.078 -16.834 1.00 24.00 403 THR A O 1
ATOM 3295 N N . GLN A 1 404 ? 27.946 56.382 -16.258 1.00 26.27 404 GLN A N 1
ATOM 3296 C CA . GLN A 1 404 ? 28.834 56.481 -17.420 1.00 26.27 404 GLN A CA 1
ATOM 3297 C C . GLN A 1 404 ? 29.057 55.088 -18.010 1.00 26.27 404 GLN A C 1
ATOM 3299 O O . GLN A 1 404 ? 29.671 54.206 -17.411 1.00 26.27 404 GLN A O 1
ATOM 3304 N N . TYR A 1 405 ? 28.491 54.900 -19.200 1.00 24.41 405 TYR A N 1
ATOM 3305 C CA . TYR A 1 405 ? 28.681 53.736 -20.048 1.00 24.41 405 TYR A CA 1
ATOM 3306 C C . TYR A 1 405 ? 30.121 53.714 -20.559 1.00 24.41 405 TYR A C 1
ATOM 3308 O O . TYR A 1 405 ? 30.470 54.465 -21.465 1.00 24.41 405 TYR A O 1
ATOM 3316 N N . SER A 1 406 ? 30.932 52.813 -20.020 1.00 24.83 406 SER A N 1
ATOM 3317 C CA . SER A 1 406 ? 32.224 52.462 -20.603 1.00 24.83 406 SER A CA 1
ATOM 3318 C C . SER A 1 406 ? 32.187 50.980 -20.939 1.00 24.83 406 SER A C 1
ATOM 3320 O O . SER A 1 406 ? 32.209 50.136 -20.043 1.00 24.83 406 SER A O 1
ATOM 3322 N N . LEU A 1 407 ? 32.095 50.672 -22.238 1.00 26.94 407 LEU A N 1
ATOM 3323 C CA . LEU A 1 407 ? 32.346 49.344 -22.795 1.00 26.94 407 LEU A CA 1
ATOM 3324 C C . LEU A 1 407 ? 33.820 48.992 -22.552 1.00 26.94 407 LEU A C 1
ATOM 3326 O O . LEU A 1 407 ? 34.666 49.144 -23.429 1.00 26.94 407 LEU A O 1
ATOM 3330 N N . SER A 1 408 ? 34.159 48.566 -21.340 1.00 30.61 408 SER A N 1
ATOM 3331 C CA . SER A 1 408 ? 35.440 47.927 -21.089 1.00 30.61 408 SER A CA 1
ATOM 3332 C C . SER A 1 408 ? 35.300 46.457 -21.448 1.00 30.61 408 SER A C 1
ATOM 3334 O O . SER A 1 408 ? 34.398 45.768 -20.975 1.00 30.61 408 SER A O 1
ATOM 3336 N N . ASN A 1 409 ? 36.185 46.021 -22.346 1.00 30.80 409 ASN A N 1
ATOM 3337 C CA . ASN A 1 409 ? 36.412 44.650 -22.784 1.00 30.80 409 ASN A CA 1
ATOM 3338 C C . ASN A 1 409 ? 36.434 43.697 -21.586 1.00 30.80 409 ASN A C 1
ATOM 3340 O O . ASN A 1 409 ? 37.484 43.421 -21.006 1.00 30.80 409 ASN A O 1
ATOM 3344 N N . GLY A 1 410 ? 35.250 43.226 -21.199 1.00 31.12 410 GLY A N 1
ATOM 3345 C CA . GLY A 1 410 ? 35.069 42.241 -20.159 1.00 31.12 410 GLY A CA 1
ATOM 3346 C C . GLY A 1 410 ? 35.665 40.952 -20.671 1.00 31.12 410 GLY A C 1
ATOM 3347 O O . GLY A 1 410 ? 35.027 40.225 -21.430 1.00 31.12 410 GLY A O 1
ATOM 3348 N N . THR A 1 411 ? 36.905 40.696 -20.266 1.00 34.06 411 THR A N 1
ATOM 3349 C CA . THR A 1 411 ? 37.483 39.365 -20.177 1.00 34.06 411 THR A CA 1
ATOM 3350 C C . THR A 1 411 ? 36.379 38.443 -19.700 1.00 34.06 411 THR A C 1
ATOM 3352 O O . THR A 1 411 ? 35.911 38.556 -18.566 1.00 34.06 411 THR A O 1
ATOM 3355 N N . HIS A 1 412 ? 35.887 37.601 -20.610 1.00 39.22 412 HIS A N 1
ATOM 3356 C CA . HIS A 1 412 ? 34.907 36.583 -20.297 1.00 39.22 412 HIS A CA 1
ATOM 3357 C C . HIS A 1 412 ? 35.493 35.798 -19.132 1.00 39.22 412 HIS A C 1
ATOM 3359 O O . HIS A 1 412 ? 36.412 35.006 -19.319 1.00 39.22 412 HIS A O 1
ATOM 3365 N N . SER A 1 413 ? 35.020 36.063 -17.914 1.00 38.75 413 SER A N 1
ATOM 3366 C CA . SER A 1 413 ? 35.331 35.215 -16.782 1.00 38.75 413 SER A CA 1
ATOM 3367 C C . SER A 1 413 ? 34.729 33.869 -17.148 1.00 38.75 413 SER A C 1
ATOM 3369 O O . SER A 1 413 ? 33.507 33.689 -17.096 1.00 38.75 413 SER A O 1
ATOM 3371 N N . THR A 1 414 ? 35.569 32.968 -17.637 1.00 40.25 414 THR A N 1
ATOM 3372 C CA . THR A 1 414 ? 35.197 31.618 -18.014 1.00 40.25 414 THR A CA 1
ATOM 3373 C C . THR A 1 414 ? 34.685 30.982 -16.735 1.00 40.25 414 THR A C 1
ATOM 3375 O O . THR A 1 414 ? 35.454 30.688 -15.822 1.00 40.25 414 THR A O 1
ATOM 3378 N N . LYS A 1 415 ? 33.360 30.889 -16.593 1.00 38.69 415 LYS A N 1
ATOM 3379 C CA . LYS A 1 415 ? 32.729 30.249 -15.440 1.00 38.69 415 LYS A CA 1
ATOM 3380 C C . LYS A 1 415 ? 33.232 28.811 -15.401 1.00 38.69 415 LYS A C 1
ATOM 3382 O O . LYS A 1 415 ? 32.833 28.002 -16.232 1.00 38.69 415 LYS A O 1
ATOM 3387 N N . ILE A 1 416 ? 34.112 28.501 -14.454 1.00 41.16 416 ILE A N 1
ATOM 3388 C CA . ILE A 1 416 ? 34.577 27.133 -14.238 1.00 41.16 416 ILE A CA 1
ATOM 3389 C C . ILE A 1 416 ? 33.401 26.367 -13.630 1.00 41.16 416 ILE A C 1
ATOM 3391 O O . ILE A 1 416 ? 33.096 26.493 -12.443 1.00 41.16 416 ILE A O 1
ATOM 3395 N N . LEU A 1 417 ? 32.696 25.618 -14.475 1.00 40.69 417 LEU A N 1
ATOM 3396 C CA . LEU A 1 417 ? 31.691 24.646 -14.065 1.00 40.69 417 LEU A CA 1
ATOM 3397 C C . LEU A 1 417 ? 32.414 23.518 -13.333 1.00 40.69 417 LEU A C 1
ATOM 3399 O O . LEU A 1 417 ? 33.132 22.728 -13.941 1.00 40.69 417 LEU A O 1
ATOM 3403 N N . ARG A 1 418 ? 32.244 23.444 -12.012 1.00 46.84 418 ARG A N 1
ATOM 3404 C CA . ARG A 1 418 ? 32.676 22.272 -11.252 1.00 46.84 418 ARG A CA 1
ATOM 3405 C C . ARG A 1 418 ? 31.507 21.297 -11.220 1.00 46.84 418 ARG A C 1
ATOM 3407 O O . ARG A 1 418 ? 30.525 21.520 -10.515 1.00 46.84 418 ARG A O 1
ATOM 3414 N N . CYS A 1 419 ? 31.601 20.253 -12.030 1.00 51.16 419 CYS A N 1
ATOM 3415 C CA . CYS A 1 419 ? 30.639 19.162 -12.043 1.00 51.16 419 CYS A CA 1
ATOM 3416 C C . CYS A 1 419 ? 31.050 18.144 -10.973 1.00 51.16 419 CYS A C 1
ATOM 3418 O O . CYS A 1 419 ? 32.143 17.580 -11.037 1.00 51.16 419 CYS A O 1
ATOM 3420 N N . GLU A 1 420 ? 30.220 17.927 -9.951 1.00 54.81 420 GLU A N 1
ATOM 3421 C CA . GLU A 1 420 ? 30.467 16.849 -8.985 1.00 54.81 420 GLU A CA 1
ATOM 3422 C C . GLU A 1 420 ? 29.840 15.547 -9.501 1.00 54.81 420 GLU A C 1
ATOM 3424 O O . GLU A 1 420 ? 28.731 15.174 -9.138 1.00 54.81 420 GLU A O 1
ATOM 3429 N N . GLU A 1 421 ? 30.583 14.850 -10.361 1.00 52.22 421 GLU A N 1
ATOM 3430 C CA . GLU A 1 421 ? 30.181 13.621 -11.069 1.00 52.22 421 GLU A CA 1
ATOM 3431 C C . GLU A 1 421 ? 29.799 12.455 -10.154 1.00 52.22 421 GLU A C 1
ATOM 3433 O O . GLU A 1 421 ? 28.954 11.627 -10.481 1.00 52.22 421 GLU A O 1
ATOM 3438 N N . LYS A 1 422 ? 30.441 12.360 -8.986 1.00 54.94 422 LYS A N 1
ATOM 3439 C CA . LYS A 1 422 ? 30.594 11.072 -8.292 1.00 54.94 422 LYS A CA 1
ATOM 3440 C C . LYS A 1 422 ? 29.658 10.845 -7.113 1.00 54.94 422 LYS A C 1
ATOM 3442 O O . LYS A 1 422 ? 29.823 9.839 -6.427 1.00 54.94 422 LYS A O 1
ATOM 3447 N N . ARG A 1 423 ? 28.731 11.761 -6.823 1.00 72.75 423 ARG A N 1
ATOM 3448 C CA . ARG A 1 423 ? 27.955 11.698 -5.573 1.00 72.75 423 ARG A CA 1
ATOM 3449 C C . ARG A 1 423 ? 26.586 11.049 -5.697 1.00 72.75 423 ARG A C 1
ATOM 3451 O O . ARG A 1 423 ? 26.268 10.244 -4.837 1.00 72.75 423 ARG A O 1
ATOM 3458 N N . PHE A 1 424 ? 25.842 11.265 -6.784 1.00 87.00 424 PHE A N 1
ATOM 3459 C CA . PHE A 1 424 ? 24.464 10.762 -6.909 1.00 87.00 424 PHE A CA 1
ATOM 3460 C C . PHE A 1 424 ? 24.317 9.272 -6.554 1.00 87.00 424 PHE A C 1
ATOM 3462 O O . PHE A 1 424 ? 23.664 8.943 -5.572 1.00 87.00 424 PHE A O 1
ATOM 3469 N N . PHE A 1 425 ? 24.972 8.364 -7.291 1.00 88.56 425 PHE A N 1
ATOM 3470 C CA . PHE A 1 425 ? 24.864 6.923 -7.016 1.00 88.56 425 PHE A CA 1
ATOM 3471 C C . PHE A 1 425 ? 25.641 6.486 -5.769 1.00 88.56 425 PHE A C 1
ATOM 3473 O O . PHE A 1 425 ? 25.240 5.536 -5.099 1.00 88.56 425 PHE A O 1
ATOM 3480 N N . LYS A 1 426 ? 26.747 7.169 -5.448 1.00 82.81 426 LYS A N 1
ATOM 3481 C CA . LYS A 1 426 ? 27.596 6.843 -4.293 1.00 82.81 426 LYS A CA 1
ATOM 3482 C C . LYS A 1 426 ? 26.890 7.118 -2.965 1.00 82.81 426 LYS A C 1
ATOM 3484 O O . LYS A 1 426 ? 27.049 6.347 -2.019 1.00 82.81 426 LYS A O 1
ATOM 3489 N N . ASP A 1 427 ? 26.118 8.196 -2.911 1.00 81.88 427 ASP A N 1
ATOM 3490 C CA . ASP A 1 427 ? 25.384 8.623 -1.724 1.00 81.88 427 ASP A CA 1
ATOM 3491 C C . ASP A 1 427 ? 24.023 7.900 -1.620 1.00 81.88 427 ASP A C 1
ATOM 3493 O O . ASP A 1 427 ? 23.433 7.827 -0.543 1.00 81.88 427 ASP A O 1
ATOM 3497 N N . LEU A 1 428 ? 23.572 7.248 -2.702 1.00 89.12 428 LEU A N 1
ATOM 3498 C CA . LEU A 1 428 ? 22.328 6.477 -2.781 1.00 89.12 428 LEU A CA 1
ATOM 3499 C C . LEU A 1 428 ? 22.433 5.072 -2.152 1.00 89.12 428 LEU A C 1
ATOM 3501 O O . LEU A 1 428 ? 22.222 4.029 -2.784 1.00 89.12 428 LEU A O 1
ATOM 3505 N N . LEU A 1 429 ? 22.766 5.033 -0.863 1.00 91.69 429 LEU A N 1
ATOM 3506 C CA . LEU A 1 429 ? 22.856 3.790 -0.087 1.00 91.69 429 LEU A CA 1
ATOM 3507 C C . LEU A 1 429 ? 21.486 3.155 0.171 1.00 91.69 429 LEU A C 1
ATOM 3509 O O . LEU A 1 429 ? 21.383 1.931 0.268 1.00 91.69 429 LEU A O 1
ATOM 3513 N N . THR A 1 430 ? 20.457 3.993 0.245 1.00 95.81 430 THR A N 1
ATOM 3514 C CA . THR A 1 430 ? 19.039 3.637 0.354 1.00 95.81 430 THR A CA 1
ATOM 3515 C C . THR A 1 430 ? 18.265 4.468 -0.662 1.00 95.81 430 THR A C 1
ATOM 3517 O O . THR A 1 430 ? 18.711 5.558 -1.022 1.00 95.81 430 THR A O 1
ATOM 3520 N N . PHE A 1 431 ? 17.165 3.935 -1.177 1.00 96.12 431 PHE A N 1
ATOM 3521 C CA . PHE A 1 431 ? 16.453 4.498 -2.325 1.00 96.12 431 PHE A CA 1
ATOM 3522 C C . PHE A 1 431 ? 14.967 4.128 -2.286 1.00 96.12 431 PHE A C 1
ATOM 3524 O O . PHE A 1 431 ? 14.543 3.393 -1.397 1.00 96.12 431 PHE A O 1
ATOM 3531 N N . GLY A 1 432 ? 14.195 4.640 -3.245 1.00 94.81 432 GLY A N 1
ATOM 3532 C CA . GLY A 1 432 ? 12.742 4.484 -3.259 1.00 94.81 432 GLY A CA 1
ATOM 3533 C C . GLY A 1 432 ? 12.061 5.321 -2.180 1.00 94.81 432 GLY A C 1
ATOM 3534 O O . GLY A 1 432 ? 12.669 6.211 -1.576 1.00 94.81 432 GLY A O 1
ATOM 3535 N N . MET A 1 433 ? 10.796 5.022 -1.917 1.00 93.94 433 MET A N 1
ATOM 3536 C CA . MET A 1 433 ? 10.003 5.719 -0.904 1.00 93.94 433 MET A CA 1
ATOM 3537 C C . MET A 1 433 ? 10.467 5.409 0.524 1.00 93.94 433 MET A C 1
ATOM 3539 O O . MET A 1 433 ? 10.329 6.243 1.415 1.00 93.94 433 MET A O 1
ATOM 3543 N N . ASN A 1 434 ? 11.133 4.270 0.727 1.00 94.19 434 ASN A N 1
ATOM 3544 C CA . ASN A 1 434 ? 11.775 3.914 1.993 1.00 94.19 434 ASN A CA 1
ATOM 3545 C C . ASN A 1 434 ? 13.228 4.413 2.129 1.00 94.19 434 ASN A C 1
ATOM 3547 O O . ASN A 1 434 ? 13.989 3.894 2.950 1.00 94.19 434 ASN A O 1
ATOM 3551 N N . ALA A 1 435 ? 13.667 5.392 1.332 1.00 95.38 435 ALA A N 1
ATOM 3552 C CA . ALA A 1 435 ? 15.005 5.963 1.481 1.00 95.38 435 ALA A CA 1
ATOM 3553 C C . ALA A 1 435 ? 15.208 6.606 2.869 1.00 95.38 435 ALA A C 1
ATOM 3555 O O . ALA A 1 435 ? 14.325 7.270 3.414 1.00 95.38 435 ALA A O 1
ATOM 3556 N N . CYS A 1 436 ? 16.407 6.450 3.421 1.00 95.75 436 CYS A N 1
ATOM 3557 C CA . CYS A 1 436 ? 16.820 7.035 4.691 1.00 95.75 436 CYS A CA 1
ATOM 3558 C C . CYS A 1 436 ? 17.425 8.432 4.506 1.00 95.75 436 CYS A C 1
ATOM 3560 O O . CYS A 1 436 ? 17.921 8.774 3.429 1.00 95.75 436 CYS A O 1
ATOM 3562 N N . HIS A 1 437 ? 17.431 9.231 5.575 1.00 94.31 437 HIS A N 1
ATOM 3563 C CA . HIS A 1 437 ? 18.233 10.454 5.628 1.00 94.31 437 HIS A CA 1
ATOM 3564 C C . HIS A 1 437 ? 19.735 10.171 5.473 1.00 94.31 437 HIS A C 1
ATOM 3566 O O . HIS A 1 437 ? 20.224 9.079 5.782 1.00 94.31 437 HIS A O 1
ATOM 3572 N N . ASP A 1 438 ? 20.483 11.181 5.027 1.00 90.50 438 ASP A N 1
ATOM 3573 C CA . ASP A 1 438 ? 21.928 11.076 4.834 1.00 90.50 438 ASP A CA 1
ATOM 3574 C C . ASP A 1 438 ? 22.627 10.643 6.136 1.00 90.50 438 ASP A C 1
ATOM 3576 O O . ASP A 1 438 ? 22.322 11.117 7.230 1.00 90.50 438 ASP A O 1
ATOM 3580 N N . GLY A 1 439 ? 23.562 9.697 6.021 1.00 91.62 439 GLY A N 1
ATOM 3581 C CA . GLY A 1 439 ? 24.242 9.079 7.168 1.00 91.62 439 GLY A CA 1
ATOM 3582 C C . GLY A 1 439 ? 23.540 7.841 7.745 1.00 91.62 439 GLY A C 1
ATOM 3583 O O . GLY A 1 439 ? 24.184 7.061 8.454 1.00 91.62 439 GLY A O 1
ATOM 3584 N N . TYR A 1 440 ? 22.281 7.596 7.377 1.00 96.06 440 TYR A N 1
ATOM 3585 C CA . TYR A 1 440 ? 21.527 6.404 7.761 1.00 96.06 440 TYR A CA 1
ATOM 3586 C C . TYR A 1 440 ? 21.466 5.375 6.626 1.00 96.06 440 TYR A C 1
ATOM 3588 O O . TYR A 1 440 ? 21.661 5.671 5.447 1.00 96.06 440 TYR A O 1
ATOM 3596 N N . VAL A 1 441 ? 21.229 4.123 7.002 1.00 96.62 441 VAL A N 1
ATOM 3597 C CA . VAL A 1 441 ? 21.057 2.976 6.109 1.00 96.62 441 VAL A CA 1
ATOM 3598 C C . VAL A 1 441 ? 19.958 2.067 6.651 1.00 96.62 441 VAL A C 1
ATOM 3600 O O . VAL A 1 441 ? 19.713 2.045 7.856 1.00 96.62 441 VAL A O 1
ATOM 3603 N N . TRP A 1 442 ? 19.344 1.249 5.795 1.00 95.50 442 TRP A N 1
ATOM 3604 C CA . TRP A 1 442 ? 18.402 0.231 6.261 1.00 95.50 442 TRP A CA 1
ATOM 3605 C C . TRP A 1 442 ? 19.078 -0.742 7.227 1.00 95.50 442 TRP A C 1
ATOM 3607 O O . TRP A 1 442 ? 20.140 -1.311 6.918 1.00 95.50 442 TRP A O 1
ATOM 3617 N N . ARG A 1 443 ? 18.427 -0.958 8.369 1.00 94.19 443 ARG A N 1
ATOM 3618 C CA . ARG A 1 443 ? 18.788 -1.912 9.420 1.00 94.19 443 ARG A CA 1
ATOM 3619 C C . ARG A 1 443 ? 18.822 -3.339 8.879 1.00 94.19 443 ARG A C 1
ATOM 3621 O O . ARG A 1 443 ? 19.740 -4.097 9.201 1.00 94.19 443 ARG A O 1
ATOM 3628 N N . MET A 1 444 ? 17.900 -3.659 7.970 1.00 92.00 444 MET A N 1
ATOM 3629 C CA . MET A 1 444 ? 17.832 -4.894 7.190 1.00 92.00 444 MET A CA 1
ATOM 3630 C C . MET A 1 444 ? 17.922 -6.180 8.015 1.00 92.00 444 MET A C 1
ATOM 3632 O O . MET A 1 444 ? 18.584 -7.116 7.559 1.00 92.00 444 MET A O 1
ATOM 3636 N N . ILE A 1 445 ? 17.308 -6.266 9.211 1.00 90.62 445 ILE A N 1
ATOM 3637 C CA . ILE A 1 445 ? 17.172 -7.513 10.003 1.00 90.62 445 ILE A CA 1
ATOM 3638 C C . ILE A 1 445 ? 16.667 -8.678 9.139 1.00 90.62 445 ILE A C 1
ATOM 3640 O O . ILE A 1 445 ? 17.131 -9.812 9.280 1.00 90.62 445 ILE A O 1
ATOM 3644 N N . ASP A 1 446 ? 15.796 -8.384 8.192 1.00 90.56 446 ASP A N 1
ATOM 3645 C CA . ASP A 1 446 ? 15.551 -9.192 7.009 1.00 90.56 446 ASP A CA 1
ATOM 3646 C C . ASP A 1 446 ? 15.359 -8.253 5.800 1.00 90.56 446 ASP A C 1
ATOM 3648 O O . ASP A 1 446 ? 15.491 -7.034 5.956 1.00 90.56 446 ASP A O 1
ATOM 3652 N N . PRO A 1 447 ? 15.106 -8.773 4.586 1.00 92.69 447 PRO A N 1
ATOM 3653 C CA . PRO A 1 447 ? 14.931 -7.917 3.418 1.00 92.69 447 PRO A CA 1
ATOM 3654 C C . PRO A 1 447 ? 13.759 -6.930 3.484 1.00 92.69 447 PRO A C 1
ATOM 3656 O O . PRO A 1 447 ? 13.764 -5.982 2.706 1.00 92.69 447 PRO A O 1
ATOM 3659 N N . TYR A 1 448 ? 12.792 -7.122 4.383 1.00 92.69 448 TYR A N 1
ATOM 3660 C CA . TYR A 1 448 ? 11.661 -6.213 4.582 1.00 92.69 448 TYR A CA 1
ATOM 3661 C C . TYR A 1 448 ? 11.909 -5.225 5.737 1.00 92.69 448 TYR A C 1
ATOM 3663 O O . TYR A 1 448 ? 11.030 -4.457 6.087 1.00 92.69 448 TYR A O 1
ATOM 3671 N N . ASP A 1 449 ? 13.074 -5.213 6.385 1.00 93.31 449 ASP A N 1
ATOM 3672 C CA . ASP A 1 449 ? 13.351 -4.280 7.485 1.00 93.31 449 ASP A CA 1
ATOM 3673 C C . ASP A 1 449 ? 14.000 -2.983 6.974 1.00 93.31 449 ASP A C 1
ATOM 3675 O O . ASP A 1 449 ? 15.230 -2.844 6.951 1.00 93.31 449 ASP A O 1
ATOM 3679 N N . TYR A 1 450 ? 13.150 -2.032 6.579 1.00 94.12 450 TYR A N 1
ATOM 3680 C CA . TYR A 1 450 ? 13.547 -0.708 6.085 1.00 94.12 450 TYR A CA 1
ATOM 3681 C C . TYR A 1 450 ? 13.835 0.322 7.188 1.00 94.12 450 TYR A C 1
ATOM 3683 O O . TYR A 1 450 ? 14.191 1.455 6.870 1.00 94.12 450 TYR A O 1
ATOM 3691 N N . VAL A 1 451 ? 13.753 -0.046 8.475 1.00 94.06 451 VAL A N 1
ATOM 3692 C CA . VAL A 1 451 ? 14.057 0.880 9.580 1.00 94.06 451 VAL A CA 1
ATOM 3693 C C . VAL A 1 451 ? 15.453 1.476 9.401 1.00 94.06 451 VAL A C 1
ATOM 3695 O O . VAL A 1 451 ? 16.433 0.755 9.216 1.00 94.06 451 VAL A O 1
ATOM 3698 N N . CYS A 1 452 ? 15.555 2.800 9.442 1.00 95.56 452 CYS A N 1
ATOM 3699 C CA . CYS A 1 452 ? 16.796 3.515 9.173 1.00 95.56 452 CYS A CA 1
ATOM 3700 C C . CYS A 1 452 ? 17.644 3.647 10.446 1.00 95.56 452 CYS A C 1
ATOM 3702 O O . CYS A 1 452 ? 17.218 4.238 11.437 1.00 95.56 452 CYS A O 1
ATOM 3704 N N . VAL A 1 453 ? 18.872 3.125 10.403 1.00 96.12 453 VAL A N 1
ATOM 3705 C CA . VAL A 1 453 ? 19.860 3.165 11.496 1.00 96.12 453 VAL A CA 1
ATOM 3706 C C . VAL A 1 453 ? 21.217 3.651 10.987 1.00 96.12 453 VAL A C 1
ATOM 3708 O O . VAL A 1 453 ? 21.458 3.720 9.782 1.00 96.12 453 VAL A O 1
ATOM 3711 N N . THR A 1 454 ? 22.142 3.979 11.887 1.00 97.19 454 THR A N 1
ATOM 3712 C CA . THR A 1 454 ? 23.513 4.326 11.489 1.00 97.19 454 THR A CA 1
ATOM 3713 C C . THR A 1 454 ? 24.252 3.112 10.911 1.00 97.19 454 THR A C 1
ATOM 3715 O O . THR A 1 454 ? 23.936 1.954 11.204 1.00 97.19 454 THR A O 1
ATOM 3718 N N . LYS A 1 455 ? 25.294 3.359 10.106 1.00 95.81 455 LYS A N 1
ATOM 3719 C CA . LYS A 1 455 ? 26.141 2.284 9.548 1.00 95.81 455 LYS A CA 1
ATOM 3720 C C . LYS A 1 455 ? 26.784 1.419 10.635 1.00 95.81 455 LYS A C 1
ATOM 3722 O O . LYS A 1 455 ? 26.835 0.199 10.494 1.00 95.81 455 LYS A O 1
ATOM 3727 N N . GLU A 1 456 ? 27.231 2.041 11.723 1.00 96.88 456 GLU A N 1
ATOM 3728 C CA . GLU A 1 456 ? 27.788 1.333 12.878 1.00 96.88 456 GLU A CA 1
ATOM 3729 C C . GLU A 1 456 ? 26.741 0.412 13.515 1.00 96.88 456 GLU A C 1
ATOM 3731 O O . GLU A 1 456 ? 26.998 -0.774 13.732 1.00 96.88 456 GLU A O 1
ATOM 3736 N N . ARG A 1 457 ? 25.522 0.921 13.731 1.00 96.38 457 ARG A N 1
ATOM 3737 C CA . ARG A 1 457 ? 24.429 0.142 14.314 1.00 96.38 457 ARG A CA 1
ATOM 3738 C C . ARG A 1 457 ? 24.045 -1.058 13.446 1.00 96.38 457 ARG A C 1
ATOM 3740 O O . ARG A 1 457 ? 23.856 -2.157 13.967 1.00 96.38 457 ARG A O 1
ATOM 3747 N N . LYS A 1 458 ? 24.012 -0.894 12.120 1.00 95.69 458 LYS A N 1
ATOM 3748 C CA . LYS A 1 458 ? 23.807 -2.009 11.179 1.00 95.69 458 LYS A CA 1
ATOM 3749 C C . LYS A 1 458 ? 24.855 -3.113 11.360 1.00 95.69 458 LYS A C 1
ATOM 3751 O O . LYS A 1 458 ? 24.494 -4.291 11.402 1.00 95.69 458 LYS A O 1
ATOM 3756 N N . GLN A 1 459 ? 26.130 -2.750 11.516 1.00 93.19 459 GLN A N 1
ATOM 3757 C CA . GLN A 1 459 ? 27.213 -3.714 11.737 1.00 93.19 459 GLN A CA 1
ATOM 3758 C C . GLN A 1 459 ? 27.055 -4.461 13.070 1.00 93.19 459 GLN A C 1
ATOM 3760 O O . GLN A 1 459 ? 27.225 -5.682 13.120 1.00 93.19 459 GLN A O 1
ATOM 3765 N N . GLN A 1 460 ? 26.671 -3.755 14.140 1.00 92.31 460 GLN A N 1
ATOM 3766 C CA . GLN A 1 460 ? 26.391 -4.364 15.447 1.00 92.31 460 GLN A CA 1
ATOM 3767 C C . GLN A 1 460 ? 25.288 -5.433 15.338 1.00 92.31 460 GLN A C 1
ATOM 3769 O O . GLN A 1 460 ? 25.457 -6.558 15.808 1.00 92.31 460 GLN A O 1
ATOM 3774 N N . ILE A 1 461 ? 24.190 -5.126 14.640 1.00 91.00 461 ILE A N 1
ATOM 3775 C CA . ILE A 1 461 ? 23.051 -6.041 14.460 1.00 91.00 461 ILE A CA 1
ATOM 3776 C C . ILE A 1 461 ? 23.421 -7.274 13.624 1.00 91.00 461 ILE A C 1
ATOM 3778 O O . ILE A 1 461 ? 22.972 -8.386 13.921 1.00 91.00 461 ILE A O 1
ATOM 3782 N N . GLN A 1 462 ? 24.243 -7.113 12.585 1.00 87.62 462 GLN A N 1
ATOM 3783 C CA . GLN A 1 462 ? 24.716 -8.238 11.771 1.00 87.62 462 GLN A CA 1
ATOM 3784 C C . GLN A 1 462 ? 25.547 -9.234 12.591 1.00 87.62 462 GLN A C 1
ATOM 3786 O O . GLN A 1 462 ? 25.400 -10.445 12.411 1.00 87.62 462 GLN A O 1
ATOM 3791 N N . ASN A 1 463 ? 26.353 -8.746 13.537 1.00 82.50 463 ASN A N 1
ATOM 3792 C CA . ASN A 1 463 ? 27.136 -9.598 14.433 1.00 82.50 463 ASN A CA 1
ATOM 3793 C C . ASN A 1 463 ? 26.242 -10.398 15.403 1.00 82.50 463 ASN A C 1
ATOM 3795 O O . ASN A 1 463 ? 26.528 -11.565 15.670 1.00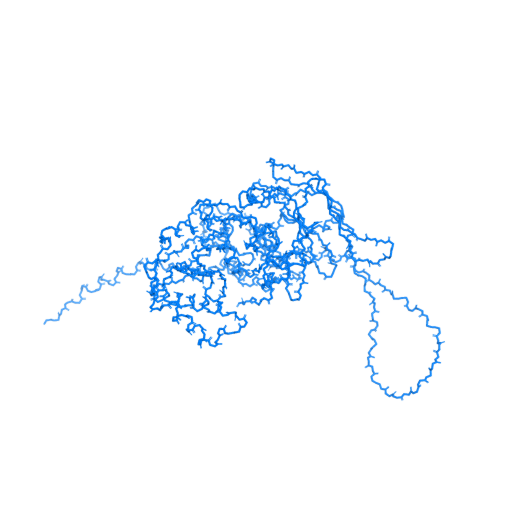 82.50 463 ASN A O 1
ATOM 3799 N N . LEU A 1 464 ? 25.120 -9.823 15.859 1.00 76.75 464 LEU A N 1
ATOM 3800 C CA . LEU A 1 464 ? 24.158 -10.486 16.755 1.00 76.75 464 LEU A CA 1
ATOM 3801 C C . LEU A 1 464 ? 23.409 -11.660 16.101 1.00 76.75 464 LEU A C 1
ATOM 3803 O O . LEU A 1 464 ? 23.077 -12.634 16.777 1.00 76.75 464 LEU A O 1
ATOM 3807 N N . ARG A 1 465 ? 23.154 -11.620 14.783 1.00 67.50 465 ARG A N 1
ATOM 3808 C CA . ARG A 1 465 ? 22.370 -12.666 14.090 1.00 67.50 465 ARG A CA 1
ATOM 3809 C C . ARG A 1 465 ? 22.963 -14.070 14.161 1.00 67.50 465 ARG A C 1
ATOM 3811 O O . ARG A 1 465 ? 22.229 -15.035 13.953 1.00 67.50 465 ARG A O 1
ATOM 3818 N N . LYS A 1 466 ? 24.264 -14.203 14.429 1.00 58.19 466 LYS A N 1
ATOM 3819 C CA . LYS A 1 466 ? 24.943 -15.506 14.469 1.00 58.19 466 LYS A CA 1
ATOM 3820 C C . LYS A 1 466 ? 24.514 -16.376 15.667 1.00 58.19 466 LYS A C 1
ATOM 3822 O O . LYS A 1 466 ? 24.758 -17.576 15.641 1.00 58.19 466 LYS A O 1
ATOM 3827 N N . ALA A 1 467 ? 23.812 -15.824 16.662 1.00 59.19 467 ALA A N 1
ATOM 3828 C CA . ALA A 1 467 ? 23.322 -16.545 17.841 1.00 59.19 467 ALA A CA 1
ATOM 3829 C C . ALA A 1 467 ? 21.816 -16.892 17.738 1.00 59.19 467 ALA A C 1
ATOM 3831 O O . ALA A 1 467 ? 20.979 -16.312 18.426 1.00 59.19 467 ALA A O 1
ATOM 3832 N N . ARG A 1 468 ? 21.430 -17.824 16.854 1.00 58.38 468 ARG A N 1
ATOM 3833 C CA . ARG A 1 468 ? 20.031 -18.299 16.758 1.00 58.38 468 ARG A CA 1
ATOM 3834 C C . ARG A 1 468 ? 19.742 -19.418 17.765 1.00 58.38 468 ARG A C 1
ATOM 3836 O O . ARG A 1 468 ? 20.497 -20.382 17.847 1.00 58.38 468 ARG A O 1
ATOM 3843 N N . ASN A 1 469 ? 18.604 -19.336 18.455 1.00 58.41 469 ASN A N 1
ATOM 3844 C CA . ASN A 1 469 ? 18.048 -20.432 19.251 1.00 58.41 469 ASN A CA 1
ATOM 3845 C C . ASN A 1 469 ? 16.925 -21.132 18.462 1.00 58.41 469 ASN A C 1
ATOM 3847 O O . ASN A 1 469 ? 16.097 -20.459 17.857 1.00 58.41 469 ASN A O 1
ATOM 3851 N N . ARG A 1 470 ? 16.906 -22.472 18.450 1.00 58.56 470 ARG A N 1
ATOM 3852 C CA . ARG A 1 470 ? 15.924 -23.282 17.701 1.00 58.56 470 ARG A CA 1
ATOM 3853 C C . ARG A 1 470 ? 14.562 -23.406 18.392 1.00 58.56 470 ARG A C 1
ATOM 3855 O O . ARG A 1 470 ? 13.594 -23.742 17.729 1.00 58.56 470 ARG A O 1
ATOM 3862 N N . LEU A 1 471 ? 14.500 -23.187 19.705 1.00 61.84 471 LEU A N 1
ATOM 3863 C CA . LEU A 1 471 ? 13.333 -23.528 20.531 1.00 61.84 471 LEU A CA 1
ATOM 3864 C C . LEU A 1 471 ? 12.350 -22.369 20.756 1.00 61.84 471 LEU A C 1
ATOM 3866 O O . LEU A 1 471 ? 11.440 -22.531 21.557 1.00 61.84 471 LEU A O 1
ATOM 3870 N N . ASP A 1 472 ? 12.548 -21.199 20.137 1.00 65.69 472 ASP A N 1
ATOM 3871 C CA . ASP A 1 472 ? 11.748 -19.973 20.365 1.00 65.69 472 ASP A CA 1
ATOM 3872 C C . ASP A 1 472 ? 11.688 -19.474 21.827 1.00 65.69 472 ASP A C 1
ATOM 3874 O O . ASP A 1 472 ? 11.046 -18.473 22.142 1.00 65.69 472 ASP A O 1
ATOM 3878 N N . ILE A 1 473 ? 12.413 -20.132 22.734 1.00 80.19 473 ILE A N 1
ATOM 3879 C CA . ILE A 1 473 ? 12.465 -19.819 24.159 1.00 80.19 473 ILE A CA 1
ATOM 3880 C C . ILE A 1 473 ? 13.824 -19.203 24.472 1.00 80.19 473 ILE A C 1
ATOM 3882 O O . ILE A 1 473 ? 14.852 -19.884 24.456 1.00 80.19 473 ILE A O 1
ATOM 3886 N N . CYS A 1 474 ? 13.849 -17.915 24.804 1.00 85.19 474 CYS A N 1
ATOM 3887 C CA . CYS A 1 474 ? 15.068 -17.260 25.264 1.00 85.19 474 CYS A CA 1
ATOM 3888 C C . CYS A 1 474 ? 15.385 -17.658 26.708 1.00 85.19 474 CYS A C 1
ATOM 3890 O O . CYS A 1 474 ? 14.578 -17.466 27.617 1.00 85.19 474 CYS A O 1
ATOM 3892 N N . ARG A 1 475 ? 16.575 -18.237 26.925 1.00 85.81 475 ARG A N 1
ATOM 3893 C CA . ARG A 1 475 ? 17.065 -18.544 28.274 1.00 85.81 475 ARG A CA 1
ATOM 3894 C C . ARG A 1 475 ? 17.351 -17.233 29.000 1.00 85.81 475 ARG A C 1
ATOM 3896 O O . ARG A 1 475 ? 18.058 -16.378 28.467 1.00 85.81 475 ARG A O 1
ATOM 3903 N N . LYS A 1 476 ? 16.827 -17.088 30.220 1.00 85.69 476 LYS A N 1
ATOM 3904 C CA . LYS A 1 476 ? 17.098 -15.919 31.068 1.00 85.69 476 LYS A CA 1
ATOM 3905 C C . LYS A 1 476 ? 18.622 -15.715 31.218 1.00 85.69 476 LYS A C 1
ATOM 3907 O O . LYS A 1 476 ? 19.331 -16.711 31.361 1.00 85.69 476 LYS A O 1
ATOM 3912 N N . PRO A 1 477 ? 19.125 -14.465 31.187 1.00 88.69 477 PRO A N 1
ATOM 3913 C CA . PRO A 1 477 ? 18.376 -13.202 31.194 1.00 88.69 477 PRO A CA 1
ATOM 3914 C C . PRO A 1 477 ? 18.010 -12.654 29.798 1.00 88.69 477 PRO A C 1
ATOM 3916 O O . PRO A 1 477 ? 17.614 -11.496 29.695 1.00 88.69 477 PRO A O 1
ATOM 3919 N N . LEU A 1 478 ? 18.163 -13.433 28.720 1.00 89.75 478 LEU A N 1
ATOM 3920 C CA . LEU A 1 478 ? 17.836 -12.972 27.367 1.00 89.75 478 LEU A CA 1
ATOM 3921 C C . LEU A 1 478 ? 16.325 -12.940 27.124 1.00 89.75 478 LEU A C 1
ATOM 3923 O O . LEU A 1 478 ? 15.572 -13.751 27.666 1.00 89.75 478 LEU A O 1
ATOM 3927 N N . VAL A 1 479 ? 15.909 -12.044 26.235 1.00 89.50 479 VAL A N 1
ATOM 3928 C CA . VAL A 1 479 ? 14.523 -11.867 25.790 1.00 89.50 479 VAL A CA 1
ATOM 3929 C C . VAL A 1 479 ? 14.449 -11.862 24.259 1.00 89.50 479 VAL A C 1
ATOM 3931 O O . VAL A 1 479 ? 15.451 -11.563 23.605 1.00 89.50 479 VAL A O 1
ATOM 3934 N N . PRO A 1 480 ? 13.299 -12.200 23.649 1.00 87.94 480 PRO A N 1
ATOM 3935 C CA . PRO A 1 480 ? 13.131 -12.083 22.203 1.00 87.94 480 PRO A CA 1
ATOM 3936 C C . PRO A 1 480 ? 13.264 -10.621 21.756 1.00 87.94 480 PRO A C 1
ATOM 3938 O O . PRO A 1 480 ? 12.663 -9.741 22.367 1.00 87.94 480 PRO A O 1
ATOM 3941 N N . ARG A 1 481 ? 14.021 -10.354 20.685 1.00 89.19 481 ARG A N 1
ATOM 3942 C CA . ARG A 1 481 ? 14.272 -8.995 20.174 1.00 89.19 481 ARG A CA 1
ATOM 3943 C C . ARG A 1 481 ? 13.004 -8.298 19.685 1.00 89.19 481 ARG A C 1
ATOM 3945 O O . ARG A 1 481 ? 12.849 -7.104 19.927 1.00 89.19 481 ARG A O 1
ATOM 3952 N N . LYS A 1 482 ? 12.106 -9.038 19.022 1.00 87.62 482 LYS A N 1
ATOM 3953 C CA . LYS A 1 482 ? 10.812 -8.536 18.535 1.00 87.62 482 LYS A CA 1
ATOM 3954 C C . LYS A 1 482 ? 10.929 -7.247 17.715 1.00 87.62 482 LYS A C 1
ATOM 3956 O O . LYS A 1 482 ? 10.117 -6.339 17.878 1.00 87.62 482 LYS A O 1
ATOM 3961 N N . ALA A 1 483 ? 11.902 -7.178 16.800 1.00 88.44 483 ALA A N 1
ATOM 3962 C CA . ALA A 1 483 ? 11.928 -6.110 15.797 1.00 88.44 483 ALA A CA 1
ATOM 3963 C C . ALA A 1 483 ? 10.668 -6.134 14.914 1.00 88.44 483 ALA A C 1
ATOM 3965 O O . ALA A 1 483 ? 10.206 -5.096 14.456 1.00 88.44 483 ALA A O 1
ATOM 3966 N N . PHE A 1 484 ? 10.108 -7.325 14.714 1.00 87.56 484 PHE A N 1
ATOM 3967 C CA . PHE A 1 484 ? 8.844 -7.607 14.039 1.00 87.56 484 PHE A CA 1
ATOM 3968 C C . PHE A 1 484 ? 8.239 -8.901 14.624 1.00 87.56 484 PHE A C 1
ATOM 3970 O O . PHE A 1 484 ? 8.936 -9.605 15.364 1.00 87.56 484 PHE A O 1
ATOM 3977 N N . PRO A 1 485 ? 6.969 -9.257 14.335 1.00 84.31 485 PRO A N 1
ATOM 3978 C CA . PRO A 1 485 ? 6.268 -10.335 15.045 1.00 84.31 485 PRO A CA 1
ATOM 3979 C C . PRO A 1 485 ? 7.003 -11.688 15.085 1.00 84.31 485 PRO A C 1
ATOM 3981 O O . PRO A 1 485 ? 7.060 -12.323 16.144 1.00 84.31 485 PRO A O 1
ATOM 3984 N N . SER A 1 486 ? 7.615 -12.093 13.965 1.00 81.44 486 SER A N 1
ATOM 3985 C CA . SER A 1 486 ? 8.371 -13.347 13.812 1.00 81.44 486 SER A CA 1
ATOM 3986 C C . SER A 1 486 ? 9.867 -13.248 14.160 1.00 81.44 486 SER A C 1
ATOM 3988 O O . SER A 1 486 ? 10.609 -14.215 13.988 1.00 81.44 486 SER A O 1
ATOM 3990 N N . ASP A 1 487 ? 10.340 -12.102 14.660 1.00 87.12 487 ASP A N 1
ATOM 3991 C CA . ASP A 1 487 ? 11.729 -11.931 15.092 1.00 87.12 487 ASP A CA 1
ATOM 3992 C C . ASP A 1 487 ? 11.954 -12.495 16.500 1.00 87.12 487 ASP A C 1
ATOM 3994 O O . ASP A 1 487 ? 11.834 -11.799 17.514 1.00 87.12 487 ASP A O 1
ATOM 3998 N N . ASN A 1 488 ? 12.314 -13.774 16.553 1.00 83.75 488 ASN A N 1
ATOM 3999 C CA . ASN A 1 488 ? 12.550 -14.503 17.800 1.00 83.75 488 ASN A CA 1
ATOM 4000 C C . ASN A 1 488 ? 14.040 -14.633 18.162 1.00 83.75 488 ASN A C 1
ATOM 4002 O O . ASN A 1 488 ? 14.423 -15.486 18.962 1.00 83.75 488 ASN A O 1
ATOM 4006 N N . VAL A 1 489 ? 14.909 -13.794 17.584 1.00 87.75 489 VAL A N 1
ATOM 4007 C CA . VAL A 1 489 ? 16.326 -13.751 17.975 1.00 87.75 489 VAL A CA 1
ATOM 4008 C C . VAL A 1 489 ? 16.434 -13.303 19.434 1.00 87.75 489 VAL A C 1
ATOM 4010 O O . VAL A 1 489 ? 15.873 -12.279 19.814 1.00 87.75 489 VAL A O 1
ATOM 4013 N N . CYS A 1 490 ? 17.157 -14.064 20.253 1.00 88.75 490 CYS A N 1
ATOM 4014 C CA . CYS A 1 490 ? 17.333 -13.758 21.670 1.00 88.75 490 CYS A CA 1
ATOM 4015 C C . CYS A 1 490 ? 18.430 -12.713 21.876 1.00 88.75 490 CYS A C 1
ATOM 4017 O O . CYS A 1 490 ? 19.552 -12.882 21.403 1.00 88.75 490 CYS A O 1
ATOM 4019 N N . VAL A 1 491 ? 18.112 -11.653 22.612 1.00 90.62 491 VAL A N 1
ATOM 4020 C CA . VAL A 1 491 ? 18.992 -10.509 22.868 1.00 90.62 491 VAL A CA 1
ATOM 4021 C C . VAL A 1 491 ? 18.918 -10.071 24.331 1.00 90.62 491 VAL A C 1
ATOM 4023 O O . VAL A 1 491 ? 18.116 -10.579 25.114 1.00 90.62 491 VAL A O 1
ATOM 4026 N N . THR A 1 492 ? 19.781 -9.140 24.730 1.00 92.19 492 THR A N 1
ATOM 4027 C CA . THR A 1 492 ? 19.724 -8.541 26.070 1.00 92.19 492 THR A CA 1
ATOM 4028 C C . THR A 1 492 ? 18.509 -7.620 26.204 1.00 92.19 492 THR A C 1
ATOM 4030 O O . THR A 1 492 ? 18.010 -7.088 25.213 1.00 92.19 492 THR A O 1
ATOM 4033 N N . GLN A 1 493 ? 18.070 -7.353 27.437 1.00 92.50 493 GLN A N 1
ATOM 4034 C CA . GLN A 1 493 ? 16.982 -6.399 27.695 1.00 92.50 493 GLN A CA 1
ATOM 4035 C C . GLN A 1 493 ? 17.276 -5.000 27.119 1.00 92.50 493 GLN A C 1
ATOM 4037 O O . GLN A 1 493 ? 16.368 -4.328 26.634 1.00 92.50 493 GLN A O 1
ATOM 4042 N N . LYS A 1 494 ? 18.550 -4.581 27.138 1.00 94.56 494 LYS A N 1
ATOM 4043 C CA . LYS A 1 494 ? 19.004 -3.315 26.546 1.00 94.56 494 LYS A CA 1
ATOM 4044 C C . LYS A 1 494 ? 18.802 -3.303 25.031 1.00 94.56 494 LYS A C 1
ATOM 4046 O O . LYS A 1 494 ? 18.223 -2.362 24.508 1.00 94.56 494 LYS A O 1
ATOM 4051 N N . GLU A 1 495 ? 19.242 -4.352 24.343 1.00 93.38 495 GLU A N 1
ATOM 4052 C CA . GLU A 1 495 ? 19.112 -4.469 22.885 1.00 93.38 495 GLU A CA 1
ATOM 4053 C C . GLU A 1 495 ? 17.647 -4.554 22.441 1.00 93.38 495 GLU A C 1
ATOM 4055 O O . GLU A 1 495 ? 17.258 -3.946 21.443 1.00 93.38 495 GLU A O 1
ATOM 4060 N N . PHE A 1 496 ? 16.823 -5.266 23.211 1.00 91.81 496 PHE A N 1
ATOM 4061 C CA . PHE A 1 496 ? 15.379 -5.268 23.031 1.00 91.81 496 PHE A CA 1
ATOM 4062 C C . PHE A 1 496 ? 14.819 -3.836 23.116 1.00 91.81 496 PHE A C 1
ATOM 4064 O O . PHE A 1 496 ? 14.172 -3.386 22.175 1.00 91.81 496 PHE A O 1
ATOM 4071 N N . ALA A 1 497 ? 15.134 -3.083 24.177 1.00 93.75 497 ALA A N 1
ATOM 4072 C CA . ALA A 1 497 ? 14.666 -1.704 24.337 1.00 93.75 497 ALA A CA 1
ATOM 4073 C C . ALA A 1 497 ? 15.136 -0.780 23.197 1.00 93.75 497 ALA A C 1
ATOM 4075 O O . ALA A 1 497 ? 14.332 -0.020 22.662 1.00 93.75 497 ALA A O 1
ATOM 4076 N N . THR A 1 498 ? 16.399 -0.892 22.769 1.00 95.00 498 THR A N 1
ATOM 4077 C CA . THR A 1 498 ? 16.931 -0.140 21.620 1.00 95.00 498 THR A CA 1
ATOM 4078 C C . THR A 1 498 ? 16.177 -0.470 20.334 1.00 95.00 498 THR A C 1
ATOM 4080 O O . THR A 1 498 ? 15.786 0.437 19.610 1.00 95.00 498 THR A O 1
ATOM 4083 N N . THR A 1 499 ? 15.903 -1.749 20.069 1.00 92.31 499 THR A N 1
ATOM 4084 C CA . THR A 1 499 ? 15.135 -2.165 18.882 1.00 92.31 499 THR A CA 1
ATOM 4085 C C . THR A 1 499 ? 13.721 -1.576 18.893 1.00 92.31 499 THR A C 1
ATOM 4087 O O . THR A 1 499 ? 13.234 -1.109 17.865 1.00 92.31 499 THR A O 1
ATOM 4090 N N . GLN A 1 500 ? 13.056 -1.575 20.054 1.00 92.31 500 GLN A N 1
ATOM 4091 C CA . GLN A 1 500 ? 11.719 -0.991 20.192 1.00 92.31 500 GLN A CA 1
ATOM 4092 C C . GLN A 1 500 ? 11.730 0.524 19.965 1.00 92.31 500 GLN A C 1
ATOM 4094 O O . GLN A 1 500 ? 10.825 1.047 19.317 1.00 92.31 500 GLN A O 1
ATOM 4099 N N . GLN A 1 501 ? 12.761 1.217 20.453 1.00 92.50 501 GLN A N 1
ATOM 4100 C CA . GLN A 1 501 ? 12.947 2.644 20.208 1.00 92.50 501 GLN A CA 1
ATOM 4101 C C . GLN A 1 501 ? 13.179 2.934 18.718 1.00 92.50 501 GLN A C 1
ATOM 4103 O O . GLN A 1 501 ? 12.511 3.801 18.164 1.00 92.50 501 GLN A O 1
ATOM 4108 N N . GLU A 1 502 ? 14.052 2.176 18.046 1.00 93.69 502 GLU A N 1
ATOM 4109 C CA . GLU A 1 502 ? 14.290 2.306 16.599 1.00 93.69 502 GLU A CA 1
ATOM 4110 C C . GLU A 1 502 ? 12.996 2.149 15.786 1.00 93.69 502 GLU A C 1
ATOM 4112 O O . GLU A 1 502 ? 12.775 2.879 14.823 1.00 93.69 502 GLU A O 1
ATOM 4117 N N . ASN A 1 503 ? 12.123 1.219 16.183 1.00 91.50 503 ASN A N 1
ATOM 4118 C CA . ASN A 1 503 ? 10.834 1.028 15.523 1.00 91.50 503 ASN A CA 1
ATOM 4119 C C . ASN A 1 503 ? 9.897 2.226 15.752 1.00 91.50 503 ASN A C 1
ATOM 4121 O O . ASN A 1 503 ? 9.322 2.745 14.793 1.00 91.50 503 ASN A O 1
ATOM 4125 N N . ALA A 1 504 ? 9.776 2.686 17.002 1.00 88.50 504 ALA A N 1
ATOM 4126 C CA . ALA A 1 504 ? 8.918 3.811 17.379 1.00 88.50 504 ALA A CA 1
ATOM 4127 C C . ALA A 1 504 ? 9.354 5.142 16.736 1.00 88.50 504 ALA A C 1
ATOM 4129 O O . ALA A 1 504 ? 8.520 5.987 16.417 1.00 88.50 504 ALA A O 1
ATOM 4130 N N . GLU A 1 505 ? 10.657 5.324 16.517 1.00 90.38 505 GLU A N 1
ATOM 4131 C CA . GLU A 1 505 ? 11.246 6.553 15.974 1.00 90.38 505 GLU A CA 1
ATOM 4132 C C . GLU A 1 505 ? 11.588 6.462 14.480 1.00 90.38 505 GLU A C 1
ATOM 4134 O O . GLU A 1 505 ? 12.184 7.390 13.936 1.00 90.38 505 GLU A O 1
ATOM 4139 N N . SER A 1 506 ? 11.194 5.380 13.800 1.00 90.69 506 SER A N 1
ATOM 4140 C CA . SER A 1 506 ? 11.525 5.129 12.387 1.00 90.69 506 SER A CA 1
ATOM 4141 C C . SER A 1 506 ? 11.146 6.285 11.453 1.00 90.69 506 SER A C 1
ATOM 4143 O O . SER A 1 506 ? 11.923 6.648 10.572 1.00 90.69 506 SER A O 1
ATOM 4145 N N . HIS A 1 507 ? 10.005 6.938 11.691 1.00 88.75 507 HIS A N 1
ATOM 4146 C CA . HIS A 1 507 ? 9.556 8.104 10.923 1.00 88.75 507 HIS A CA 1
ATOM 4147 C C . HIS A 1 507 ? 10.555 9.274 10.935 1.00 88.75 507 HIS A C 1
ATOM 4149 O O . HIS A 1 507 ? 10.608 10.034 9.975 1.00 88.75 507 HIS A O 1
ATOM 4155 N N . LYS A 1 508 ? 11.371 9.414 11.992 1.00 91.62 508 LYS A N 1
ATOM 4156 C CA . LYS A 1 508 ? 12.345 10.511 12.142 1.00 91.62 508 LYS A CA 1
ATOM 4157 C C . LYS A 1 508 ? 13.579 10.337 11.258 1.00 91.62 508 LYS A C 1
ATOM 4159 O O . LYS A 1 508 ? 14.311 11.297 11.038 1.00 91.62 508 LYS A O 1
ATOM 4164 N N . THR A 1 509 ? 13.859 9.113 10.815 1.00 93.62 509 THR A N 1
ATOM 4165 C CA . THR A 1 509 ? 15.067 8.767 10.050 1.00 93.62 509 THR A CA 1
ATOM 4166 C C . THR A 1 509 ? 14.772 8.433 8.585 1.00 93.62 509 THR A C 1
ATOM 4168 O O . THR A 1 509 ? 15.705 8.278 7.790 1.00 93.62 509 THR A O 1
ATOM 4171 N N . MET A 1 510 ? 13.491 8.376 8.208 1.00 92.50 510 MET A N 1
ATOM 4172 C CA . MET A 1 510 ? 13.022 8.230 6.831 1.00 92.50 510 MET A CA 1
ATOM 4173 C C . MET A 1 510 ? 13.009 9.568 6.094 1.00 92.50 510 MET A C 1
ATOM 4175 O O . MET A 1 510 ? 12.477 10.558 6.583 1.00 92.50 510 MET A O 1
ATOM 4179 N N . LYS A 1 511 ? 13.517 9.576 4.861 1.00 92.38 511 LYS A N 1
ATOM 4180 C CA . LYS A 1 511 ? 13.595 10.785 4.035 1.00 92.38 511 LYS A CA 1
ATOM 4181 C C . LYS A 1 511 ? 12.233 11.244 3.509 1.00 92.38 511 LYS A C 1
ATOM 4183 O O . LYS A 1 511 ? 12.029 12.443 3.328 1.00 92.38 511 LYS A O 1
ATOM 4188 N N . TYR A 1 512 ? 11.326 10.302 3.249 1.00 90.12 512 TYR A N 1
ATOM 4189 C CA . TYR A 1 512 ? 10.040 10.546 2.589 1.00 90.12 512 TYR A CA 1
ATOM 4190 C C . TYR A 1 512 ? 8.856 10.029 3.418 1.00 90.12 512 TYR A C 1
ATOM 4192 O O . TYR A 1 512 ? 7.966 9.364 2.900 1.00 90.12 512 TYR A O 1
ATOM 4200 N N . HIS A 1 513 ? 8.833 10.340 4.718 1.00 87.62 513 HIS A N 1
ATOM 4201 C CA . HIS A 1 513 ? 7.667 10.076 5.566 1.00 87.62 513 HIS A CA 1
ATOM 4202 C C . HIS A 1 513 ? 6.548 11.088 5.266 1.00 87.62 513 HIS A C 1
ATOM 4204 O O . HIS A 1 513 ? 6.378 12.088 5.962 1.00 87.62 513 HIS A O 1
ATOM 4210 N N . LEU A 1 514 ? 5.844 10.868 4.159 1.00 88.25 514 LEU A N 1
ATOM 4211 C CA . LEU A 1 514 ? 4.860 11.776 3.570 1.00 88.25 514 LEU A CA 1
ATOM 4212 C C . LEU A 1 514 ? 3.661 10.976 3.059 1.00 88.25 514 LEU A C 1
ATOM 4214 O O . LEU A 1 514 ? 3.794 9.780 2.801 1.00 88.25 514 LEU A O 1
ATOM 4218 N N . PHE A 1 515 ? 2.505 11.621 2.900 1.00 87.56 515 PHE A N 1
ATOM 4219 C CA . PHE A 1 515 ? 1.350 10.993 2.257 1.00 87.56 515 PHE A CA 1
ATOM 4220 C C . PHE A 1 515 ? 1.663 10.759 0.776 1.00 87.56 515 PHE A C 1
ATOM 4222 O O . PHE A 1 515 ? 2.230 11.632 0.114 1.00 87.56 515 PHE A O 1
ATOM 4229 N N . PHE A 1 516 ? 1.323 9.582 0.261 1.00 93.56 516 PHE A N 1
ATOM 4230 C CA . PHE A 1 516 ? 1.602 9.201 -1.121 1.00 93.56 516 PHE A CA 1
ATOM 4231 C C . PHE A 1 516 ? 0.339 9.320 -1.971 1.00 93.56 516 PHE A C 1
ATOM 4233 O O . PHE A 1 516 ? -0.737 8.941 -1.517 1.00 93.56 516 PHE A O 1
ATOM 4240 N N . ASN A 1 517 ? 0.444 9.851 -3.192 1.00 93.38 517 ASN A N 1
ATOM 4241 C CA . ASN A 1 517 ? -0.708 10.113 -4.066 1.00 93.38 517 ASN A CA 1
ATOM 4242 C C . ASN A 1 517 ? -1.788 11.037 -3.458 1.00 93.38 517 ASN A C 1
ATOM 4244 O O . ASN A 1 517 ? -2.984 10.873 -3.695 1.00 93.38 517 ASN A O 1
ATOM 4248 N N . GLY A 1 518 ? -1.388 12.027 -2.666 1.00 86.44 518 GLY A N 1
ATOM 4249 C CA . GLY A 1 518 ? -2.313 13.009 -2.099 1.00 86.44 518 GLY A CA 1
ATOM 4250 C C . GLY A 1 518 ? -1.584 14.113 -1.350 1.00 86.44 518 GLY A C 1
ATOM 4251 O O . GLY A 1 518 ? -0.358 14.095 -1.260 1.00 86.44 518 GLY A O 1
ATOM 4252 N N . GLU A 1 519 ? -2.323 15.083 -0.813 1.00 75.62 519 GLU A N 1
ATOM 4253 C CA . GLU A 1 519 ? -1.765 16.283 -0.159 1.00 75.62 519 GLU A CA 1
ATOM 4254 C C . GLU A 1 519 ? -1.922 16.302 1.369 1.00 75.62 519 GLU A C 1
ATOM 4256 O O . GLU A 1 519 ? -1.526 17.255 2.039 1.00 75.62 519 GLU A O 1
ATOM 4261 N N . GLU A 1 520 ? -2.471 15.240 1.953 1.00 73.81 520 GLU A N 1
ATOM 4262 C CA . GLU A 1 520 ? -2.762 15.212 3.380 1.00 73.81 520 GLU A CA 1
ATOM 4263 C C . GLU A 1 520 ? -1.502 15.141 4.256 1.00 73.81 520 GLU A C 1
ATOM 4265 O O . GLU A 1 520 ? -0.485 14.544 3.902 1.00 73.81 520 GLU A O 1
ATOM 4270 N N . THR A 1 521 ? -1.582 15.706 5.461 1.00 69.31 521 THR A N 1
ATOM 4271 C CA . THR A 1 521 ? -0.538 15.544 6.476 1.00 69.31 521 THR A CA 1
ATOM 4272 C C . THR A 1 521 ? -0.698 14.219 7.225 1.00 69.31 521 THR A C 1
ATOM 4274 O O . THR A 1 521 ? -1.813 13.810 7.581 1.00 69.31 521 THR A O 1
ATOM 4277 N N . ILE A 1 522 ? 0.434 13.556 7.483 1.00 71.75 522 ILE A N 1
ATOM 4278 C CA . ILE A 1 522 ? 0.516 12.387 8.363 1.00 71.75 522 ILE A CA 1
ATOM 4279 C C . ILE A 1 522 ? 0.605 12.884 9.808 1.00 71.75 522 ILE A C 1
ATOM 4281 O O . ILE A 1 522 ? 1.471 13.696 10.137 1.00 71.75 522 ILE A O 1
ATOM 4285 N N . ALA A 1 523 ? -0.300 12.411 10.664 1.00 66.50 523 ALA A N 1
ATOM 4286 C CA . ALA A 1 523 ? -0.218 12.656 12.100 1.00 66.50 523 ALA A CA 1
ATOM 4287 C C . ALA A 1 523 ? 0.855 11.742 12.714 1.00 66.50 523 ALA A C 1
ATOM 4289 O O . ALA A 1 523 ? 0.835 10.533 12.470 1.00 66.50 523 ALA A O 1
ATOM 4290 N N . LEU A 1 524 ? 1.778 12.330 13.480 1.00 55.78 524 LEU A N 1
ATOM 4291 C CA . LEU A 1 524 ? 2.844 11.622 14.200 1.00 55.78 524 LEU A CA 1
ATOM 4292 C C . LEU A 1 524 ? 2.372 11.073 15.548 1.00 55.78 524 LEU A C 1
ATOM 4294 O O . LEU A 1 524 ? 1.624 11.798 16.246 1.00 55.78 524 LEU A O 1
#

Radius of gyration: 28.32 Å; chains: 1; bounding box: 74×82×100 Å

Organism: Onchocerca volvulus (NCBI:txid6282)

Secondary structure (DSSP, 8-state):
-PPPTTSSHHHHHSSTT------------BSSSB-SB-PEEEEEEE-GGGTT--SS-HHHHHHHHH-SSTT-HHHHHHHHTTTS-B-TT-EEEEEEE-SS-HHHHHHHHHH-GGGGTT--HHHHHHHHHHHHHHHHHHTTSPPPSEEEEEESSS--EE--TTT-EEE-GGG-SHHHHHHHHHGGGTB---EESSS--SSTTSPTTBT--TTSGGGTTTS--EEETTEEE-----HHHHHHTT-S-GGGEEETTTTS-SEEEEEEEBTTS-GGG--SBSEEEEE--SS-TT-EEEEEEE-SSGGGTTSSS-EEEEEEEEEETTEEEEEEPPSSSS---B-TT-EEEEEPPPSBTTB--EEEEEEEEEETTTTEEEEEEEE------EE------------------------------EE-TTSHHHH-SS-STTPBPTTEEE--SSTT---EEEHHHHHHHHHHTT---TTS-PPTT-EE--SSTT---EE-HHHHHHHHHHHHTGGGTBTT-S-BSS-PPPP-

Sequence (524 aa):
MPINDHTLILVQLLTLLFFIRYNRCNFYTTAIPQRANEPWSVILCKFADTAKYEPRTREWYQKWMTGSGAGTIAKYFMDVSNGIYTITDTEVLGWMTLPWTVQQVRLMALMDKTLWKDNSFNTLFFIKAKQLCVEFAARKTKLNKRKITILNAEHGAMYGKEDGVLITPRLSFSSVLAHEMVHSFHIGHSYSDRKINIFPNSHTGEYDDHYDLMSTANAWMHKSRYGFSGPGLNGPHLDYLGWLPSNRILYFGRDGRSSSMIRLSSLSIPHAWTNDWLLVMVPFDRNNPANVFTLEFRTPVNYDSGIMQEAIIIHKVDRKGTNYYSTIVTHSKDYDELMVGTEWMHFLEQDSPEVHPAIKLRVERIDRQRQIAILLINSTFNPMSCRSTKTQRHLTKDTNETTQYSLSNGTHSTKILRCEEKRFFKDLLTFGMNACHDGYVWRMIDPYDYVCVTKERKQQIQNLRKARNRLDICRKPLVPRKAFPSDNVCVTQKEFATTQQENAESHKTMKYHLFFNGEETIAL

Foldseek 3Di:
DPDDDPPPVVVVVVVVPPPPPPPPVPFQQCFFLRFAAAAFEEFAEEEPVRLVFDLDWLVVLVCQAANPDAFRQQVQCCQLLLNRYGHPPHHYDGYDYDDHHLVRLLVVLVVPPVNPPPDDSVRSSQVSVLVSRQVVVVVPDPGGQAYEYEYSDDQDWAADQRRGIYGYSVQFGRLRVNLSNLVNVLEAAAFAPAQDAPDPPRDGRGLVPQQASSSVVRHLWDQDPRGIFDDHHDPLSCVLSLSDQQVQEAEPCLVVDQKDKAKAAASRGNPVLADGHAKYWYDQDLVDQQFTKIWGWHACDRRNVSPPGTFIWIWTWDDDDNAIETHTYCDDPVDSGADAADKDKDFGDDPDPPDGWIWMKHFHDADPVSRMTIIIIGGPDQSWDWDFDDPPPPPDDDDDDDDDDDPDPPPPPPRPGDTPRPCRSVQPQDGRQLRWDGQWHFLCLDSSRSQTDGPVNSVVSVVQVVDDDPPLDADPPWAFLCLHPPRSRTDHPVSSVVSSVSSVCSCVGGPRSARYNDDDGDDD

pLDDT: mean 85.18, std 19.85, range [24.0, 98.88]